Protein AF-0000000075077106 (afdb_homodimer)

Secondary structure (DSSP, 8-state):
-------HHHHHHHHHHHHTSEEEEE-TT-EEE-TTSB--EEEEEEE--EEEEEE-TTS-EEEEEEE-TT-EESHHHHHS--SB--SEEEESS-EEEEEEEHHHHHHHHTTTTGGGHHHHHHHHHHHHHHHHHHHHHHHHHHHHS-HHHHHHHHHHHHTTSTT-EEETTEEEEE--HHHHHHHHTS-HHHHHHHHHHHHHTTSEEEETTEEEEET--/-------HHHHHHHHHHHHTSEEEEE-TT-EEE-TTSB--EEEEEEE--EEEEEE-TTS-EEEEEEE-TT-EESHHHHHS--SB--SEEEESS-EEEEEEEHHHHHHHHTTTTGGGHHHHHHHHHHHHHHHHHHHHHHHHHHHHS-HHHHHHHHHHHHTTSTT-EEETTEEEEE--HHHHHHHHTS-HHHHHHHHHHHHHTTSEEEETTEEEEET--

InterPro domains:
  IPR000595 Cyclic nucleotide-binding domain [PF00027] (24-111)
  IPR000595 Cyclic nucleotide-binding domain [PS50042] (24-109)
  IPR000595 Cyclic nucleotide-binding domain [SM00100] (2-124)
  IPR000595 Cyclic nucleotide-binding domain [cd00038] (11-109)
  IPR012318 Crp-type HTH domain [PF13545] (149-212)
  IPR012318 Crp-type HTH domain [PR00034] (173-189)
  IPR012318 Crp-type HTH domain [PR00034] (189-204)
  IPR012318 Crp-type HTH domain [PS51063] (145-217)
  IPR012318 Crp-type HTH domain [SM00419] (167-215)
  IPR014710 RmlC-like jelly roll fold [G3DSA:2.60.120.10] (13-145)
  IPR018335 Transcription regulator HTH, Crp-type, conserved site [PS00042] (175-198)
  IPR018488 Cyclic nucleotide-binding, conserved site [PS00888] (32-48)
  IPR018490 Cyclic nucleotide-binding domain superfamily [SSF51206] (12-144)
  IPR036388 Winged helix-like DNA-binding domain superfamily [G3DSA:1.10.10.10] (146-214)
  IPR036390 Winged helix DNA-binding domain superfamily [SSF46785] (146-214)
  IPR050397 Global Transcriptional Regulators in Environmental Response [PTHR24567] (20-208)

Structure (mmCIF, N/CA/C/O backbone):
data_AF-0000000075077106-model_v1
#
loop_
_entity.id
_entity.type
_entity.pdbx_description
1 polymer 'cAMP-activated global transcriptional regulator CRP'
#
loop_
_atom_site.group_PDB
_atom_site.id
_atom_site.type_symbol
_atom_site.label_atom_id
_atom_site.label_alt_id
_atom_site.label_comp_id
_atom_site.label_asym_id
_atom_site.label_entity_id
_atom_site.label_seq_id
_atom_site.pdbx_PDB_ins_code
_atom_site.Cartn_x
_atom_site.Cartn_y
_atom_site.Cartn_z
_atom_site.occupancy
_atom_site.B_iso_or_equiv
_atom_site.auth_seq_id
_atom_site.auth_comp_id
_atom_site.auth_asym_id
_atom_site.auth_atom_id
_atom_site.pdbx_PDB_model_num
ATOM 1 N N . MET A 1 1 ? -14.227 -7.223 17.953 1 26.44 1 MET A N 1
ATOM 2 C CA . MET A 1 1 ? -13.922 -6.785 16.594 1 26.44 1 MET A CA 1
ATOM 3 C C . MET A 1 1 ? -13.852 -5.262 16.516 1 26.44 1 MET A C 1
ATOM 5 O O . MET A 1 1 ? -14.867 -4.578 16.625 1 26.44 1 MET A O 1
ATOM 9 N N . THR A 1 2 ? -12.992 -4.586 17.062 1 34.69 2 THR A N 1
ATOM 10 C CA . THR A 1 2 ? -13.242 -3.248 17.594 1 34.69 2 THR A CA 1
ATOM 11 C C . THR A 1 2 ? -13.641 -2.295 16.469 1 34.69 2 THR A C 1
ATOM 13 O O . THR A 1 2 ? -13 -2.27 15.414 1 34.69 2 THR A O 1
ATOM 16 N N . PRO A 1 3 ? -14.875 -1.979 16.281 1 43.19 3 PRO A N 1
ATOM 17 C CA . PRO A 1 3 ? -15.289 -0.884 15.406 1 43.19 3 PRO A CA 1
ATOM 18 C C . PRO A 1 3 ? -14.141 0.049 15.031 1 43.19 3 PRO A C 1
ATOM 20 O O . PRO A 1 3 ? -13.203 0.218 15.812 1 43.19 3 PRO A O 1
ATOM 23 N N . SER A 1 4 ? -13.633 -0.05 13.766 1 51.97 4 SER A N 1
ATOM 24 C CA . SER A 1 4 ? -12.617 0.932 13.391 1 51.97 4 SER A CA 1
ATOM 25 C C . SER A 1 4 ? -12.781 2.229 14.172 1 51.97 4 SER A C 1
ATOM 27 O O . SER A 1 4 ? -13.695 3.014 13.898 1 51.97 4 SER A O 1
ATOM 29 N N . LYS A 1 5 ? -12.547 2.031 15.43 1 61.16 5 LYS A N 1
ATOM 30 C CA . LYS A 1 5 ? -12.766 3.182 16.297 1 61.16 5 LYS A CA 1
ATOM 31 C C . LYS A 1 5 ? -11.93 4.375 15.852 1 61.16 5 LYS A C 1
ATOM 33 O O . LYS A 1 5 ? -10.727 4.246 15.625 1 61.16 5 LYS A O 1
ATOM 38 N N . LEU A 1 6 ? -12.758 5.262 15.367 1 72.25 6 LEU A N 1
ATOM 39 C CA . LEU A 1 6 ? -12.125 6.551 15.086 1 72.25 6 LEU A CA 1
ATOM 40 C C . LEU A 1 6 ? -11.281 7.012 16.266 1 72.25 6 LEU A C 1
ATOM 42 O O . LEU A 1 6 ? -11.75 7.012 17.406 1 72.25 6 LEU A O 1
ATOM 46 N N . ASN A 1 7 ? -10.016 7.098 15.938 1 75.44 7 ASN A N 1
ATOM 47 C CA . ASN A 1 7 ? -9.188 7.766 16.938 1 75.44 7 ASN A CA 1
ATOM 48 C C . ASN A 1 7 ? -9.852 9.039 17.453 1 75.44 7 ASN A C 1
ATOM 50 O O . ASN A 1 7 ? -10.203 9.922 16.672 1 75.44 7 ASN A O 1
ATOM 54 N N . PRO A 1 8 ? -10.203 9.086 18.734 1 78.56 8 PRO A N 1
ATOM 55 C CA . PRO A 1 8 ? -10.891 10.258 19.297 1 78.56 8 PRO A CA 1
ATOM 56 C C . PRO A 1 8 ? -10.211 11.57 18.922 1 78.56 8 PRO A C 1
ATOM 58 O O . PRO A 1 8 ? -10.883 12.602 18.797 1 78.56 8 PRO A O 1
ATOM 61 N N . ALA A 1 9 ? -8.93 11.469 18.703 1 76.94 9 ALA A N 1
ATOM 62 C CA . ALA A 1 9 ? -8.188 12.68 18.359 1 76.94 9 ALA A CA 1
ATOM 63 C C . ALA A 1 9 ? -8.602 13.227 17 1 76.94 9 ALA A C 1
ATOM 65 O O . ALA A 1 9 ? -8.383 14.406 16.703 1 76.94 9 ALA A O 1
ATOM 66 N N . TYR A 1 10 ? -9.281 12.383 16.297 1 89.56 10 TYR A N 1
ATOM 67 C CA . TYR A 1 10 ? -9.625 12.766 14.93 1 89.56 10 TYR A CA 1
ATOM 68 C C . TYR A 1 10 ? -11.023 13.375 14.875 1 89.56 10 TYR A C 1
ATOM 70 O O . TYR A 1 10 ? -11.383 14.031 13.891 1 89.56 10 TYR A O 1
ATOM 78 N N . ARG A 1 11 ? -11.781 13.141 15.953 1 89.44 11 ARG A N 1
ATOM 79 C CA . ARG A 1 11 ? -13.188 13.539 15.953 1 89.44 11 ARG A CA 1
ATOM 80 C C . ARG A 1 11 ? -13.328 15.047 15.789 1 89.44 11 ARG A C 1
ATOM 82 O O . ARG A 1 11 ? -14.195 15.508 15.039 1 89.44 11 ARG A O 1
ATOM 89 N N . ASP A 1 12 ? -12.461 15.797 16.438 1 91.69 12 ASP A N 1
ATOM 90 C CA . ASP A 1 12 ? -12.531 17.25 16.406 1 91.69 12 ASP A CA 1
ATOM 91 C C . ASP A 1 12 ? -12.234 17.781 15 1 91.69 12 ASP A C 1
ATOM 93 O O . ASP A 1 12 ? -12.758 18.828 14.609 1 91.69 12 ASP A O 1
ATOM 97 N N . ALA A 1 13 ? -11.414 17.078 14.305 1 94.44 13 ALA A N 1
ATOM 98 C CA . ALA A 1 13 ? -11.023 17.516 12.969 1 94.44 13 ALA A CA 1
ATOM 99 C C . ALA A 1 13 ? -12.078 17.141 11.938 1 94.44 13 ALA A C 1
ATOM 101 O O . ALA A 1 13 ? -12.219 17.812 10.906 1 94.44 13 ALA A O 1
ATOM 102 N N . LEU A 1 14 ? -12.852 16.109 12.242 1 95.5 14 LEU A N 1
ATOM 103 C CA . LEU A 1 14 ? -13.805 15.562 11.273 1 95.5 14 LEU A CA 1
ATOM 104 C C . LEU A 1 14 ? -15 16.5 11.109 1 95.5 14 LEU A C 1
ATOM 106 O O . LEU A 1 14 ? -15.523 16.656 10.008 1 95.5 14 LEU A O 1
ATOM 110 N N . GLU A 1 15 ? -15.398 17.109 12.172 1 94 15 GLU A N 1
ATOM 111 C CA . GLU A 1 15 ? -16.594 17.938 12.125 1 94 15 GLU A CA 1
ATOM 112 C C . GLU A 1 15 ? -16.438 19.094 11.148 1 94 15 GLU A C 1
ATOM 114 O O . GLU A 1 15 ? -17.219 19.234 10.219 1 94 15 GLU A O 1
ATOM 119 N N . PRO A 1 16 ? -15.414 19.938 11.375 1 95.44 16 PRO A N 1
ATOM 120 C CA . PRO A 1 16 ? -15.242 21.016 10.398 1 95.44 16 PRO A CA 1
ATOM 121 C C . PRO A 1 16 ? -14.977 20.5 8.984 1 95.44 16 PRO A C 1
ATOM 12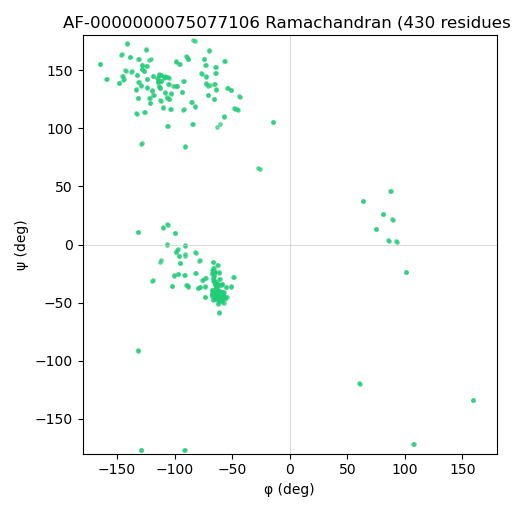3 O O . PRO A 1 16 ? -15.375 21.141 8.008 1 95.44 16 PRO A O 1
ATOM 126 N N . PHE A 1 17 ? -14.297 19.438 8.797 1 97.62 17 PHE A N 1
ATOM 127 C CA . PHE A 1 17 ? -14.062 18.812 7.492 1 97.62 17 PHE A CA 1
ATOM 128 C C . PHE A 1 17 ? -15.383 18.469 6.812 1 97.62 17 PHE A C 1
ATOM 130 O O . PHE A 1 17 ? -15.602 18.812 5.648 1 97.62 17 PHE A O 1
ATOM 137 N N . LEU A 1 18 ? -16.266 17.781 7.582 1 97.62 18 LEU A N 1
ATOM 138 C CA . LEU A 1 18 ? -17.531 17.328 7.039 1 97.62 18 LEU A CA 1
ATOM 139 C C . LEU A 1 18 ? -18.422 18.516 6.676 1 97.62 18 LEU A C 1
ATOM 141 O O . LEU A 1 18 ? -19.234 18.422 5.754 1 97.62 18 LEU A O 1
ATOM 145 N N . HIS A 1 19 ? -18.25 19.625 7.332 1 96.88 19 HIS A N 1
ATOM 146 C CA . HIS A 1 19 ? -19.016 20.828 7.047 1 96.88 19 HIS A CA 1
ATOM 147 C C . HIS A 1 19 ? -18.703 21.359 5.656 1 96.88 19 HIS A C 1
ATOM 149 O O . HIS A 1 19 ? -19.531 22.047 5.047 1 96.88 19 HIS A O 1
ATOM 155 N N . LEU A 1 20 ? -17.562 21.047 5.125 1 97.81 20 LEU A N 1
ATOM 156 C CA . LEU A 1 20 ? -17.141 21.547 3.814 1 97.81 20 LEU A CA 1
ATOM 157 C C . LEU A 1 20 ? -17.562 20.578 2.713 1 97.81 20 LEU A C 1
ATOM 159 O O . LEU A 1 20 ? -17.438 20.891 1.525 1 97.81 20 LEU A O 1
ATOM 163 N N . CYS A 1 21 ? -18.047 19.438 3.088 1 98.25 21 CYS A N 1
ATOM 164 C CA . CYS A 1 21 ? -18.344 18.375 2.129 1 98.25 21 CYS A CA 1
ATOM 165 C C . CYS A 1 21 ? -19.812 18.391 1.731 1 98.25 21 CYS A C 1
ATOM 167 O O . CYS A 1 21 ? -20.656 18.906 2.469 1 98.25 21 CYS A O 1
ATOM 169 N N . HIS A 1 22 ? -20.062 17.844 0.555 1 98.19 22 HIS A N 1
ATOM 170 C CA . HIS A 1 22 ? -21.422 17.531 0.125 1 98.19 22 HIS A CA 1
ATOM 171 C C . HIS A 1 22 ? -21.75 16.062 0.355 1 98.19 22 HIS A C 1
ATOM 173 O O . HIS A 1 22 ? -20.938 15.188 0.037 1 98.19 22 HIS A O 1
ATOM 179 N N . THR A 1 23 ? -22.953 15.812 0.875 1 98.31 23 THR A N 1
ATOM 180 C CA . THR A 1 23 ? -23.297 14.438 1.222 1 98.31 23 THR A CA 1
ATOM 181 C C . THR A 1 23 ? -24.266 13.844 0.194 1 98.31 23 THR A C 1
ATOM 183 O O . THR A 1 23 ? -25.188 14.523 -0.247 1 98.31 23 THR A O 1
ATOM 186 N N . LYS A 1 24 ? -24.047 12.602 -0.174 1 98.31 24 LYS A N 1
ATOM 187 C CA . LYS A 1 24 ? -24.906 11.859 -1.093 1 98.31 24 LYS A CA 1
ATOM 188 C C . LYS A 1 24 ? -25.141 10.438 -0.601 1 98.31 24 LYS A C 1
ATOM 190 O O . LYS A 1 24 ? -24.25 9.836 0.014 1 98.31 24 LYS A O 1
ATOM 195 N N . SER A 1 25 ? -26.25 9.922 -0.904 1 98.62 25 SER A N 1
ATOM 196 C CA . SER A 1 25 ? -26.594 8.539 -0.559 1 98.62 25 SER A CA 1
ATOM 197 C C . SER A 1 25 ? -26.594 7.648 -1.796 1 98.62 25 SER A C 1
ATOM 199 O O . SER A 1 25 ? -26.984 8.086 -2.883 1 98.62 25 SER A O 1
ATOM 201 N N . TYR A 1 26 ? -26.172 6.434 -1.607 1 98.38 26 TYR A N 1
ATOM 202 C CA . TYR A 1 26 ? -26.141 5.426 -2.66 1 98.38 26 TYR A CA 1
ATOM 203 C C . TYR A 1 26 ? -26.766 4.117 -2.191 1 98.38 26 TYR A C 1
ATOM 205 O O . TYR A 1 26 ? -26.562 3.701 -1.048 1 98.38 26 TYR A O 1
ATOM 213 N N . PRO A 1 27 ? -27.531 3.447 -3.045 1 98.38 27 PRO A N 1
ATOM 214 C CA . PRO A 1 27 ? -28 2.107 -2.688 1 98.38 27 PRO A CA 1
ATOM 215 C C . PRO A 1 27 ? -26.875 1.072 -2.672 1 98.38 27 PRO A C 1
ATOM 217 O O . PRO A 1 27 ? -25.766 1.359 -3.111 1 98.38 27 PRO A O 1
ATOM 220 N N . ALA A 1 28 ? -27.172 -0.088 -2.111 1 97.25 28 ALA A N 1
ATOM 221 C CA . ALA A 1 28 ? -26.234 -1.213 -2.172 1 97.25 28 ALA A CA 1
ATOM 222 C C . ALA A 1 28 ? -26.031 -1.682 -3.609 1 97.25 28 ALA A C 1
ATOM 224 O O . ALA A 1 28 ? -26.891 -1.468 -4.465 1 97.25 28 ALA A O 1
ATOM 225 N N . LYS A 1 29 ? -24.859 -2.246 -3.834 1 96.38 29 LYS A N 1
ATOM 226 C CA . LYS A 1 29 ? -24.516 -2.879 -5.105 1 96.38 29 LYS A CA 1
ATOM 227 C C . LYS A 1 29 ? -24.516 -1.862 -6.242 1 96.38 29 LYS A C 1
ATOM 229 O O . LYS A 1 29 ? -25 -2.15 -7.34 1 96.38 29 LYS A O 1
ATOM 234 N N . THR A 1 30 ? -24.062 -0.706 -5.922 1 97.88 30 THR A N 1
ATOM 235 C CA . THR A 1 30 ? -23.922 0.362 -6.91 1 97.88 30 THR A CA 1
ATOM 236 C C . THR A 1 30 ? -22.469 0.704 -7.152 1 97.88 30 THR A C 1
ATOM 238 O O . THR A 1 30 ? -21.672 0.782 -6.211 1 97.88 30 THR A O 1
ATOM 241 N N . THR A 1 31 ? -22.109 0.871 -8.453 1 98 31 THR A N 1
ATOM 242 C CA . THR A 1 31 ? -20.766 1.341 -8.789 1 98 31 THR A CA 1
ATOM 243 C C . THR A 1 31 ? -20.688 2.859 -8.68 1 98 31 THR A C 1
ATOM 245 O O . THR A 1 31 ? -21.375 3.58 -9.398 1 98 31 THR A O 1
ATOM 248 N N . ILE A 1 32 ? -19.859 3.34 -7.828 1 97.31 32 ILE A N 1
ATOM 249 C CA . ILE A 1 32 ? -19.797 4.781 -7.613 1 97.31 32 ILE A CA 1
ATOM 250 C C . ILE A 1 32 ? -18.609 5.367 -8.383 1 97.31 32 ILE A C 1
ATOM 252 O O . ILE A 1 32 ? -18.594 6.559 -8.695 1 97.31 32 ILE A O 1
ATOM 256 N N . ILE A 1 33 ? -17.578 4.59 -8.625 1 97.69 33 ILE A N 1
ATOM 257 C CA . ILE A 1 33 ? -16.391 4.969 -9.391 1 97.69 33 ILE A CA 1
ATOM 258 C C . ILE A 1 33 ? -16.047 3.861 -10.391 1 97.69 33 ILE A C 1
ATOM 260 O O . ILE A 1 33 ? -16.078 2.678 -10.047 1 97.69 33 ILE A O 1
ATOM 264 N N . ARG A 1 34 ? -15.797 4.254 -11.602 1 96.94 34 ARG A N 1
ATOM 265 C CA . ARG A 1 34 ? -15.359 3.33 -12.641 1 96.94 34 ARG A CA 1
ATOM 266 C C . ARG A 1 34 ? -13.977 3.709 -13.164 1 96.94 34 ARG A C 1
ATOM 268 O O . ARG A 1 34 ? -13.625 4.891 -13.203 1 96.94 34 ARG A O 1
ATOM 275 N N . PRO A 1 35 ? -13.211 2.645 -13.5 1 95.38 35 PRO A N 1
ATOM 276 C CA . PRO A 1 35 ? -11.961 2.992 -14.18 1 95.38 35 PRO A CA 1
ATOM 277 C C . PRO A 1 35 ? -12.172 3.934 -15.367 1 95.38 35 PRO A C 1
ATOM 279 O O . PRO A 1 35 ? -13.117 3.75 -16.141 1 95.38 35 PRO A O 1
ATOM 282 N N . GLY A 1 36 ? -11.305 5.023 -15.414 1 94.88 36 GLY A N 1
ATOM 283 C CA . GLY A 1 36 ? -11.438 5.988 -16.484 1 94.88 36 GLY A CA 1
ATOM 284 C C . GLY A 1 36 ? -12.164 7.254 -16.078 1 94.88 36 GLY A C 1
ATOM 285 O O . GLY A 1 36 ? -12.055 8.289 -16.734 1 94.88 36 GLY A O 1
ATOM 286 N N . ASP A 1 37 ? -12.969 7.148 -15.039 1 95.56 37 ASP A N 1
ATOM 287 C CA . ASP A 1 37 ? -13.609 8.352 -14.516 1 95.56 37 ASP A CA 1
ATOM 288 C C . ASP A 1 37 ? -12.578 9.406 -14.133 1 95.56 37 ASP A C 1
ATOM 290 O O . ASP A 1 37 ? -11.414 9.086 -13.891 1 95.56 37 ASP A O 1
ATOM 294 N N . THR A 1 38 ? -13 10.672 -14.078 1 94.19 38 THR A N 1
ATOM 295 C CA . THR A 1 38 ? -12.141 11.742 -13.57 1 94.19 38 THR A CA 1
ATOM 296 C C . THR A 1 38 ? -11.852 11.547 -12.086 1 94.19 38 THR A C 1
ATOM 298 O O . THR A 1 38 ? -12.766 11.281 -11.297 1 94.19 38 THR A O 1
ATOM 301 N N . GLY A 1 39 ? -10.648 11.516 -11.758 1 93.31 39 GLY A N 1
ATOM 302 C CA . GLY A 1 39 ? -10.242 11.43 -10.359 1 93.31 39 GLY A CA 1
ATOM 303 C C . GLY A 1 39 ? -10.047 12.789 -9.711 1 93.31 39 GLY A C 1
ATOM 304 O O . GLY A 1 39 ? -8.914 13.234 -9.531 1 93.31 39 GLY A O 1
ATOM 305 N N . ASP A 1 40 ? -11.188 13.438 -9.18 1 94.75 40 ASP A N 1
ATOM 306 C CA . ASP A 1 40 ? -11.031 14.812 -8.719 1 94.75 40 ASP A CA 1
ATOM 307 C C . ASP A 1 40 ? -11.641 15.008 -7.336 1 94.75 40 ASP A C 1
ATOM 309 O O . ASP A 1 40 ? -11.773 16.141 -6.863 1 94.75 40 ASP A O 1
ATOM 313 N N . ARG A 1 41 ? -11.992 13.836 -6.727 1 96.19 41 ARG A N 1
ATOM 314 C CA . ARG A 1 41 ? -12.68 14.047 -5.457 1 96.19 41 ARG A CA 1
ATOM 315 C C . ARG A 1 41 ? -12.273 12.992 -4.434 1 96.19 41 ARG A C 1
ATOM 317 O O . ARG A 1 41 ? -11.914 11.867 -4.797 1 96.19 41 ARG A O 1
ATOM 324 N N . LEU A 1 42 ? -12.312 13.391 -3.217 1 98.06 42 LEU A N 1
ATOM 325 C CA . LEU A 1 42 ? -12.195 12.539 -2.041 1 98.06 42 LEU A CA 1
ATOM 326 C C . LEU A 1 42 ? -13.562 12.266 -1.43 1 98.06 42 LEU A C 1
ATOM 328 O O . LEU A 1 42 ? -14.398 13.164 -1.337 1 98.06 42 LEU A O 1
ATOM 332 N N . TYR A 1 43 ? -13.805 11 -1.043 1 98.62 43 TYR A N 1
ATOM 333 C CA . TYR A 1 43 ? -15.023 10.641 -0.326 1 98.62 43 TYR A CA 1
ATOM 334 C C . TYR A 1 43 ? -14.703 10.188 1.093 1 98.62 43 TYR A C 1
ATOM 336 O O . TYR A 1 43 ? -13.656 9.594 1.34 1 98.62 43 TYR A O 1
ATOM 344 N N . PHE A 1 44 ? -15.586 10.469 1.993 1 98.62 44 PHE A N 1
ATOM 345 C CA . PHE A 1 44 ? -15.586 9.953 3.357 1 98.62 44 PHE A CA 1
ATOM 346 C C . PHE A 1 44 ? -16.844 9.133 3.627 1 98.62 44 PHE A C 1
ATOM 348 O O . PHE A 1 44 ? -17.953 9.594 3.379 1 98.62 44 PHE A O 1
ATOM 355 N N . ILE A 1 45 ? -16.641 7.914 4.133 1 98.5 45 ILE A N 1
ATOM 356 C CA . ILE A 1 45 ? -17.781 7.031 4.375 1 98.5 45 ILE A CA 1
ATOM 357 C C . ILE A 1 45 ? -18.391 7.348 5.734 1 98.5 45 ILE A C 1
ATOM 359 O O . ILE A 1 45 ? -17.859 6.969 6.777 1 98.5 45 ILE A O 1
ATOM 363 N N . ILE A 1 46 ? -19.484 8.023 5.668 1 97.75 46 ILE A N 1
ATOM 364 C CA . ILE A 1 46 ? -20.234 8.312 6.887 1 97.75 46 ILE A CA 1
ATOM 365 C C . ILE A 1 46 ? -20.938 7.043 7.375 1 97.75 46 ILE A C 1
ATOM 367 O O . ILE A 1 46 ? -20.922 6.746 8.57 1 97.75 46 ILE A O 1
ATOM 371 N N . GLU A 1 47 ? -21.547 6.371 6.434 1 97.62 47 GLU A N 1
ATOM 372 C CA . GLU A 1 47 ? -22.219 5.102 6.676 1 97.62 47 GLU A CA 1
ATOM 373 C C . GLU A 1 47 ? -22.062 4.156 5.488 1 97.62 47 GLU A C 1
ATOM 375 O O . GLU A 1 47 ? -22.125 4.586 4.336 1 97.62 47 GLU A O 1
ATOM 380 N N . GLY A 1 48 ? -21.906 2.883 5.898 1 96.88 48 GLY A N 1
ATOM 381 C CA . GLY A 1 48 ? -21.891 1.861 4.859 1 96.88 48 GLY A CA 1
ATOM 382 C C . GLY A 1 48 ? -20.5 1.291 4.609 1 96.88 48 GLY A C 1
ATOM 383 O O . GLY A 1 48 ? -19.594 1.481 5.418 1 96.88 48 GLY A O 1
ATOM 384 N N . SER A 1 49 ? -20.391 0.445 3.502 1 96.69 49 SER A N 1
ATOM 385 C CA . SER A 1 49 ? -19.172 -0.248 3.125 1 96.69 49 SER A CA 1
ATOM 386 C C . SER A 1 49 ? -19.047 -0.361 1.61 1 96.69 49 SER A C 1
ATOM 388 O O . SER A 1 49 ? -20.047 -0.45 0.901 1 96.69 49 SER A O 1
ATOM 390 N N . VAL A 1 50 ? -17.828 -0.274 1.172 1 97.81 50 VAL A N 1
ATOM 391 C CA . VAL A 1 50 ? -17.578 -0.383 -0.263 1 97.81 50 VAL A CA 1
ATOM 392 C C . VAL A 1 50 ? -16.453 -1.376 -0.522 1 97.81 50 VAL A C 1
ATOM 394 O O . VAL A 1 50 ? -15.688 -1.704 0.385 1 97.81 50 VAL A O 1
ATOM 397 N N . SER A 1 51 ? -16.359 -1.909 -1.696 1 96.88 51 SER A N 1
ATOM 398 C CA . SER A 1 51 ? -15.242 -2.707 -2.174 1 96.88 51 SER A CA 1
ATOM 399 C C . SER A 1 51 ? -14.469 -1.979 -3.271 1 96.88 51 SER A C 1
ATOM 401 O O . SER A 1 51 ? -15.062 -1.271 -4.086 1 96.88 51 SER A O 1
ATOM 403 N N . ILE A 1 52 ? -13.211 -2.092 -3.242 1 97.88 52 ILE A N 1
ATOM 404 C CA . ILE A 1 52 ? -12.32 -1.593 -4.285 1 97.88 52 ILE A CA 1
ATOM 405 C C . ILE A 1 52 ? -11.812 -2.758 -5.137 1 97.88 52 ILE A C 1
ATOM 407 O O . ILE A 1 52 ? -11.242 -3.717 -4.609 1 97.88 52 ILE A O 1
ATOM 411 N N . GLY A 1 53 ? -11.992 -2.699 -6.441 1 97.25 53 GLY A N 1
ATOM 412 C CA . GLY A 1 53 ? -11.609 -3.82 -7.281 1 97.25 53 GLY A CA 1
ATOM 413 C C . GLY A 1 53 ? -10.945 -3.395 -8.578 1 97.25 53 GLY A C 1
ATOM 414 O O . GLY A 1 53 ? -11.016 -2.225 -8.961 1 97.25 53 GLY A O 1
ATOM 415 N N . VAL A 1 54 ? -10.281 -4.309 -9.156 1 96.56 54 VAL A N 1
ATOM 416 C CA . VAL A 1 54 ? -9.688 -4.16 -10.484 1 96.56 54 VAL A CA 1
ATOM 417 C C . VAL A 1 54 ? -10.109 -5.332 -11.375 1 96.56 54 VAL A C 1
ATOM 419 O O . VAL A 1 54 ? -10.477 -6.395 -10.875 1 96.56 54 VAL A O 1
ATOM 422 N N . GLU A 1 55 ? -10.102 -5.062 -12.625 1 93.25 55 GLU A N 1
ATOM 423 C CA . GLU A 1 55 ? -10.43 -6.066 -13.633 1 93.25 55 GLU A CA 1
ATOM 424 C C . GLU A 1 55 ? -9.367 -6.133 -14.719 1 93.25 55 GLU A C 1
ATOM 426 O O . GLU A 1 55 ? -8.867 -5.102 -15.172 1 93.25 55 GLU A O 1
ATOM 431 N N . ASP A 1 56 ? -9.039 -7.348 -15.07 1 89.38 56 ASP A N 1
ATOM 432 C CA . ASP A 1 56 ? -8.07 -7.449 -16.156 1 89.38 56 ASP A CA 1
ATOM 433 C C . ASP A 1 56 ? -8.766 -7.531 -17.516 1 89.38 56 ASP A C 1
ATOM 435 O O . ASP A 1 56 ? -9.992 -7.391 -17.594 1 89.38 56 ASP A O 1
ATOM 439 N N . GLU A 1 57 ? -8.023 -7.695 -18.562 1 87.25 57 GLU A N 1
ATOM 440 C CA . GLU A 1 57 ? -8.539 -7.672 -19.938 1 87.25 57 GLU A CA 1
ATOM 441 C C . GLU A 1 57 ? -9.445 -8.867 -20.203 1 87.25 57 GLU A C 1
ATOM 443 O O . GLU A 1 57 ? -10.336 -8.797 -21.062 1 87.25 57 GLU A O 1
ATOM 448 N N . ASP A 1 58 ? -9.289 -9.945 -19.5 1 87.94 58 ASP A N 1
ATOM 449 C CA . ASP A 1 58 ? -10.078 -11.156 -19.688 1 87.94 58 ASP A CA 1
ATOM 450 C C . ASP A 1 58 ? -11.32 -11.156 -18.812 1 87.94 58 ASP A C 1
ATOM 452 O O . ASP A 1 58 ? -12.047 -12.148 -18.75 1 87.94 58 ASP A O 1
ATOM 456 N N . GLY A 1 59 ? -11.484 -10.102 -18.016 1 87.38 59 GLY A N 1
ATOM 457 C CA . GLY A 1 59 ? -12.672 -9.977 -17.188 1 87.38 59 GLY A CA 1
ATOM 458 C C . GLY A 1 59 ? -12.5 -10.547 -15.797 1 87.38 59 GLY A C 1
ATOM 459 O O . GLY A 1 59 ? -13.453 -10.617 -15.023 1 87.38 59 GLY A O 1
ATOM 460 N N . ARG A 1 60 ? -11.312 -11.008 -15.539 1 89.31 60 ARG A N 1
ATOM 461 C CA . ARG A 1 60 ? -11.047 -11.477 -14.188 1 89.31 60 ARG A CA 1
ATOM 462 C C . ARG A 1 60 ? -10.984 -10.305 -13.211 1 89.31 60 ARG A C 1
ATOM 464 O O . ARG A 1 60 ? -10.375 -9.273 -13.5 1 89.31 60 ARG A O 1
ATOM 471 N N . GLU A 1 61 ? -11.625 -10.508 -12.047 1 93.94 61 GLU A N 1
ATOM 472 C CA . GLU A 1 61 ? -11.703 -9.43 -11.062 1 93.94 61 GLU A CA 1
ATOM 473 C C . GLU A 1 61 ? -10.883 -9.758 -9.812 1 93.94 61 GLU A C 1
ATOM 475 O O . GLU A 1 61 ? -10.781 -10.922 -9.43 1 93.94 61 GLU A O 1
ATOM 480 N N . LEU A 1 62 ? -10.328 -8.773 -9.242 1 96.56 62 LEU A N 1
ATOM 481 C CA . LEU A 1 62 ? -9.586 -8.852 -7.992 1 96.56 62 LEU A CA 1
ATOM 482 C C . LEU A 1 62 ? -10.031 -7.758 -7.023 1 96.56 62 LEU A C 1
ATOM 484 O O . LEU A 1 62 ? -10.117 -6.59 -7.402 1 96.56 62 LEU A O 1
ATOM 488 N N . ILE A 1 63 ? -10.406 -8.109 -5.855 1 96.5 63 ILE A N 1
ATOM 489 C CA . ILE A 1 63 ? -10.75 -7.137 -4.824 1 96.5 63 ILE A CA 1
ATOM 490 C C . ILE A 1 63 ? -9.492 -6.699 -4.082 1 96.5 63 ILE A C 1
ATOM 492 O O . ILE A 1 63 ? -8.789 -7.531 -3.494 1 96.5 63 ILE A O 1
ATOM 496 N N . LEU A 1 64 ? -9.242 -5.469 -4.086 1 96.06 64 LEU A N 1
ATOM 497 C CA . LEU A 1 64 ? -8.031 -4.922 -3.477 1 96.06 64 LEU A CA 1
ATOM 498 C C . LEU A 1 64 ? -8.266 -4.582 -2.008 1 96.06 64 LEU A C 1
ATOM 500 O O . LEU A 1 64 ? -7.359 -4.711 -1.185 1 96.06 64 LEU A O 1
ATOM 504 N N . ALA A 1 65 ? -9.508 -4.121 -1.697 1 95.38 65 ALA A N 1
ATOM 505 C CA . ALA A 1 65 ? -9.781 -3.697 -0.326 1 95.38 65 ALA A CA 1
ATOM 506 C C . ALA A 1 65 ? -11.281 -3.566 -0.076 1 95.38 65 ALA A C 1
ATOM 508 O O . ALA A 1 65 ? -12.055 -3.391 -1.016 1 95.38 65 ALA A O 1
ATOM 509 N N . TYR A 1 66 ? -11.609 -3.693 1.185 1 94.56 66 TYR A N 1
ATOM 510 C CA . TYR A 1 66 ? -12.891 -3.238 1.712 1 94.56 66 TYR A CA 1
ATOM 511 C C . TYR A 1 66 ? -12.711 -1.998 2.58 1 94.56 66 TYR A C 1
ATOM 513 O O . TYR A 1 66 ? -11.797 -1.936 3.406 1 94.56 66 TYR A O 1
ATOM 521 N N . LEU A 1 67 ? -13.492 -1.043 2.318 1 96.88 67 LEU A N 1
ATOM 522 C CA . LEU A 1 67 ? -13.5 0.168 3.131 1 96.88 67 LEU A CA 1
ATOM 523 C C . LEU A 1 67 ? -14.828 0.328 3.855 1 96.88 67 LEU A C 1
ATOM 525 O O . LEU A 1 67 ? -15.891 0.026 3.295 1 96.88 67 LEU A O 1
ATOM 529 N N . ASN A 1 68 ? -14.719 0.825 5.055 1 96.06 68 ASN A N 1
ATOM 530 C CA . ASN A 1 68 ? -15.883 0.86 5.938 1 96.06 68 ASN A CA 1
ATOM 531 C C . ASN A 1 68 ? -16.094 2.248 6.535 1 96.06 68 ASN A C 1
ATOM 533 O O . ASN A 1 68 ? -15.43 3.207 6.133 1 96.06 68 ASN A O 1
ATOM 537 N N . LYS A 1 69 ? -17.125 2.34 7.43 1 96.31 69 LYS A N 1
ATOM 538 C CA . LYS A 1 69 ? -17.422 3.584 8.141 1 96.31 69 LYS A CA 1
ATOM 539 C C . LYS A 1 69 ? -16.141 4.246 8.648 1 96.31 69 LYS A C 1
ATOM 541 O O . LYS A 1 69 ? -15.297 3.582 9.242 1 96.31 69 LYS A O 1
ATOM 546 N N . HIS A 1 70 ? -15.938 5.559 8.305 1 95.88 70 HIS A N 1
ATOM 547 C CA . HIS A 1 70 ? -14.867 6.441 8.758 1 95.88 70 HIS A CA 1
ATOM 548 C C . HIS A 1 70 ? -13.625 6.289 7.883 1 95.88 70 HIS A C 1
ATOM 550 O O . HIS A 1 70 ? -12.594 6.91 8.148 1 95.88 70 HIS A O 1
ATOM 556 N N . ASP A 1 71 ? -13.742 5.418 6.805 1 97 71 ASP A N 1
ATOM 557 C CA . ASP A 1 71 ? -12.648 5.344 5.84 1 97 71 ASP A CA 1
ATOM 558 C C . ASP A 1 71 ? -12.844 6.359 4.719 1 97 71 ASP A C 1
ATOM 560 O O . ASP A 1 71 ? -13.945 6.863 4.508 1 97 71 ASP A O 1
ATOM 564 N N . PHE A 1 72 ? -11.781 6.621 4.055 1 98.44 72 PHE A N 1
ATOM 565 C CA . PHE A 1 72 ? -11.781 7.508 2.9 1 98.44 72 PHE A CA 1
ATOM 566 C C . PHE A 1 72 ? -11.68 6.711 1.605 1 98.44 72 PHE A C 1
ATOM 568 O O . PHE A 1 72 ? -11 5.684 1.555 1 98.44 72 PHE A O 1
ATOM 575 N N . ILE A 1 73 ? -12.367 7.168 0.563 1 98.25 73 ILE A N 1
ATOM 576 C CA . ILE A 1 73 ? -12.195 6.711 -0.812 1 98.25 73 ILE A CA 1
ATOM 577 C C . ILE A 1 73 ? -11.469 7.781 -1.622 1 98.25 73 ILE A C 1
ATOM 579 O O . ILE A 1 73 ? -11.898 8.938 -1.665 1 98.25 73 ILE A O 1
ATOM 583 N N . GLY A 1 74 ? -10.398 7.422 -2.254 1 97.31 74 GLY A N 1
ATOM 584 C CA . GLY A 1 74 ? -9.641 8.375 -3.051 1 97.31 74 GLY A CA 1
ATOM 585 C C . GLY A 1 74 ? -8.57 9.086 -2.256 1 97.31 74 GLY A C 1
ATOM 586 O O . GLY A 1 74 ? -8.172 10.203 -2.605 1 97.31 74 GLY A O 1
ATOM 587 N N . GLU A 1 75 ? -8.148 8.547 -1.176 1 97.38 75 GLU A N 1
ATOM 588 C CA . GLU A 1 75 ? -7.148 9.172 -0.312 1 97.38 75 GLU A CA 1
ATOM 589 C C . GLU A 1 75 ? -5.805 9.297 -1.021 1 97.38 75 GLU A C 1
ATOM 591 O O . GLU A 1 75 ? -5.035 10.227 -0.752 1 97.38 75 GLU A O 1
ATOM 596 N N . ILE A 1 76 ? -5.492 8.344 -1.942 1 97.25 76 ILE A N 1
ATOM 597 C CA . ILE A 1 76 ? -4.258 8.391 -2.717 1 97.25 76 ILE A CA 1
ATOM 598 C C . ILE A 1 76 ? -4.191 9.695 -3.502 1 97.25 76 ILE A C 1
ATOM 600 O O . ILE A 1 76 ? -3.143 10.352 -3.551 1 97.25 76 ILE A O 1
ATOM 604 N N . GLY A 1 77 ? -5.273 10.141 -4.078 1 96.69 77 GLY A N 1
ATOM 605 C CA . GLY A 1 77 ? -5.332 11.32 -4.918 1 96.69 77 GLY A CA 1
ATOM 606 C C . GLY A 1 77 ? -5.07 12.609 -4.156 1 96.69 77 GLY A C 1
ATOM 607 O O . GLY A 1 77 ? -4.77 13.641 -4.754 1 96.69 77 GLY A O 1
ATOM 608 N N . VAL A 1 78 ? -5.27 12.617 -2.857 1 96.88 78 VAL A N 1
ATOM 609 C CA . VAL A 1 78 ? -4.977 13.781 -2.037 1 96.88 78 VAL A CA 1
ATOM 610 C C . VAL A 1 78 ? -3.48 14.086 -2.076 1 96.88 78 VAL A C 1
ATOM 612 O O . VAL A 1 78 ? -3.074 15.25 -2.064 1 96.88 78 VAL A O 1
ATOM 615 N N . PHE A 1 79 ? -2.701 13 -2.156 1 95.38 79 PHE A N 1
ATOM 616 C CA . PHE A 1 79 ? -1.252 13.141 -2.076 1 95.38 79 PHE A CA 1
ATOM 617 C C . PHE A 1 79 ? -0.62 13.039 -3.459 1 95.38 79 PHE A C 1
ATOM 619 O O . PHE A 1 79 ? 0.445 13.609 -3.705 1 95.38 79 PHE A O 1
ATOM 626 N N . LYS A 1 80 ? -1.179 12.203 -4.27 1 92.5 80 LYS A N 1
ATOM 627 C CA . LYS A 1 80 ? -0.707 11.945 -5.629 1 92.5 80 LYS A CA 1
ATOM 628 C C . LYS A 1 80 ? -1.845 12.062 -6.637 1 92.5 80 LYS A C 1
ATOM 630 O O . LYS A 1 80 ? -2.396 11.055 -7.078 1 92.5 80 LYS A O 1
ATOM 635 N N . PRO A 1 81 ? -2.029 13.219 -7.051 1 86.94 81 PRO A N 1
ATOM 636 C CA . PRO A 1 81 ? -3.146 13.422 -7.977 1 86.94 81 PRO A CA 1
ATOM 637 C C . PRO A 1 81 ? -2.961 12.664 -9.297 1 86.94 81 PRO A C 1
ATOM 639 O O . PRO A 1 81 ? -1.84 12.562 -9.797 1 86.94 81 PRO A O 1
ATOM 642 N N . THR A 1 82 ? -4.012 12.047 -9.617 1 83.56 82 THR A N 1
ATOM 643 C CA . THR A 1 82 ? -4.09 11.398 -10.922 1 83.56 82 THR A CA 1
ATOM 644 C C . THR A 1 82 ? -5.305 11.906 -11.703 1 83.56 82 THR A C 1
ATOM 646 O O . THR A 1 82 ? -6.309 12.297 -11.109 1 83.56 82 THR A O 1
ATOM 649 N N . ASP A 1 83 ? -5.18 11.828 -12.961 1 86.5 83 ASP A N 1
ATOM 650 C CA . ASP A 1 83 ? -6.238 12.398 -13.797 1 86.5 83 ASP A CA 1
ATOM 651 C C . ASP A 1 83 ? -7.449 11.469 -13.852 1 86.5 83 ASP A C 1
ATOM 653 O O . ASP A 1 83 ? -8.594 11.93 -13.906 1 86.5 83 ASP A O 1
ATOM 657 N N . THR A 1 84 ? -7.121 10.172 -13.859 1 93.62 84 THR A N 1
ATOM 658 C CA . THR A 1 84 ? -8.227 9.227 -14.008 1 93.62 84 THR A CA 1
ATOM 659 C C . THR A 1 84 ? -8.188 8.164 -12.914 1 93.62 84 THR A C 1
ATOM 661 O O . THR A 1 84 ? -7.117 7.848 -12.391 1 93.62 84 THR A O 1
ATOM 664 N N . ARG A 1 85 ? -9.398 7.695 -12.609 1 94.5 85 ARG A N 1
ATOM 665 C CA . ARG A 1 85 ? -9.516 6.59 -11.664 1 94.5 85 ARG A CA 1
ATOM 666 C C . ARG A 1 85 ? -9.055 5.277 -12.289 1 94.5 85 ARG A C 1
ATOM 668 O O . ARG A 1 85 ? -9.281 5.039 -13.477 1 94.5 85 ARG A O 1
ATOM 675 N N . GLU A 1 86 ? -8.43 4.422 -11.531 1 92.56 86 GLU A N 1
ATOM 676 C CA . GLU A 1 86 ? -7.898 3.172 -12.07 1 92.56 86 GLU A CA 1
ATOM 677 C C . GLU A 1 86 ? -8.664 1.968 -11.539 1 92.56 86 GLU A C 1
ATOM 679 O O . GLU A 1 86 ? -8.539 0.86 -12.062 1 92.56 86 GLU A O 1
ATOM 684 N N . VAL A 1 87 ? -9.453 2.221 -10.5 1 96.12 87 VAL A N 1
ATOM 685 C CA . VAL A 1 87 ? -10.117 1.109 -9.828 1 96.12 87 VAL A CA 1
ATOM 686 C C . VAL A 1 87 ? -11.633 1.324 -9.859 1 96.12 87 VAL A C 1
ATOM 688 O O . VAL A 1 87 ? -12.102 2.436 -10.109 1 96.12 87 VAL A O 1
ATOM 691 N N . SER A 1 88 ? -12.367 0.245 -9.688 1 97.62 88 SER A N 1
ATOM 692 C CA . SER A 1 88 ? -13.805 0.325 -9.453 1 97.62 88 SER A CA 1
ATOM 693 C C . SER A 1 88 ? -14.125 0.368 -7.965 1 97.62 88 SER A C 1
ATOM 695 O O . SER A 1 88 ? -13.484 -0.315 -7.168 1 97.62 88 SER A O 1
ATOM 697 N N . VAL A 1 89 ? -15.062 1.147 -7.605 1 98.44 89 VAL A N 1
ATOM 698 C CA . VAL A 1 89 ? -15.578 1.204 -6.238 1 98.44 89 VAL A CA 1
ATOM 699 C C . VAL A 1 89 ? -17.078 0.893 -6.234 1 98.44 89 VAL A C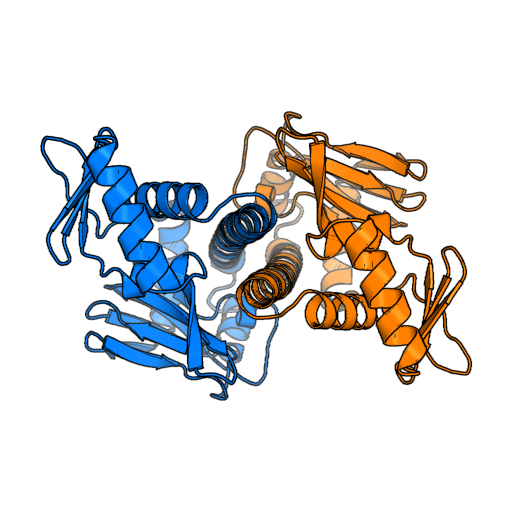 1
ATOM 701 O O . VAL A 1 89 ? -17.859 1.591 -6.875 1 98.44 89 VAL A O 1
ATOM 704 N N . ASN A 1 90 ? -17.438 -0.117 -5.508 1 98.12 90 ASN A N 1
ATOM 705 C CA . ASN A 1 90 ? -18.812 -0.575 -5.457 1 98.12 90 ASN A CA 1
ATOM 706 C C . ASN A 1 90 ? -19.344 -0.593 -4.027 1 98.12 90 ASN A C 1
ATOM 708 O O . ASN A 1 90 ? -18.672 -1.066 -3.113 1 98.12 90 ASN A O 1
ATOM 712 N N . THR A 1 91 ? -20.578 -0.079 -3.848 1 98.44 91 THR A N 1
ATOM 713 C CA . THR A 1 91 ? -21.203 -0.154 -2.533 1 98.44 91 THR A CA 1
ATOM 714 C C . THR A 1 91 ? -21.609 -1.589 -2.209 1 98.44 91 THR A C 1
ATOM 716 O O . THR A 1 91 ? -22.203 -2.277 -3.045 1 98.44 91 THR A O 1
ATOM 719 N N . ARG A 1 92 ? -21.203 -2.049 -1.062 1 95.19 92 ARG A N 1
ATOM 720 C CA . ARG A 1 92 ? -21.609 -3.367 -0.588 1 95.19 92 ARG A CA 1
ATOM 721 C C . ARG A 1 92 ? -22.922 -3.293 0.182 1 95.19 92 ARG A C 1
ATOM 723 O O . ARG A 1 92 ? -23.703 -4.25 0.189 1 95.19 92 ARG A O 1
ATOM 730 N N . THR A 1 93 ? -23.125 -2.236 0.925 1 96.12 93 THR A N 1
ATOM 731 C CA . THR A 1 93 ? -24.328 -1.863 1.65 1 96.12 93 THR A CA 1
ATOM 732 C C . THR A 1 93 ? -24.797 -0.466 1.249 1 96.12 93 THR A C 1
ATOM 734 O O . THR A 1 93 ? -24.094 0.245 0.53 1 96.12 93 THR A O 1
ATOM 737 N N . PRO A 1 94 ? -26.047 -0.086 1.65 1 98.31 94 PRO A N 1
ATOM 738 C CA . PRO A 1 94 ? -26.359 1.332 1.463 1 98.31 94 PRO A CA 1
ATOM 739 C C . PRO A 1 94 ? -25.328 2.256 2.107 1 98.31 94 PRO A C 1
ATOM 741 O O . PRO A 1 94 ? -24.859 1.982 3.213 1 98.31 94 PRO A O 1
ATOM 744 N N . CYS A 1 95 ? -24.953 3.277 1.326 1 98.62 95 CYS A N 1
ATOM 745 C CA . CYS A 1 95 ? -23.875 4.133 1.797 1 98.62 95 CYS A CA 1
ATOM 746 C C . CYS A 1 95 ? -24.312 5.59 1.848 1 98.62 95 CYS A C 1
ATOM 748 O O . CYS A 1 95 ? -25.141 6.023 1.044 1 98.62 95 CYS A O 1
ATOM 750 N N . LYS A 1 96 ? -23.875 6.273 2.814 1 98.81 96 LYS A N 1
ATOM 751 C CA . LYS A 1 96 ? -23.828 7.73 2.871 1 98.81 96 LYS A CA 1
ATOM 752 C C . LYS A 1 96 ? -22.406 8.25 2.791 1 98.81 96 LYS A C 1
ATOM 754 O O . LYS A 1 96 ? -21.578 7.957 3.662 1 98.81 96 LYS A O 1
ATOM 759 N N . LEU A 1 97 ? -22.125 9.016 1.741 1 98.75 97 LEU A N 1
ATOM 760 C CA . LEU A 1 97 ? -20.766 9.477 1.486 1 98.75 97 LEU A CA 1
ATOM 761 C C . LEU A 1 97 ? -20.703 11 1.498 1 98.75 97 LEU A C 1
ATOM 763 O O . LEU A 1 97 ? -21.562 11.664 0.931 1 98.75 97 LEU A O 1
ATOM 767 N N . ALA A 1 98 ? -19.75 11.539 2.191 1 98.81 98 ALA A N 1
ATOM 768 C CA . ALA A 1 98 ? -19.391 12.953 2.094 1 98.81 98 ALA A CA 1
ATOM 769 C C . ALA A 1 98 ? -18.266 13.172 1.084 1 98.81 98 ALA A C 1
ATOM 771 O O . ALA A 1 98 ? -17.266 12.453 1.093 1 98.81 98 ALA A O 1
ATOM 772 N N . GLU A 1 99 ? -18.422 14.102 0.198 1 98.44 99 GLU A N 1
ATOM 773 C CA . GLU A 1 99 ? -17.422 14.273 -0.854 1 98.44 99 GLU A CA 1
ATOM 774 C C . GLU A 1 99 ? -16.906 15.711 -0.91 1 98.44 99 GLU A C 1
ATOM 776 O O . GLU A 1 99 ? -17.656 16.641 -0.613 1 98.44 99 GLU A O 1
ATOM 781 N N . ILE A 1 100 ? -15.695 15.906 -1.299 1 98.38 100 ILE A N 1
ATOM 782 C CA . ILE A 1 100 ? -15.055 17.203 -1.492 1 98.38 100 ILE A CA 1
ATOM 783 C C . ILE A 1 100 ? -14.023 17.109 -2.617 1 98.38 100 ILE A C 1
ATOM 785 O O . ILE A 1 100 ? -13.328 16.109 -2.742 1 98.38 100 ILE A O 1
ATOM 789 N N . GLY A 1 101 ? -13.938 18.109 -3.473 1 97.75 101 GLY A N 1
ATOM 790 C CA . GLY A 1 101 ? -12.906 18.141 -4.496 1 97.75 101 GLY A CA 1
ATOM 791 C C . GLY A 1 101 ? -11.5 18.25 -3.922 1 97.75 101 GLY A C 1
ATOM 792 O O . GLY A 1 101 ? -11.297 18.906 -2.898 1 97.75 101 GLY A O 1
ATOM 793 N N . TYR A 1 102 ? -10.523 17.625 -4.637 1 97.12 102 TYR A N 1
ATOM 794 C CA . TYR A 1 102 ? -9.141 17.672 -4.152 1 97.12 102 TYR A CA 1
ATOM 795 C C . TYR A 1 102 ? -8.656 19.109 -4.039 1 97.12 102 TYR A C 1
ATOM 797 O O . TYR A 1 102 ? -8.008 19.484 -3.051 1 97.12 102 TYR A O 1
ATOM 805 N N . GLU A 1 103 ? -8.914 19.938 -5.031 1 95.88 103 GLU A N 1
ATOM 806 C CA . GLU A 1 103 ? -8.461 21.328 -5.031 1 95.88 103 GLU A CA 1
ATOM 807 C C . GLU A 1 103 ? -9.078 22.109 -3.885 1 95.88 103 GLU A C 1
ATOM 809 O O . GLU A 1 103 ? -8.398 22.891 -3.217 1 95.88 103 GLU A O 1
ATOM 814 N N . ARG A 1 104 ? -10.336 21.922 -3.719 1 97.38 104 ARG A N 1
ATOM 815 C CA . ARG A 1 104 ? -11.023 22.578 -2.613 1 97.38 104 ARG A CA 1
ATOM 816 C C . ARG A 1 104 ? -10.438 22.156 -1.271 1 97.38 104 ARG A C 1
ATOM 818 O O . ARG A 1 104 ? -10.266 22.969 -0.372 1 97.38 104 ARG A O 1
ATOM 825 N N . LEU A 1 105 ? -10.203 20.859 -1.067 1 97.5 105 LEU A N 1
ATOM 826 C CA . LEU A 1 105 ? -9.602 20.344 0.157 1 97.5 105 LEU A CA 1
ATOM 827 C C . LEU A 1 105 ? -8.227 20.969 0.387 1 97.5 105 LEU A C 1
ATOM 829 O O . LEU A 1 105 ? -7.914 21.391 1.5 1 97.5 105 LEU A O 1
ATOM 833 N N . LYS A 1 106 ? -7.457 20.984 -0.677 1 95.31 106 LYS A N 1
ATOM 834 C CA . LYS A 1 106 ? -6.121 21.562 -0.583 1 95.31 106 LYS A CA 1
ATOM 835 C C . LYS A 1 106 ? -6.176 23.016 -0.089 1 95.31 106 LYS A C 1
ATOM 837 O O . LYS A 1 106 ? -5.402 23.406 0.784 1 95.31 106 LYS A O 1
ATOM 842 N N . GLN A 1 107 ? -7.066 23.766 -0.625 1 96.56 107 GLN A N 1
ATOM 843 C CA . GLN A 1 107 ? -7.25 25.156 -0.207 1 96.56 107 GLN A CA 1
ATOM 844 C C . GLN A 1 107 ? -7.723 25.234 1.243 1 96.56 107 GLN A C 1
ATOM 846 O O . GLN A 1 107 ? -7.223 26.047 2.018 1 96.56 107 GLN A O 1
ATOM 851 N N . ALA A 1 108 ? -8.648 24.406 1.561 1 97.44 108 ALA A N 1
ATOM 852 C CA . ALA A 1 108 ? -9.234 24.422 2.9 1 97.44 108 ALA A CA 1
ATOM 853 C C . ALA A 1 108 ? -8.188 24.078 3.957 1 97.44 108 ALA A C 1
ATOM 855 O O . ALA A 1 108 ? -8.219 24.609 5.066 1 97.44 108 ALA A O 1
ATOM 856 N N . LEU A 1 109 ? -7.262 23.156 3.652 1 95.31 109 LEU A N 1
ATOM 857 C CA . LEU A 1 109 ? -6.234 22.719 4.59 1 95.31 109 LEU A CA 1
ATOM 858 C C . LEU A 1 109 ? -5.266 23.859 4.902 1 95.31 109 LEU A C 1
ATOM 860 O O . LEU A 1 109 ? -4.574 23.828 5.922 1 95.31 109 LEU A O 1
ATOM 864 N N . LYS A 1 110 ? -5.238 24.828 4.039 1 93.62 110 LYS A N 1
ATOM 865 C CA . LYS A 1 110 ? -4.348 25.969 4.234 1 93.62 110 LYS A CA 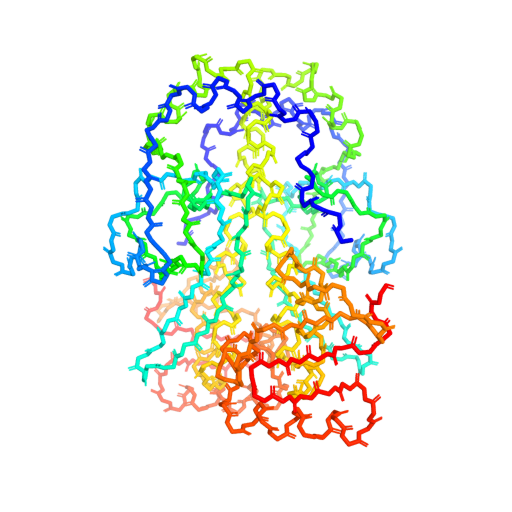1
ATOM 866 C C . LYS A 1 110 ? -5.098 27.156 4.836 1 93.62 110 LYS A C 1
ATOM 868 O O . LYS A 1 110 ? -4.5 28.188 5.133 1 93.62 110 LYS A O 1
ATOM 873 N N . LYS A 1 111 ? -6.383 27.078 4.984 1 95 111 LYS A N 1
ATOM 874 C CA . LYS A 1 111 ? -7.211 28.188 5.465 1 95 111 LYS A CA 1
ATOM 875 C C . LYS A 1 111 ? -8.156 27.719 6.57 1 95 111 LYS A C 1
ATOM 877 O O . LYS A 1 111 ? -7.746 27.562 7.723 1 95 111 LYS A O 1
ATOM 882 N N . GLU A 1 112 ? -9.391 27.281 6.137 1 94.69 112 GLU A N 1
ATOM 883 C CA . GLU A 1 112 ? -10.469 27 7.078 1 94.69 112 GLU A CA 1
ATOM 884 C C . GLU A 1 112 ? -10.133 25.797 7.957 1 94.69 112 GLU A C 1
ATOM 886 O O . GLU A 1 112 ? -10.594 25.703 9.094 1 94.69 112 GLU A O 1
ATOM 891 N N . LEU A 1 113 ? -9.344 24.922 7.414 1 94.62 113 LEU A N 1
ATOM 892 C CA . LEU A 1 113 ? -9.047 23.688 8.141 1 94.62 113 LEU A CA 1
ATOM 893 C C . LEU A 1 113 ? -7.598 23.672 8.617 1 94.62 113 LEU A C 1
ATOM 895 O O . LEU A 1 113 ? -7.074 22.625 9.008 1 94.62 113 LEU A O 1
ATOM 899 N N . LEU A 1 114 ? -6.961 24.812 8.578 1 93.12 114 LEU A N 1
ATOM 900 C CA . LEU A 1 114 ? -5.535 24.906 8.867 1 93.12 114 LEU A CA 1
ATOM 901 C C . LEU A 1 114 ? -5.215 24.297 10.227 1 93.12 114 LEU A C 1
ATOM 903 O O . LEU A 1 114 ? -4.27 23.516 10.359 1 93.12 114 LEU A O 1
ATOM 907 N N . GLU A 1 115 ? -6.016 24.625 11.219 1 91.12 115 GLU A N 1
ATOM 908 C CA . GLU A 1 115 ? -5.773 24.172 12.586 1 91.12 115 GLU A CA 1
ATOM 909 C C . GLU A 1 115 ? -5.922 22.656 12.703 1 91.12 115 GLU A C 1
ATOM 911 O O . GLU A 1 115 ? -5.336 22.031 13.594 1 91.12 115 GLU A O 1
ATOM 916 N N . TYR A 1 116 ? -6.664 22.047 11.805 1 94.06 116 TYR A N 1
ATOM 917 C CA . TYR A 1 116 ? -6.973 20.625 11.852 1 94.06 116 TYR A CA 1
ATOM 918 C C . TYR A 1 116 ? -6.195 19.859 10.797 1 94.06 116 TYR A C 1
ATOM 920 O O . TYR A 1 116 ? -6.332 18.641 10.68 1 94.06 116 TYR A O 1
ATOM 928 N N . ALA A 1 117 ? -5.391 20.578 10.023 1 94.94 117 ALA A N 1
ATOM 929 C CA . ALA A 1 117 ? -4.73 19.984 8.867 1 94.94 117 ALA A CA 1
ATOM 930 C C . ALA A 1 117 ? -3.855 18.797 9.281 1 94.94 117 ALA A C 1
ATOM 932 O O . ALA A 1 117 ? -3.904 17.734 8.656 1 94.94 117 ALA A O 1
ATOM 933 N N . PRO A 1 118 ? -3.043 18.891 10.375 1 94.31 118 PRO A N 1
ATOM 934 C CA . PRO A 1 118 ? -2.234 17.734 10.766 1 94.31 118 PRO A CA 1
ATOM 935 C C . PRO A 1 118 ? -3.082 16.516 11.094 1 94.31 118 PRO A C 1
ATOM 937 O O . PRO A 1 118 ? -2.721 15.391 10.719 1 94.31 118 PRO A O 1
ATOM 940 N N . GLU A 1 119 ? -4.168 16.703 11.75 1 94.81 119 GLU A N 1
ATOM 941 C CA . GLU A 1 119 ? -5.035 15.594 12.133 1 94.81 119 GLU A CA 1
ATOM 942 C C . GLU A 1 119 ? -5.68 14.961 10.898 1 94.81 119 GLU A C 1
ATOM 944 O O . GLU A 1 119 ? -5.754 13.734 10.797 1 94.81 119 GLU A O 1
ATOM 949 N N . ILE A 1 120 ? -6.141 15.75 9.977 1 96.69 120 ILE A N 1
ATOM 950 C CA . ILE A 1 120 ? -6.785 15.25 8.766 1 96.69 120 ILE A CA 1
ATOM 951 C C . ILE A 1 120 ? -5.777 14.469 7.93 1 96.69 120 ILE A C 1
ATOM 953 O O . ILE A 1 120 ? -6.055 13.352 7.492 1 96.69 120 ILE A O 1
ATOM 957 N N . LEU A 1 121 ? -4.617 15.055 7.766 1 96.94 121 LEU A N 1
ATOM 958 C CA . LEU A 1 121 ? -3.566 14.398 7 1 96.94 121 LEU A CA 1
ATOM 959 C C . LEU A 1 121 ? -3.117 13.117 7.691 1 96.94 121 LEU A C 1
ATOM 961 O O . LEU A 1 121 ? -2.777 12.133 7.027 1 96.94 121 LEU A O 1
ATOM 965 N N . SER A 1 122 ? -3.143 13.148 8.992 1 96.31 122 SER A N 1
ATOM 966 C CA . SER A 1 122 ? -2.775 11.953 9.75 1 96.31 122 SER A CA 1
ATOM 967 C C . SER A 1 122 ? -3.805 10.844 9.562 1 96.31 122 SER A C 1
ATOM 969 O O . SER A 1 122 ? -3.445 9.672 9.461 1 96.31 122 SER A O 1
ATOM 971 N N . MET A 1 123 ? -5.039 11.133 9.516 1 96.75 123 MET A N 1
ATOM 972 C CA . MET A 1 123 ? -6.082 10.148 9.258 1 96.75 123 MET A CA 1
ATOM 973 C C . MET A 1 123 ? -5.895 9.508 7.883 1 96.75 123 MET A C 1
ATOM 975 O O . MET A 1 123 ? -5.988 8.289 7.742 1 96.75 123 MET A O 1
ATOM 979 N N . LEU A 1 124 ? -5.637 10.336 6.93 1 97.75 124 LEU A N 1
ATOM 980 C CA . LEU A 1 124 ? -5.398 9.859 5.574 1 97.75 124 LEU A CA 1
ATOM 981 C C . LEU A 1 124 ? -4.152 8.984 5.52 1 97.75 124 LEU A C 1
ATOM 983 O O . LEU A 1 124 ? -4.168 7.906 4.926 1 97.75 124 LEU A O 1
ATOM 987 N N . GLY A 1 125 ? -3.104 9.461 6.145 1 97.5 125 GLY A N 1
ATOM 988 C CA . GLY A 1 125 ? -1.865 8.695 6.203 1 97.5 125 GLY A CA 1
ATOM 989 C C . GLY A 1 125 ? -2.023 7.359 6.898 1 97.5 125 GLY A C 1
ATOM 990 O O . GLY A 1 125 ? -1.459 6.355 6.461 1 97.5 125 GLY A O 1
ATOM 991 N N . GLU A 1 126 ? -2.766 7.359 7.961 1 97 126 GLU A N 1
ATOM 992 C CA . GLU A 1 126 ? -3.004 6.129 8.703 1 97 126 GLU A CA 1
ATOM 993 C C . GLU A 1 126 ? -3.729 5.098 7.844 1 97 126 GLU A C 1
ATOM 995 O O . GLU A 1 126 ? -3.391 3.91 7.871 1 97 126 GLU A O 1
ATOM 1000 N N . GLN A 1 127 ? -4.707 5.52 7.156 1 97.06 127 GLN A N 1
ATOM 1001 C CA . GLN A 1 127 ? -5.414 4.605 6.266 1 97.06 127 GLN A CA 1
ATOM 1002 C C . GLN A 1 127 ? -4.492 4.074 5.172 1 97.06 127 GLN A C 1
ATOM 1004 O O . GLN A 1 127 ? -4.508 2.883 4.863 1 97.06 127 GLN A O 1
ATOM 1009 N N . LEU A 1 128 ? -3.707 4.988 4.57 1 97.94 128 LEU A N 1
ATOM 1010 C CA . LEU A 1 128 ? -2.76 4.562 3.545 1 97.94 128 LEU A CA 1
ATOM 1011 C C . LEU A 1 128 ? -1.789 3.525 4.102 1 97.94 128 LEU A C 1
ATOM 1013 O O . LEU A 1 128 ? -1.501 2.523 3.443 1 97.94 128 LEU A O 1
ATOM 1017 N N . ALA A 1 129 ? -1.287 3.781 5.281 1 97.62 129 ALA A N 1
ATOM 1018 C CA . ALA A 1 129 ? -0.366 2.857 5.938 1 97.62 129 ALA A CA 1
ATOM 1019 C C . ALA A 1 129 ? -1.017 1.492 6.145 1 97.62 129 ALA A C 1
ATOM 1021 O O . ALA A 1 129 ? -0.414 0.458 5.844 1 97.62 129 ALA A O 1
ATOM 1022 N N . SER A 1 130 ? -2.205 1.489 6.645 1 96 130 SER A N 1
ATOM 1023 C CA . SER A 1 130 ? -2.934 0.246 6.879 1 96 130 SER A CA 1
ATOM 1024 C C . SER A 1 130 ? -3.143 -0.528 5.582 1 96 130 SER A C 1
ATOM 1026 O O . SER A 1 130 ? -2.904 -1.736 5.527 1 96 130 SER A O 1
ATOM 1028 N N . ARG A 1 131 ? -3.561 0.168 4.578 1 97 131 ARG A N 1
ATOM 1029 C CA . ARG A 1 131 ? -3.807 -0.479 3.293 1 97 131 ARG A CA 1
ATOM 1030 C C . ARG A 1 131 ? -2.51 -1.012 2.691 1 97 131 ARG A C 1
ATOM 1032 O O . ARG A 1 131 ? -2.498 -2.082 2.08 1 97 131 ARG A O 1
ATOM 1039 N N . LEU A 1 132 ? -1.463 -0.259 2.807 1 97.06 132 LEU A N 1
ATOM 1040 C CA . LEU A 1 132 ? -0.178 -0.729 2.301 1 97.06 132 LEU A CA 1
ATOM 1041 C C . LEU A 1 132 ? 0.253 -2.006 3.014 1 97.06 132 LEU A C 1
ATOM 1043 O O . LEU A 1 132 ? 0.741 -2.943 2.379 1 97.06 132 LEU A O 1
ATOM 1047 N N . LEU A 1 133 ? 0.089 -2.061 4.336 1 95.5 133 LEU A N 1
ATOM 1048 C CA . LEU A 1 133 ? 0.448 -3.246 5.105 1 95.5 133 LEU A CA 1
ATOM 1049 C C . LEU A 1 133 ? -0.364 -4.457 4.648 1 95.5 133 LEU A C 1
ATOM 1051 O O . LEU A 1 133 ? 0.191 -5.535 4.438 1 95.5 133 LEU A O 1
ATOM 1055 N N . ILE A 1 134 ? -1.608 -4.277 4.477 1 94.12 134 ILE A N 1
ATOM 1056 C CA . ILE A 1 134 ? -2.502 -5.363 4.086 1 94.12 134 ILE A CA 1
ATOM 1057 C C . ILE A 1 134 ? -2.16 -5.828 2.672 1 94.12 134 ILE A C 1
ATOM 1059 O O . ILE A 1 134 ? -2.051 -7.031 2.418 1 94.12 134 ILE A O 1
ATOM 1063 N N . THR A 1 135 ? -2.014 -4.863 1.771 1 95.5 135 THR A N 1
ATOM 1064 C CA . THR A 1 135 ? -1.713 -5.203 0.384 1 95.5 135 THR A CA 1
ATOM 1065 C C . THR A 1 135 ? -0.354 -5.887 0.278 1 95.5 135 THR A C 1
ATOM 1067 O O . THR A 1 135 ? -0.178 -6.809 -0.521 1 95.5 135 THR A O 1
ATOM 1070 N N . SER A 1 136 ? 0.64 -5.406 1.047 1 95.94 136 SER A N 1
ATOM 1071 C CA . SER A 1 136 ? 1.952 -6.047 1.071 1 95.94 136 SER A CA 1
ATOM 1072 C C . SER A 1 136 ? 1.853 -7.5 1.524 1 95.94 136 SER A C 1
ATOM 1074 O O . SER A 1 136 ? 2.514 -8.375 0.965 1 95.94 136 SER A O 1
ATOM 1076 N N . ARG A 1 137 ? 1.082 -7.746 2.52 1 93.94 137 ARG A N 1
ATOM 1077 C CA . ARG A 1 137 ? 0.875 -9.109 2.99 1 93.94 137 ARG A CA 1
ATOM 1078 C C . ARG A 1 137 ? 0.226 -9.969 1.91 1 93.94 137 ARG A C 1
ATOM 1080 O O . ARG A 1 137 ? 0.625 -11.117 1.699 1 93.94 137 ARG A O 1
ATOM 1087 N N . LYS A 1 138 ? -0.787 -9.438 1.262 1 93.94 138 LYS A N 1
ATOM 1088 C CA . LYS A 1 138 ? -1.448 -10.18 0.191 1 93.94 138 LYS A CA 1
ATOM 1089 C C . LYS A 1 138 ? -0.468 -10.516 -0.928 1 93.94 138 LYS A C 1
ATOM 1091 O O . LYS A 1 138 ? -0.494 -11.625 -1.469 1 93.94 138 LYS A O 1
ATOM 1096 N N . PHE A 1 139 ? 0.35 -9.578 -1.271 1 94.06 139 PHE A N 1
ATOM 1097 C CA . PHE A 1 139 ? 1.39 -9.773 -2.275 1 94.06 139 PHE A CA 1
ATOM 1098 C C . PHE A 1 139 ? 2.332 -10.898 -1.868 1 94.06 139 PHE A C 1
ATOM 1100 O O . PHE A 1 139 ? 2.602 -11.805 -2.658 1 94.06 139 PHE A O 1
ATOM 1107 N N . ARG A 1 140 ? 2.746 -10.828 -0.69 1 93.62 140 ARG A N 1
ATOM 1108 C CA . ARG A 1 140 ? 3.621 -11.867 -0.148 1 93.62 140 ARG A CA 1
ATOM 1109 C C . ARG A 1 140 ? 2.936 -13.227 -0.165 1 93.62 140 ARG A C 1
ATOM 1111 O O . ARG A 1 140 ? 3.537 -14.227 -0.562 1 93.62 140 ARG A O 1
ATOM 1118 N N . ASP A 1 141 ? 1.725 -13.266 0.277 1 93.5 141 ASP A N 1
ATOM 1119 C CA . ASP A 1 141 ? 0.977 -14.516 0.338 1 93.5 141 ASP A CA 1
ATOM 1120 C C . ASP A 1 141 ? 0.851 -15.148 -1.046 1 93.5 141 ASP A C 1
ATOM 1122 O O . ASP A 1 141 ? 1.004 -16.359 -1.195 1 93.5 141 ASP A O 1
ATOM 1126 N N . LEU A 1 142 ? 0.558 -14.312 -1.992 1 92.75 142 LEU A N 1
ATOM 1127 C CA . LEU A 1 142 ? 0.424 -14.828 -3.35 1 92.75 142 LEU A CA 1
ATOM 1128 C C . LEU A 1 142 ? 1.746 -15.398 -3.848 1 92.75 142 LEU A C 1
ATOM 1130 O O . LEU A 1 142 ? 1.763 -16.391 -4.578 1 92.75 142 LEU A O 1
ATOM 1134 N N . ALA A 1 143 ? 2.775 -14.797 -3.428 1 91.12 143 ALA A N 1
ATOM 1135 C CA . ALA A 1 143 ? 4.098 -15.219 -3.879 1 91.12 143 ALA A CA 1
ATOM 1136 C C . ALA A 1 143 ? 4.531 -16.5 -3.18 1 91.12 143 ALA A C 1
ATOM 1138 O O . ALA A 1 143 ? 5.215 -17.344 -3.775 1 91.12 143 ALA A O 1
ATOM 1139 N N . PHE A 1 144 ? 4.07 -16.703 -1.934 1 90.31 144 PHE A N 1
ATOM 1140 C CA . PHE A 1 144 ? 4.727 -17.719 -1.128 1 90.31 144 PHE A CA 1
ATOM 1141 C C . PHE A 1 144 ? 3.738 -18.812 -0.737 1 90.31 144 PHE A C 1
ATOM 1143 O O . PHE A 1 144 ? 4.133 -19.953 -0.49 1 90.31 144 PHE A O 1
ATOM 1150 N N . MET A 1 145 ? 2.551 -18.516 -0.58 1 89.94 145 MET A N 1
ATOM 1151 C CA . MET A 1 145 ? 1.587 -19.469 -0.032 1 89.94 145 MET A CA 1
ATOM 1152 C C . MET A 1 145 ? 0.79 -20.125 -1.146 1 89.94 145 MET A C 1
ATOM 1154 O O . MET A 1 145 ? 0.658 -19.578 -2.24 1 89.94 145 MET A O 1
ATOM 1158 N N . ASP A 1 146 ? 0.291 -21.281 -0.741 1 92.12 146 ASP A N 1
ATOM 1159 C CA . ASP A 1 146 ? -0.671 -21.906 -1.648 1 92.12 146 ASP A CA 1
ATOM 1160 C C . ASP A 1 146 ? -2.068 -21.312 -1.45 1 92.12 146 ASP A C 1
ATOM 1162 O O . ASP A 1 146 ? -2.273 -20.469 -0.583 1 92.12 146 ASP A O 1
ATOM 1166 N N . VAL A 1 147 ? -2.953 -21.734 -2.27 1 94 147 VAL A N 1
ATOM 1167 C CA . VAL A 1 147 ? -4.297 -21.172 -2.297 1 94 147 VAL A CA 1
ATOM 1168 C C . VAL A 1 147 ? -5.008 -21.469 -0.979 1 94 147 VAL A C 1
ATOM 1170 O O . VAL A 1 147 ? -5.77 -20.625 -0.479 1 94 147 VAL A O 1
ATOM 1173 N N . GLU A 1 148 ? -4.746 -22.594 -0.401 1 95.31 148 GLU A N 1
ATOM 1174 C CA . GLU A 1 148 ? -5.367 -22.938 0.871 1 95.31 148 GLU A CA 1
ATOM 1175 C C . GLU A 1 148 ? -4.973 -21.969 1.97 1 95.31 148 GLU A C 1
ATOM 1177 O O . GLU A 1 148 ? -5.832 -21.469 2.707 1 95.31 148 GLU A O 1
ATOM 1182 N N . GLY A 1 149 ? -3.703 -21.75 2.098 1 94.94 149 GLY A N 1
ATOM 1183 C CA . GLY A 1 149 ? -3.225 -20.781 3.074 1 94.94 149 GLY A CA 1
ATOM 1184 C C . GLY A 1 149 ? -3.797 -19.391 2.867 1 94.94 149 GLY A C 1
ATOM 1185 O O . GLY A 1 149 ? -4.152 -18.703 3.83 1 94.94 149 GLY A O 1
ATOM 1186 N N . ARG A 1 150 ? -3.848 -18.984 1.657 1 95.69 150 ARG A N 1
ATOM 1187 C CA . ARG A 1 150 ? -4.355 -17.656 1.338 1 95.69 150 ARG A CA 1
ATOM 1188 C C . ARG A 1 150 ? -5.836 -17.531 1.693 1 95.69 150 ARG A C 1
ATOM 1190 O O . ARG A 1 150 ? -6.262 -16.516 2.248 1 95.69 150 ARG A O 1
ATOM 1197 N N . ILE A 1 151 ? -6.605 -18.531 1.404 1 96.69 151 ILE A N 1
ATOM 1198 C CA . ILE A 1 151 ? -8.031 -18.516 1.715 1 96.69 151 ILE A CA 1
ATOM 1199 C C . ILE A 1 151 ? -8.234 -18.547 3.229 1 96.69 151 ILE A C 1
ATOM 1201 O O . ILE A 1 151 ? -9.055 -17.797 3.764 1 96.69 151 ILE A O 1
ATOM 1205 N N . ALA A 1 152 ? -7.477 -19.375 3.891 1 95.81 152 ALA A N 1
ATOM 1206 C CA . ALA A 1 152 ? -7.562 -19.438 5.348 1 95.81 152 ALA A CA 1
ATOM 1207 C C . ALA A 1 152 ? -7.297 -18.062 5.965 1 95.81 152 ALA A C 1
ATOM 1209 O O . ALA A 1 152 ? -8.039 -17.625 6.844 1 95.81 152 ALA A O 1
ATOM 1210 N N . ARG A 1 153 ? -6.266 -17.438 5.48 1 94.56 153 ARG A N 1
ATOM 1211 C CA . ARG A 1 153 ? -5.918 -16.125 6 1 94.56 153 ARG A CA 1
ATOM 1212 C C . ARG A 1 153 ? -7.016 -15.109 5.691 1 94.56 153 ARG A C 1
ATOM 1214 O O . ARG A 1 153 ? -7.355 -14.281 6.535 1 94.56 153 ARG A O 1
ATOM 1221 N N . THR A 1 154 ? -7.52 -15.148 4.484 1 95.06 154 THR A N 1
ATOM 1222 C CA . THR A 1 154 ? -8.602 -14.258 4.078 1 95.06 154 THR A CA 1
ATOM 1223 C C . THR A 1 154 ? -9.812 -14.43 4.988 1 95.06 154 THR A C 1
ATOM 1225 O O . THR A 1 154 ? -10.414 -13.438 5.414 1 95.06 154 THR A O 1
ATOM 1228 N N . LEU A 1 155 ? -10.148 -15.664 5.316 1 95.56 155 LEU A N 1
ATOM 1229 C CA . LEU A 1 155 ? -11.281 -15.93 6.191 1 95.56 155 LEU A CA 1
ATOM 1230 C C . LEU A 1 155 ? -11.055 -15.352 7.582 1 95.56 155 LEU A C 1
ATOM 1232 O O . LEU A 1 155 ? -11.969 -14.781 8.18 1 95.56 155 LEU A O 1
ATOM 1236 N N . LEU A 1 156 ? -9.867 -15.445 8.055 1 94.19 156 LEU A N 1
ATOM 1237 C CA . LEU A 1 156 ? -9.523 -14.883 9.359 1 94.19 156 LEU A CA 1
ATOM 1238 C C . LEU A 1 156 ? -9.633 -13.359 9.336 1 94.19 156 LEU A C 1
ATOM 1240 O O . LEU A 1 156 ? -10.125 -12.758 10.289 1 94.19 156 LEU A O 1
ATOM 1244 N N . ASP A 1 157 ? -9.133 -12.781 8.227 1 92 157 ASP A N 1
ATOM 1245 C CA . ASP A 1 157 ? -9.234 -11.336 8.078 1 92 157 ASP A CA 1
ATOM 1246 C C . ASP A 1 157 ? -10.695 -10.883 8.055 1 92 157 ASP A C 1
ATOM 1248 O O . ASP A 1 157 ? -11.062 -9.906 8.711 1 92 157 ASP A O 1
ATOM 1252 N N . LEU A 1 158 ? -11.484 -11.578 7.297 1 92.44 158 LEU A N 1
ATOM 1253 C CA . LEU A 1 158 ? -12.891 -11.242 7.152 1 92.44 158 LEU A CA 1
ATOM 1254 C C . LEU A 1 158 ? -13.625 -11.383 8.484 1 92.44 158 LEU A C 1
ATOM 1256 O O . LEU A 1 158 ? -14.562 -10.633 8.766 1 92.44 158 LEU A O 1
ATOM 1260 N N . ALA A 1 159 ? -13.203 -12.312 9.266 1 93.62 159 ALA A N 1
ATOM 1261 C CA . ALA A 1 159 ? -13.812 -12.555 10.57 1 93.62 159 ALA A CA 1
ATOM 1262 C C . ALA A 1 159 ? -13.656 -11.352 11.484 1 93.62 159 ALA A C 1
ATOM 1264 O O . ALA A 1 159 ? -14.367 -11.219 12.484 1 93.62 159 ALA A O 1
ATOM 1265 N N . LYS A 1 160 ? -12.719 -10.453 11.148 1 88.81 160 LYS A N 1
ATOM 1266 C CA . LYS A 1 160 ? -12.453 -9.281 11.969 1 88.81 160 LYS A CA 1
ATOM 1267 C C . LYS A 1 160 ? -13.203 -8.062 11.438 1 88.81 160 LYS A C 1
ATOM 1269 O O . LYS A 1 160 ? -13.234 -7.016 12.094 1 88.81 160 LYS A O 1
ATOM 1274 N N . GLU A 1 161 ? -13.773 -8.188 10.273 1 87.25 161 GLU A N 1
ATOM 1275 C CA . GLU A 1 161 ? -14.508 -7.082 9.656 1 87.25 161 GLU A CA 1
ATOM 1276 C C . GLU A 1 161 ? -15.844 -6.855 10.359 1 87.25 161 GLU A C 1
ATOM 1278 O O . GLU A 1 161 ? -16.422 -7.785 10.914 1 87.25 161 GLU A O 1
ATOM 1283 N N . PRO A 1 162 ? -16.328 -5.613 10.266 1 84.81 162 PRO A N 1
ATOM 1284 C CA . PRO A 1 162 ? -17.578 -5.273 10.961 1 84.81 162 PRO A CA 1
ATOM 1285 C C . PRO A 1 162 ? -18.766 -6.094 10.469 1 84.81 162 PRO A C 1
ATOM 1287 O O . PRO A 1 162 ? -19.75 -6.277 11.203 1 84.81 162 PRO A O 1
ATOM 1290 N N . ASP A 1 163 ? -18.766 -6.594 9.32 1 85.88 163 ASP A N 1
ATOM 1291 C CA . ASP A 1 163 ? -19.891 -7.34 8.742 1 85.88 163 ASP A CA 1
ATOM 1292 C C . ASP A 1 163 ? -19.938 -8.758 9.297 1 85.88 163 ASP A C 1
ATOM 1294 O O . ASP A 1 163 ? -20.953 -9.453 9.141 1 85.88 163 ASP A O 1
ATOM 1298 N N . ALA A 1 164 ? -18.859 -9.164 9.945 1 91.25 164 ALA A N 1
ATOM 1299 C CA . ALA A 1 164 ? -18.859 -10.492 10.547 1 91.25 164 ALA A CA 1
ATOM 1300 C C . ALA A 1 164 ? -19.75 -10.539 11.781 1 91.25 164 ALA A C 1
ATOM 1302 O O . ALA A 1 164 ? -19.766 -9.602 12.578 1 91.25 164 ALA A O 1
ATOM 1303 N N . VAL A 1 165 ? -20.531 -11.648 11.922 1 92.81 165 VAL A N 1
ATOM 1304 C CA . VAL A 1 165 ? -21.484 -11.797 13.016 1 92.81 165 VAL A CA 1
ATOM 1305 C C . VAL A 1 165 ? -20.984 -12.852 14.008 1 92.81 165 VAL A C 1
ATOM 1307 O O . VAL A 1 165 ? -20.438 -13.875 13.602 1 92.81 165 VAL A O 1
ATOM 1310 N N . THR A 1 166 ? -21.25 -12.562 15.25 1 93.62 166 THR A N 1
ATOM 1311 C CA . THR A 1 166 ? -20.859 -13.516 16.281 1 93.62 166 THR A CA 1
ATOM 1312 C C . THR A 1 166 ? -21.641 -14.82 16.125 1 93.62 166 THR A C 1
ATOM 1314 O O . THR A 1 166 ? -22.844 -14.797 15.867 1 93.62 166 THR A O 1
ATOM 1317 N N . HIS A 1 167 ? -20.984 -15.898 16.281 1 93.5 167 HIS A N 1
ATOM 1318 C CA . HIS A 1 167 ? -21.516 -17.266 16.234 1 93.5 167 HIS A CA 1
ATOM 1319 C C . HIS A 1 167 ? -21.016 -18.078 17.422 1 93.5 167 HIS A C 1
ATOM 1321 O O . HIS A 1 167 ? -19.906 -17.859 17.922 1 93.5 167 HIS A O 1
ATOM 1327 N N . PRO A 1 168 ? -21.781 -19 17.984 1 93.31 168 PRO A N 1
ATOM 1328 C CA . PRO A 1 168 ? -21.375 -19.797 19.141 1 93.31 168 PRO A CA 1
ATOM 1329 C C . PRO A 1 168 ? -20 -20.453 18.938 1 93.31 168 PRO A C 1
ATOM 1331 O O . PRO A 1 168 ? -19.219 -20.578 19.891 1 93.31 168 PRO A O 1
ATOM 1334 N N . ASP A 1 169 ? -19.781 -20.844 17.719 1 93.81 169 ASP A N 1
ATOM 1335 C CA . ASP A 1 169 ? -18.547 -21.578 17.453 1 93.81 169 ASP A CA 1
ATOM 1336 C C . ASP A 1 169 ? -17.453 -20.656 16.906 1 93.81 169 ASP A C 1
ATOM 1338 O O . ASP A 1 169 ? -16.359 -21.109 16.594 1 93.81 169 ASP A O 1
ATOM 1342 N N . GLY A 1 170 ? -17.766 -19.359 16.672 1 95.62 170 GLY A N 1
ATOM 1343 C CA . GLY A 1 170 ? -16.797 -18.422 16.125 1 95.62 170 GLY A CA 1
ATOM 1344 C C . GLY A 1 170 ? -17.453 -17.203 15.484 1 95.62 170 GLY A C 1
ATOM 1345 O O . GLY A 1 170 ? -18.297 -16.547 16.109 1 95.62 170 GLY A O 1
ATOM 1346 N N . MET A 1 171 ? -16.938 -16.891 14.266 1 96 171 MET A N 1
ATOM 1347 C CA . MET A 1 171 ? -17.516 -15.789 13.516 1 96 171 MET A CA 1
ATOM 1348 C C . MET A 1 171 ? -18.188 -16.281 12.234 1 96 171 MET A C 1
ATOM 1350 O O . MET A 1 171 ? -17.672 -17.188 11.57 1 96 171 MET A O 1
ATOM 1354 N N . GLN A 1 172 ? -19.312 -15.68 11.953 1 96.69 172 GLN A N 1
ATOM 1355 C CA . GLN A 1 172 ? -20.078 -16.016 10.75 1 96.69 172 GLN A CA 1
ATOM 1356 C C . GLN A 1 172 ? -19.891 -14.969 9.664 1 96.69 172 GLN A C 1
ATOM 1358 O O . GLN A 1 172 ? -20.047 -13.766 9.922 1 96.69 172 GLN A O 1
ATOM 1363 N N . LEU A 1 173 ? -19.562 -15.453 8.484 1 95.81 173 LEU A N 1
ATOM 1364 C CA . LEU A 1 173 ? -19.344 -14.602 7.324 1 95.81 173 LEU A CA 1
ATOM 1365 C C . LEU A 1 173 ? -20.406 -14.852 6.258 1 95.81 173 LEU A C 1
ATOM 1367 O O . LEU A 1 173 ? -20.844 -15.984 6.074 1 95.81 173 LEU A O 1
ATOM 1371 N N . ARG A 1 174 ? -20.844 -13.82 5.656 1 93.94 174 ARG A N 1
ATOM 1372 C CA . ARG A 1 174 ? -21.688 -13.93 4.469 1 93.94 174 ARG A CA 1
ATOM 1373 C C . ARG A 1 174 ? -20.906 -13.555 3.209 1 93.94 174 ARG A C 1
ATOM 1375 O O . ARG A 1 174 ? -20.688 -12.375 2.932 1 93.94 174 ARG A O 1
ATOM 1382 N N . ILE A 1 175 ? -20.5 -14.609 2.471 1 94.38 175 ILE A N 1
ATOM 1383 C CA . ILE A 1 175 ? -19.625 -14.367 1.329 1 94.38 175 ILE A CA 1
ATOM 1384 C C . ILE A 1 175 ? -19.703 -15.547 0.359 1 94.38 175 ILE A C 1
ATOM 1386 O O . ILE A 1 175 ? -19.797 -16.703 0.781 1 94.38 175 ILE A O 1
ATOM 1390 N N . THR A 1 176 ? -19.672 -15.281 -0.912 1 94.44 176 THR A N 1
ATOM 1391 C CA . THR A 1 176 ? -19.75 -16.312 -1.931 1 94.44 176 THR A CA 1
ATOM 1392 C C . THR A 1 176 ? -18.344 -16.844 -2.264 1 94.44 176 THR A C 1
ATOM 1394 O O . THR A 1 176 ? -17.344 -16.172 -1.999 1 94.44 176 THR A O 1
ATOM 1397 N N . ARG A 1 177 ? -18.266 -18.031 -2.836 1 94.88 177 ARG A N 1
ATOM 1398 C CA . ARG A 1 177 ? -17.016 -18.594 -3.328 1 94.88 177 ARG A CA 1
ATOM 1399 C C . ARG A 1 177 ? -16.391 -17.688 -4.379 1 94.88 177 ARG A C 1
ATOM 1401 O O . ARG A 1 177 ? -15.164 -17.562 -4.449 1 94.88 177 ARG A O 1
ATOM 1408 N N . GLN A 1 178 ? -17.266 -17.047 -5.137 1 94.44 178 GLN A N 1
ATOM 1409 C CA . GLN A 1 178 ? -16.797 -16.125 -6.16 1 94.44 178 GLN A CA 1
ATOM 1410 C C . GLN A 1 178 ? -16.078 -14.93 -5.535 1 94.44 178 GLN A C 1
ATOM 1412 O O . GLN A 1 178 ? -15.008 -14.523 -6 1 94.44 178 GLN A O 1
ATOM 1417 N N . GLU A 1 179 ? -16.656 -14.406 -4.543 1 94.62 179 GLU A N 1
ATOM 1418 C CA . GLU A 1 179 ? -16.062 -1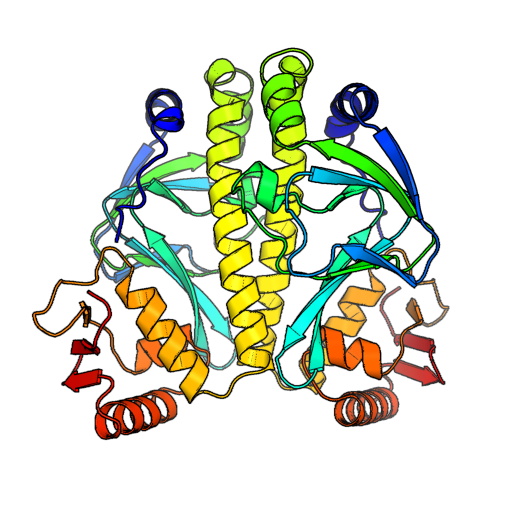3.258 -3.859 1 94.62 179 GLU A CA 1
ATOM 1419 C C . GLU A 1 179 ? -14.758 -13.633 -3.174 1 94.62 179 GLU A C 1
ATOM 1421 O O . GLU A 1 179 ? -13.789 -12.867 -3.209 1 94.62 179 GLU A O 1
ATOM 1426 N N . ILE A 1 180 ? -14.742 -14.789 -2.594 1 95.81 180 ILE A N 1
ATOM 1427 C CA . ILE A 1 180 ? -13.508 -15.266 -1.977 1 95.81 180 ILE A CA 1
ATOM 1428 C C . ILE A 1 180 ? -12.406 -15.367 -3.031 1 95.81 180 ILE A C 1
ATOM 1430 O O . ILE A 1 180 ? -11.281 -14.93 -2.803 1 95.81 180 ILE A O 1
ATOM 1434 N N . GLY A 1 181 ? -12.781 -15.969 -4.184 1 95.44 181 GLY A N 1
ATOM 1435 C CA . GLY A 1 181 ? -11.828 -16.062 -5.277 1 95.44 181 GLY A CA 1
ATOM 1436 C C . GLY A 1 181 ? -11.266 -14.711 -5.691 1 95.44 181 GLY A C 1
ATOM 1437 O O . GLY A 1 181 ? -10.07 -14.586 -5.957 1 95.44 181 GLY A O 1
ATOM 1438 N N . ARG A 1 182 ? -12.102 -13.633 -5.664 1 94.81 182 ARG A N 1
ATOM 1439 C CA . ARG A 1 182 ? -11.719 -12.289 -6.074 1 94.81 182 ARG A CA 1
ATOM 1440 C C . ARG A 1 182 ? -10.805 -11.641 -5.043 1 94.81 182 ARG A C 1
ATOM 1442 O O . ARG A 1 182 ? -9.961 -10.812 -5.387 1 94.81 182 ARG A O 1
ATOM 1449 N N . ILE A 1 183 ? -10.938 -12.023 -3.793 1 95.31 183 ILE A N 1
ATOM 1450 C CA . ILE A 1 183 ? -10.109 -11.453 -2.732 1 95.31 183 ILE A CA 1
ATOM 1451 C C . ILE A 1 183 ? -8.734 -12.117 -2.74 1 95.31 183 ILE A C 1
ATOM 1453 O O . ILE A 1 183 ? -7.711 -11.438 -2.598 1 95.31 183 ILE A O 1
ATOM 1457 N N . VAL A 1 184 ? -8.711 -13.383 -3.008 1 93.88 184 VAL A N 1
ATOM 1458 C CA . VAL A 1 184 ? -7.508 -14.188 -2.859 1 93.88 184 VAL A CA 1
ATOM 1459 C C . VAL A 1 184 ? -6.734 -14.211 -4.176 1 93.88 184 VAL A C 1
ATOM 1461 O O . VAL A 1 184 ? -5.52 -14.422 -4.184 1 93.88 184 VAL A O 1
ATOM 1464 N N . GLY A 1 185 ? -7.359 -14.047 -5.277 1 91.81 185 GLY A N 1
ATOM 1465 C CA . GLY A 1 185 ? -6.738 -14.148 -6.586 1 91.81 185 GLY A CA 1
ATOM 1466 C C . GLY A 1 185 ? -6.742 -15.562 -7.137 1 91.81 185 GLY A C 1
ATOM 1467 O O . GLY A 1 185 ? -5.707 -16.062 -7.574 1 91.81 185 GLY A O 1
ATOM 1468 N N . CYS A 1 186 ? -7.855 -16.281 -7.066 1 92.12 186 CYS A N 1
ATOM 1469 C CA . CYS A 1 186 ? -8.016 -17.609 -7.645 1 92.12 186 CYS A CA 1
ATOM 1470 C C . CYS A 1 186 ? -9.406 -17.766 -8.25 1 92.12 186 CYS A C 1
ATOM 1472 O O . CYS A 1 186 ? -10.234 -16.859 -8.172 1 92.12 186 CYS A O 1
ATOM 1474 N N . SER A 1 187 ? -9.57 -18.875 -8.898 1 92.31 187 SER A N 1
ATOM 1475 C CA . SER A 1 187 ? -10.859 -19.125 -9.523 1 92.31 187 SER A CA 1
ATOM 1476 C C . SER A 1 187 ? -11.914 -19.5 -8.484 1 92.31 187 SER A C 1
ATOM 1478 O O . SER A 1 187 ? -11.586 -19.938 -7.383 1 92.31 187 SER A O 1
ATOM 1480 N N . ARG A 1 188 ? -13.148 -19.344 -8.875 1 93.88 188 ARG A N 1
ATOM 1481 C CA . ARG A 1 188 ? -14.266 -19.766 -8.039 1 93.88 188 ARG A CA 1
ATOM 1482 C C . ARG A 1 188 ? -14.188 -21.25 -7.727 1 93.88 188 ARG A C 1
ATOM 1484 O O . ARG A 1 188 ? -14.445 -21.672 -6.594 1 93.88 188 ARG A O 1
ATOM 1491 N N . GLU A 1 189 ? -13.859 -22.031 -8.711 1 95.69 189 GLU A N 1
ATOM 1492 C CA . GLU A 1 189 ? -13.75 -23.484 -8.57 1 95.69 189 GLU A CA 1
ATOM 1493 C C . GLU A 1 189 ? -12.695 -23.859 -7.531 1 95.69 189 GLU A C 1
ATOM 1495 O O . GLU A 1 189 ? -12.938 -24.719 -6.68 1 95.69 189 GLU A O 1
ATOM 1500 N N . MET A 1 190 ? -11.625 -23.203 -7.602 1 95.31 190 MET A N 1
ATOM 1501 C CA . MET A 1 190 ? -10.547 -23.453 -6.648 1 95.31 190 MET A CA 1
ATOM 1502 C C . MET A 1 190 ? -10.961 -23.031 -5.238 1 95.31 190 MET A C 1
ATOM 1504 O O . MET A 1 190 ? -10.711 -23.766 -4.277 1 95.31 190 MET A O 1
ATOM 1508 N N . ALA A 1 191 ? -11.594 -21.922 -5.094 1 96 191 ALA A N 1
ATOM 1509 C CA . ALA A 1 191 ? -12.102 -21.469 -3.801 1 96 191 ALA A CA 1
ATOM 1510 C C . ALA A 1 191 ? -13.047 -22.5 -3.191 1 96 191 ALA A C 1
ATOM 1512 O O . ALA A 1 191 ? -12.953 -22.812 -2.004 1 96 191 ALA A O 1
ATOM 1513 N N . GLY A 1 192 ? -13.945 -23.016 -3.998 1 96.12 192 GLY A N 1
ATOM 1514 C CA . GLY A 1 192 ? -14.875 -24.031 -3.535 1 96.12 192 GLY A CA 1
ATOM 1515 C C . GLY A 1 192 ? -14.188 -25.281 -3.033 1 96.12 192 GLY A C 1
ATOM 1516 O O . GLY A 1 192 ? -14.562 -25.828 -1.989 1 96.12 192 GLY A O 1
ATOM 1517 N N . ARG A 1 193 ? -13.242 -25.688 -3.775 1 96.94 193 ARG A N 1
ATOM 1518 C CA . ARG A 1 193 ? -12.492 -26.875 -3.398 1 96.94 193 ARG A CA 1
ATOM 1519 C C . ARG A 1 193 ? -11.789 -26.688 -2.062 1 96.94 193 ARG A C 1
ATOM 1521 O O . ARG A 1 193 ? -11.844 -27.547 -1.189 1 96.94 193 ARG A O 1
ATOM 1528 N N . VAL A 1 194 ? -11.133 -25.625 -1.93 1 97.12 194 VAL A N 1
ATOM 1529 C CA . VAL A 1 194 ? -10.359 -25.344 -0.721 1 97.12 194 VAL A CA 1
ATOM 1530 C C . VAL A 1 194 ? -11.305 -25.188 0.47 1 97.12 194 VAL A C 1
ATOM 1532 O O . VAL A 1 194 ? -11.008 -25.656 1.57 1 97.12 194 VAL A O 1
ATOM 1535 N N . LEU A 1 195 ? -12.438 -24.547 0.273 1 96.88 195 LEU A N 1
ATOM 1536 C CA . LEU A 1 195 ? -13.422 -24.406 1.344 1 96.88 195 LEU A CA 1
ATOM 1537 C C . LEU A 1 195 ? -13.914 -25.781 1.804 1 96.88 195 LEU A C 1
ATOM 1539 O O . LEU A 1 195 ? -14.102 -26.016 3.002 1 96.88 195 LEU A O 1
ATOM 1543 N N . LYS A 1 196 ? -14.133 -26.641 0.833 1 96.94 196 LYS A N 1
ATOM 1544 C CA . LYS A 1 196 ? -14.531 -28.016 1.171 1 96.94 196 LYS A CA 1
ATOM 1545 C C . LYS A 1 196 ? -13.445 -28.719 1.98 1 96.94 196 LYS A C 1
ATOM 1547 O O . LYS A 1 196 ? -13.742 -29.406 2.953 1 96.94 196 LYS A O 1
ATOM 1552 N N . GLU A 1 197 ? -12.242 -28.516 1.562 1 97.12 197 GLU A N 1
ATOM 1553 C CA . GLU A 1 197 ? -11.117 -29.109 2.275 1 97.12 197 GLU A CA 1
ATOM 1554 C C . GLU A 1 197 ? -11.031 -28.578 3.705 1 97.12 197 GLU A C 1
ATOM 1556 O O . GLU A 1 197 ? -10.805 -29.359 4.645 1 97.12 197 GLU A O 1
ATOM 1561 N N . LEU A 1 198 ? -11.18 -27.297 3.879 1 96.81 198 LEU A N 1
ATOM 1562 C CA . LEU A 1 198 ? -11.133 -26.672 5.203 1 96.81 198 LEU A CA 1
ATOM 1563 C C . LEU A 1 198 ? -12.289 -27.172 6.07 1 96.81 198 LEU A C 1
ATOM 1565 O O . LEU A 1 198 ? -12.125 -27.359 7.277 1 96.81 198 LEU A O 1
ATOM 1569 N N . GLU A 1 199 ? -13.406 -27.359 5.477 1 96.94 199 GLU A N 1
ATOM 1570 C CA . GLU A 1 199 ? -14.555 -27.906 6.184 1 96.94 199 GLU A CA 1
ATOM 1571 C C . GLU A 1 199 ? -14.297 -29.344 6.629 1 96.94 199 GLU A C 1
ATOM 1573 O O . GLU A 1 199 ? -14.602 -29.703 7.766 1 96.94 199 GLU A O 1
ATOM 1578 N N . ASP A 1 200 ? -13.742 -30.109 5.738 1 96.88 200 ASP A N 1
ATOM 1579 C CA . ASP A 1 200 ? -13.422 -31.484 6.043 1 96.88 200 ASP A CA 1
ATOM 1580 C C . ASP A 1 200 ? -12.422 -31.578 7.191 1 96.88 200 ASP A C 1
ATOM 1582 O O . ASP A 1 200 ? -12.445 -32.531 7.969 1 96.88 200 ASP A O 1
ATOM 1586 N N . LYS A 1 201 ? -11.578 -30.578 7.324 1 96.19 201 LYS A N 1
ATOM 1587 C CA . LYS A 1 201 ? -10.578 -30.531 8.391 1 96.19 201 LYS A CA 1
ATOM 1588 C C . LYS A 1 201 ? -11.188 -30.016 9.688 1 96.19 201 LYS A C 1
ATOM 1590 O O . LYS A 1 201 ? -10.5 -29.938 10.711 1 96.19 201 LYS A O 1
ATOM 1595 N N . GLY A 1 202 ? -12.406 -29.578 9.641 1 95 202 GLY A N 1
ATOM 1596 C CA . GLY A 1 202 ? -13.109 -29.125 10.828 1 95 202 GLY A CA 1
ATOM 1597 C C . GLY A 1 202 ? -12.75 -27.703 11.234 1 95 202 GLY A C 1
ATOM 1598 O O . GLY A 1 202 ? -12.836 -27.359 12.414 1 95 202 GLY A O 1
ATOM 1599 N N . LEU A 1 203 ? -12.328 -26.922 10.258 1 95.94 203 LEU A N 1
ATOM 1600 C CA . LEU A 1 203 ? -11.875 -25.578 10.578 1 95.94 203 LEU A CA 1
ATOM 1601 C C . LEU A 1 203 ? -12.992 -24.562 10.336 1 95.94 203 LEU A C 1
ATOM 1603 O O . LEU A 1 203 ? -13 -23.484 10.938 1 95.94 203 LEU A O 1
ATOM 1607 N N . ILE A 1 204 ? -13.898 -24.938 9.43 1 97.44 204 ILE A N 1
ATOM 1608 C CA . ILE A 1 204 ? -15.008 -24.047 9.102 1 97.44 204 ILE A CA 1
ATOM 1609 C C . ILE A 1 204 ? -16.25 -24.859 8.789 1 97.44 204 ILE A C 1
ATOM 1611 O O . ILE A 1 204 ? -16.188 -26.094 8.656 1 97.44 204 ILE A O 1
ATOM 1615 N N . THR A 1 205 ? -17.422 -24.281 8.781 1 96.25 205 THR A N 1
ATOM 1616 C CA . THR A 1 205 ? -18.594 -24.781 8.062 1 96.25 205 THR A CA 1
ATOM 1617 C C . THR A 1 205 ? -18.969 -23.844 6.926 1 96.25 205 THR A C 1
ATOM 1619 O O . THR A 1 205 ? -18.906 -22.609 7.082 1 96.25 205 THR A O 1
ATOM 1622 N N . ALA A 1 206 ? -19.219 -24.359 5.848 1 94.31 206 ALA A N 1
ATOM 1623 C CA . ALA A 1 206 ? -19.609 -23.578 4.684 1 94.31 206 ALA A CA 1
ATOM 1624 C C . ALA A 1 206 ? -20.922 -24.078 4.098 1 94.31 206 ALA A C 1
ATOM 1626 O O . ALA A 1 206 ? -21.016 -25.234 3.668 1 94.31 206 ALA A O 1
ATOM 1627 N N . HIS A 1 207 ? -21.969 -23.266 4.16 1 91.06 207 HIS A N 1
ATOM 1628 C CA . HIS A 1 207 ? -23.281 -23.562 3.578 1 91.06 207 HIS A CA 1
ATOM 1629 C C . HIS A 1 207 ? -23.812 -22.375 2.793 1 91.06 207 HIS A C 1
ATOM 1631 O O . HIS A 1 207 ? -24.141 -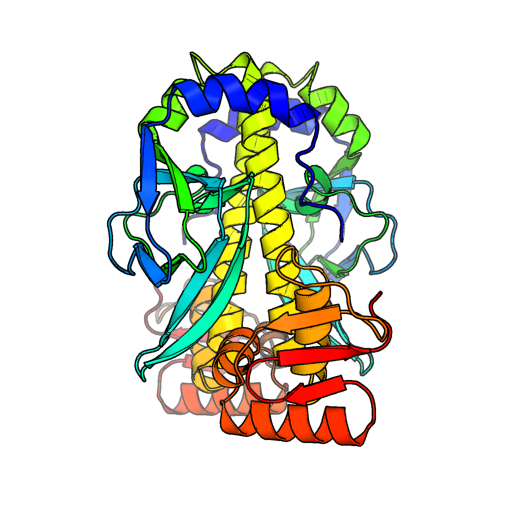21.344 3.375 1 91.06 207 HIS A O 1
ATOM 1637 N N . GLY A 1 208 ? -23.906 -22.562 1.493 1 89.31 208 GLY A N 1
ATOM 1638 C CA . GLY A 1 208 ? -24.328 -21.453 0.666 1 89.31 208 GLY A CA 1
ATOM 1639 C C . GLY A 1 208 ? -23.406 -20.25 0.751 1 89.31 208 GLY A C 1
ATOM 1640 O O . GLY A 1 208 ? -22.203 -20.375 0.467 1 89.31 208 GLY A O 1
ATOM 1641 N N . LYS A 1 209 ? -24.016 -19.109 1.217 1 92.44 209 LYS A N 1
ATOM 1642 C CA . LYS A 1 209 ? -23.219 -17.891 1.303 1 92.44 209 LYS A CA 1
ATOM 1643 C C . LYS A 1 209 ? -22.734 -17.641 2.73 1 92.44 209 LYS A C 1
ATOM 1645 O O . LYS A 1 209 ? -22.219 -16.578 3.043 1 92.44 209 LYS A O 1
ATOM 1650 N N . THR A 1 210 ? -22.938 -18.672 3.564 1 95.38 210 THR A N 1
ATOM 1651 C CA . THR A 1 210 ? -22.594 -18.5 4.973 1 95.38 210 THR A CA 1
ATOM 1652 C C . THR A 1 210 ? -21.406 -19.391 5.34 1 95.38 210 THR A C 1
ATOM 1654 O O . THR A 1 210 ? -21.406 -20.594 5.086 1 95.38 210 THR A O 1
ATOM 1657 N N . ILE A 1 211 ? -20.406 -18.797 5.844 1 96.94 211 ILE A N 1
ATOM 1658 C CA . ILE A 1 211 ? -19.219 -19.5 6.324 1 96.94 211 ILE A CA 1
ATOM 1659 C C . ILE A 1 211 ? -19 -19.172 7.801 1 96.94 211 ILE A C 1
ATOM 1661 O O . ILE A 1 211 ? -19 -18.016 8.203 1 96.94 211 ILE A O 1
ATOM 1665 N N . VAL A 1 212 ? -18.891 -20.172 8.617 1 97.38 212 VAL A N 1
ATOM 1666 C CA . VAL A 1 212 ? -18.547 -19.984 10.023 1 97.38 212 VAL A CA 1
ATOM 1667 C C . VAL A 1 212 ? -17.078 -20.375 10.25 1 97.38 212 VAL A C 1
ATOM 1669 O O . VAL A 1 212 ? -16.688 -21.5 9.977 1 97.38 212 VAL A O 1
ATOM 1672 N N . VAL A 1 213 ? -16.281 -19.484 10.625 1 97.19 213 VAL A N 1
ATOM 1673 C CA . VAL A 1 213 ? -14.875 -19.703 10.93 1 97.19 213 VAL A CA 1
ATOM 1674 C C . VAL A 1 213 ? -14.711 -20 12.422 1 97.19 213 VAL A C 1
ATOM 1676 O O . VAL A 1 213 ? -14.898 -19.125 13.266 1 97.19 213 VAL A O 1
ATOM 1679 N N . PHE A 1 214 ? -14.25 -21.203 12.719 1 95.25 214 PHE A N 1
ATOM 1680 C CA . PHE A 1 214 ? -14.234 -21.672 14.102 1 95.25 214 PHE A CA 1
ATOM 1681 C C . PHE A 1 214 ? -13.078 -21.031 14.875 1 95.25 214 PHE A C 1
ATOM 1683 O O . PHE A 1 214 ? -12.031 -20.734 14.297 1 95.25 214 PHE A O 1
ATOM 1690 N N . GLY A 1 215 ? -13.266 -20.797 16.172 1 91.81 215 GLY A N 1
ATOM 1691 C CA . GLY A 1 215 ? -12.211 -20.359 17.078 1 91.81 215 GLY A CA 1
ATOM 1692 C C . GLY A 1 215 ? -11.836 -18.891 16.906 1 91.81 215 GLY A C 1
ATOM 1693 O O . GLY A 1 215 ? -10.719 -18.484 17.219 1 91.81 215 GLY A O 1
ATOM 1694 N N . THR A 1 216 ? -12.609 -18.109 16.203 1 86.81 216 THR A N 1
ATOM 1695 C CA . THR A 1 216 ? -12.266 -16.703 15.93 1 86.81 216 THR A CA 1
ATOM 1696 C C . THR A 1 216 ? -13.125 -15.766 16.766 1 86.81 216 THR A C 1
ATOM 1698 O O . THR A 1 216 ? -13.148 -14.562 16.516 1 86.81 216 THR A O 1
ATOM 1701 N N . ARG A 1 217 ? -13.773 -16.281 17.828 1 79.75 217 ARG A N 1
ATOM 1702 C CA . ARG A 1 217 ? -14.555 -15.43 18.719 1 79.75 217 ARG A CA 1
ATOM 1703 C C . ARG A 1 217 ? -13.641 -14.617 19.625 1 79.75 217 ARG A C 1
ATOM 1705 O O . ARG A 1 217 ? -12.617 -15.125 20.109 1 79.75 217 ARG A O 1
ATOM 1712 N N . MET B 1 1 ? 14.297 10.016 -16.516 1 27.08 1 MET B N 1
ATOM 1713 C CA . MET B 1 1 ? 13.852 9.32 -15.32 1 27.08 1 MET B CA 1
ATOM 1714 C C . MET B 1 1 ? 13.789 10.266 -14.125 1 27.08 1 MET B C 1
ATOM 1716 O O . MET B 1 1 ? 14.82 10.766 -13.672 1 27.08 1 MET B O 1
ATOM 1720 N N . THR B 1 2 ? 12.938 11.117 -13.977 1 35.16 2 THR B N 1
ATOM 1721 C CA . THR B 1 2 ? 13.172 12.375 -13.281 1 35.16 2 THR B CA 1
ATOM 1722 C C . THR B 1 2 ? 13.578 12.125 -11.828 1 35.16 2 THR B C 1
ATOM 1724 O O . THR B 1 2 ? 12.992 11.273 -11.148 1 35.16 2 THR B O 1
ATOM 1727 N N . PRO B 1 3 ? 14.805 12.25 -11.477 1 43.25 3 PRO B N 1
ATOM 1728 C CA . PRO B 1 3 ? 15.211 12.289 -10.07 1 43.25 3 PRO B CA 1
ATOM 1729 C C . PRO B 1 3 ? 14.047 12.531 -9.125 1 43.25 3 PRO B C 1
ATOM 1731 O O . PRO B 1 3 ? 13.078 13.203 -9.492 1 43.25 3 PRO B O 1
ATOM 1734 N N . SER B 1 4 ? 13.594 11.469 -8.406 1 52 4 SER B N 1
ATOM 1735 C CA . SER B 1 4 ? 12.562 11.727 -7.406 1 52 4 SER B CA 1
ATOM 1736 C C . SER B 1 4 ? 12.625 13.164 -6.902 1 52 4 SER B C 1
ATOM 1738 O O . SER B 1 4 ? 13.508 13.516 -6.113 1 52 4 SER B O 1
ATOM 1740 N N . LYS B 1 5 ? 12.344 14 -7.871 1 61.03 5 LYS B N 1
ATOM 1741 C CA . LYS B 1 5 ? 12.461 15.414 -7.531 1 61.03 5 LYS B CA 1
ATOM 1742 C C . LYS B 1 5 ? 11.57 15.766 -6.348 1 61.03 5 LYS B C 1
ATOM 1744 O O . LYS B 1 5 ? 10.383 15.438 -6.332 1 61.03 5 LYS B O 1
ATOM 1749 N N . LEU B 1 6 ? 12.344 16.016 -5.332 1 72.31 6 LEU B N 1
ATOM 1750 C CA . LEU B 1 6 ? 11.648 16.578 -4.18 1 72.31 6 LEU B CA 1
ATOM 1751 C C . LEU B 1 6 ? 10.75 17.734 -4.594 1 72.31 6 LEU B C 1
ATOM 1753 O O . LEU B 1 6 ? 11.188 18.641 -5.305 1 72.31 6 LEU B O 1
ATOM 1757 N N . ASN B 1 7 ? 9.5 17.484 -4.355 1 75.56 7 ASN B N 1
ATOM 1758 C CA . ASN B 1 7 ? 8.609 18.625 -4.496 1 75.56 7 ASN B CA 1
ATOM 1759 C C . ASN B 1 7 ? 9.188 19.859 -3.809 1 75.56 7 ASN B C 1
ATOM 1761 O O . ASN B 1 7 ? 9.508 19.828 -2.619 1 75.56 7 ASN B O 1
ATOM 1765 N N . PRO B 1 8 ? 9.492 20.906 -4.559 1 78.62 8 PRO B N 1
ATOM 1766 C CA . PRO B 1 8 ? 10.102 22.109 -3.988 1 78.62 8 PRO B CA 1
ATOM 1767 C C . PRO B 1 8 ? 9.359 22.609 -2.748 1 78.62 8 PRO B C 1
ATOM 1769 O O . PRO B 1 8 ? 9.969 23.203 -1.857 1 78.62 8 PRO B O 1
ATOM 1772 N N . ALA B 1 9 ? 8.086 22.312 -2.717 1 77.06 9 ALA B N 1
ATOM 1773 C CA . ALA B 1 9 ? 7.285 22.766 -1.588 1 77.06 9 ALA B CA 1
ATOM 1774 C C . ALA B 1 9 ? 7.711 22.078 -0.293 1 77.06 9 ALA B C 1
ATOM 1776 O O . ALA B 1 9 ? 7.43 22.578 0.801 1 77.06 9 ALA B O 1
ATOM 1777 N N . TYR B 1 10 ? 8.453 21.047 -0.489 1 89.62 10 TYR B N 1
ATOM 1778 C CA . TYR B 1 10 ? 8.812 20.25 0.681 1 89.62 10 TYR B CA 1
ATOM 1779 C C . TYR B 1 10 ? 10.164 20.656 1.232 1 89.62 10 TYR B C 1
ATOM 1781 O O . TYR B 1 10 ? 10.508 20.328 2.371 1 89.62 10 TYR B O 1
ATOM 1789 N N . ARG B 1 11 ? 10.914 21.391 0.401 1 89.38 11 ARG B N 1
ATOM 1790 C CA . ARG B 1 11 ? 12.289 21.734 0.743 1 89.38 11 ARG B CA 1
ATOM 1791 C C . ARG B 1 11 ? 12.352 22.547 2.027 1 89.38 11 ARG B C 1
ATOM 1793 O O . ARG B 1 11 ? 13.203 22.312 2.885 1 89.38 11 ARG B O 1
ATOM 1800 N N . ASP B 1 12 ? 11.422 23.484 2.178 1 91.62 12 ASP B N 1
ATOM 1801 C CA . ASP B 1 12 ? 11.406 24.375 3.334 1 91.62 12 ASP B CA 1
ATOM 1802 C C . ASP B 1 12 ? 11.125 23.609 4.621 1 91.62 12 ASP B C 1
ATOM 1804 O O . ASP B 1 12 ? 11.586 23.984 5.695 1 91.62 12 ASP B O 1
ATOM 1808 N N . ALA B 1 13 ? 10.367 22.562 4.484 1 94.44 13 ALA B N 1
ATOM 1809 C CA . ALA B 1 13 ? 9.984 21.781 5.652 1 94.44 13 ALA B CA 1
ATOM 1810 C C . ALA B 1 13 ? 11.094 20.797 6.039 1 94.44 13 ALA B C 1
ATOM 1812 O O . ALA B 1 13 ? 11.219 20.422 7.207 1 94.44 13 ALA B O 1
ATOM 1813 N N . LEU B 1 14 ? 11.914 20.438 5.066 1 95.56 14 LEU B N 1
ATOM 1814 C CA . LEU B 1 14 ? 12.914 19.406 5.285 1 95.56 14 LEU B CA 1
ATOM 1815 C C . LEU B 1 14 ? 14.055 19.922 6.148 1 95.56 14 LEU B C 1
ATOM 1817 O O . LEU B 1 14 ? 14.602 19.188 6.977 1 95.56 14 LEU B O 1
ATOM 1821 N N . GLU B 1 15 ? 14.398 21.156 5.973 1 94.12 15 GLU B N 1
ATOM 1822 C CA . GLU B 1 15 ? 15.547 21.719 6.676 1 94.12 15 GLU B CA 1
ATOM 1823 C C . GLU B 1 15 ? 15.344 21.672 8.188 1 94.12 15 GLU B C 1
ATOM 1825 O O . GLU B 1 15 ? 16.141 21.062 8.914 1 94.12 15 GLU B O 1
ATOM 1830 N N . PRO B 1 16 ? 14.281 22.312 8.672 1 95.5 16 PRO B N 1
ATOM 1831 C CA . PRO B 1 16 ? 14.062 22.219 10.117 1 95.5 16 PRO B CA 1
ATOM 1832 C C . PRO B 1 16 ? 13.867 20.781 10.602 1 95.5 16 PRO B C 1
ATOM 1834 O O . PRO B 1 16 ? 14.25 20.453 11.719 1 95.5 16 PRO B O 1
ATOM 1837 N N . PHE B 1 17 ? 13.258 19.922 9.867 1 97.62 17 PHE B N 1
ATOM 1838 C CA . PHE B 1 17 ? 13.094 18.516 10.203 1 97.62 17 PHE B CA 1
ATOM 1839 C C . PHE B 1 17 ? 14.445 17.844 10.391 1 97.62 17 PHE B C 1
ATOM 1841 O O . PHE B 1 17 ? 14.672 17.172 11.398 1 97.62 17 PHE B O 1
ATOM 1848 N N . LEU B 1 18 ? 15.336 18.062 9.406 1 97.69 18 LEU B N 1
ATOM 1849 C CA . LEU B 1 18 ? 16.656 17.422 9.43 1 97.69 18 LEU B CA 1
ATOM 1850 C C . LEU B 1 18 ? 17.484 17.938 10.602 1 97.69 18 LEU B C 1
ATOM 1852 O O . LEU B 1 18 ? 18.312 17.203 11.133 1 97.69 18 LEU B O 1
ATOM 1856 N N . HIS B 1 19 ? 17.219 19.125 11.047 1 96.94 19 HIS B N 1
ATOM 1857 C CA . HIS B 1 19 ? 17.922 19.703 12.18 1 96.94 19 HIS B CA 1
ATOM 1858 C C . HIS B 1 19 ? 17.625 18.953 13.469 1 96.94 19 HIS B C 1
ATOM 1860 O O . HIS B 1 19 ? 18.422 18.953 14.406 1 96.94 19 HIS B O 1
ATOM 1866 N N . LEU B 1 20 ? 16.516 18.266 13.516 1 97.81 20 LEU B N 1
ATOM 1867 C CA . LEU B 1 20 ? 16.109 17.531 14.703 1 97.81 20 LEU B CA 1
ATOM 1868 C C . LEU B 1 20 ? 16.625 16.094 14.656 1 97.81 20 LEU B C 1
ATOM 1870 O O . LEU B 1 20 ? 16.5 15.352 15.641 1 97.81 20 LEU B O 1
ATOM 1874 N N . CYS B 1 21 ? 17.141 15.695 13.555 1 98.25 21 CYS B N 1
ATOM 1875 C CA . CYS B 1 21 ? 17.516 14.305 13.336 1 98.25 21 CYS B CA 1
ATOM 1876 C C . CYS B 1 21 ? 19 14.094 13.648 1 98.25 21 CYS B C 1
ATOM 1878 O O . CYS B 1 21 ? 19.781 15.039 13.609 1 98.25 21 CYS B O 1
ATOM 1880 N N . HIS B 1 22 ? 19.312 12.859 13.969 1 98.19 22 HIS B N 1
ATOM 1881 C CA . HIS B 1 22 ? 20.703 12.398 14.031 1 98.19 22 HIS B CA 1
ATOM 1882 C C . HIS B 1 22 ? 21.094 11.68 12.75 1 98.19 22 HIS B C 1
ATOM 1884 O O . HIS B 1 22 ? 20.344 10.844 12.242 1 98.19 22 HIS B O 1
ATOM 1890 N N . THR B 1 23 ? 22.297 11.992 12.273 1 98.31 23 THR B N 1
ATOM 1891 C CA . THR B 1 23 ? 22.719 11.43 11 1 98.31 23 THR B CA 1
ATOM 1892 C C . THR B 1 23 ? 23.75 10.32 11.211 1 98.31 23 THR B C 1
ATOM 1894 O O . THR B 1 23 ? 24.656 10.453 12.039 1 98.31 23 THR B O 1
ATOM 1897 N N . LYS B 1 24 ? 23.625 9.242 10.469 1 98.31 24 LYS B N 1
ATOM 1898 C CA . LYS B 1 24 ? 24.547 8.109 10.5 1 98.31 24 LYS B CA 1
ATOM 1899 C C . LYS B 1 24 ? 24.844 7.613 9.086 1 98.31 24 LYS B C 1
ATOM 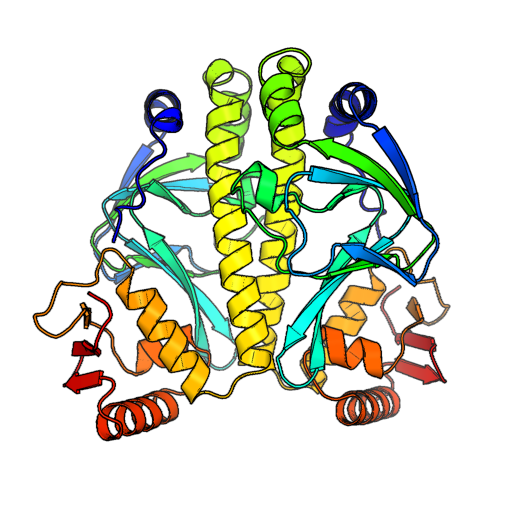1901 O O . LYS B 1 24 ? 23.984 7.656 8.211 1 98.31 24 LYS B O 1
ATOM 1906 N N . SER B 1 25 ? 26 7.117 8.914 1 98.62 25 SER B N 1
ATOM 1907 C CA . SER B 1 25 ? 26.406 6.543 7.637 1 98.62 25 SER B CA 1
ATOM 1908 C C . SER B 1 25 ? 26.5 5.023 7.723 1 98.62 25 SER B C 1
ATOM 1910 O O . SER B 1 25 ? 26.891 4.477 8.758 1 98.62 25 SER B O 1
ATOM 1912 N N . TYR B 1 26 ? 26.156 4.391 6.645 1 98.44 26 TYR B N 1
ATOM 1913 C CA . TYR B 1 26 ? 26.203 2.938 6.523 1 98.44 26 TYR B CA 1
ATOM 1914 C C . TYR B 1 26 ? 26.891 2.52 5.23 1 98.44 26 TYR B C 1
ATOM 1916 O O . TYR B 1 26 ? 26.672 3.131 4.184 1 98.44 26 TYR B O 1
ATOM 1924 N N . PRO B 1 27 ? 27.719 1.47 5.273 1 98.38 27 PRO B N 1
ATOM 1925 C CA . PRO B 1 27 ? 28.25 0.935 4.023 1 98.38 27 PRO B CA 1
ATOM 1926 C C . PRO B 1 27 ? 27.203 0.234 3.174 1 98.38 27 PRO B C 1
ATOM 1928 O O . PRO B 1 27 ? 26.078 0.009 3.641 1 98.38 27 PRO B O 1
ATOM 1931 N N . ALA B 1 28 ? 27.531 -0.034 1.934 1 97.25 28 ALA B N 1
ATOM 1932 C CA . ALA B 1 28 ? 26.672 -0.838 1.068 1 97.25 28 ALA B CA 1
ATOM 1933 C C . ALA B 1 28 ? 26.547 -2.264 1.599 1 97.25 28 ALA B C 1
ATOM 1935 O O . ALA B 1 28 ? 27.406 -2.742 2.332 1 97.25 28 ALA B O 1
ATOM 1936 N N . LYS B 1 29 ? 25.406 -2.857 1.258 1 96.38 29 LYS B N 1
ATOM 1937 C CA . LYS B 1 29 ? 25.141 -4.262 1.55 1 96.38 29 LYS B CA 1
ATOM 1938 C C . LYS B 1 29 ? 25.109 -4.516 3.055 1 96.38 29 LYS B C 1
ATOM 1940 O O . LYS B 1 29 ? 25.641 -5.52 3.531 1 96.38 29 LYS B O 1
ATOM 1945 N N . THR B 1 30 ? 24.578 -3.57 3.738 1 97.88 30 THR B N 1
ATOM 1946 C CA . THR B 1 30 ? 24.422 -3.678 5.184 1 97.88 30 THR B CA 1
ATOM 1947 C C . THR B 1 30 ? 22.938 -3.736 5.562 1 97.88 30 THR B C 1
ATOM 1949 O O . THR B 1 30 ? 22.125 -2.994 5.012 1 97.88 30 THR B O 1
ATOM 1952 N N . THR B 1 31 ? 22.609 -4.66 6.496 1 98 31 THR B N 1
ATOM 1953 C CA . THR B 1 31 ? 21.25 -4.707 7.039 1 98 31 THR B CA 1
ATOM 1954 C C . THR B 1 31 ? 21.078 -3.672 8.148 1 98 31 THR B C 1
ATOM 1956 O O . THR B 1 31 ? 21.75 -3.742 9.18 1 98 31 THR B O 1
ATOM 1959 N N . ILE B 1 32 ? 20.219 -2.76 7.965 1 97.31 32 ILE B N 1
ATOM 1960 C CA . ILE B 1 32 ? 20.078 -1.698 8.953 1 97.31 32 ILE B CA 1
ATOM 1961 C C . ILE B 1 32 ? 18.875 -1.991 9.852 1 97.31 32 ILE B C 1
ATOM 1963 O O . ILE B 1 32 ? 18.781 -1.483 10.969 1 97.31 32 ILE B O 1
ATOM 1967 N N . ILE B 1 33 ? 17.891 -2.729 9.375 1 97.69 33 ILE B N 1
ATOM 1968 C CA . ILE B 1 33 ? 16.703 -3.158 10.117 1 97.69 33 ILE B CA 1
ATOM 1969 C C . ILE B 1 33 ? 16.453 -4.645 9.867 1 97.69 33 ILE B C 1
ATOM 1971 O O . ILE B 1 33 ? 16.547 -5.117 8.734 1 97.69 33 ILE B O 1
ATOM 1975 N N . ARG B 1 34 ? 16.203 -5.355 10.922 1 96.88 34 ARG B N 1
ATOM 1976 C CA . ARG B 1 34 ? 15.852 -6.77 10.844 1 96.88 34 ARG B CA 1
ATOM 1977 C C . ARG B 1 34 ? 14.461 -7.012 11.422 1 96.88 34 ARG B C 1
ATOM 1979 O O . ARG B 1 34 ? 14.039 -6.324 12.352 1 96.88 34 ARG B O 1
ATOM 1986 N N . PRO B 1 35 ? 13.773 -7.988 10.789 1 95.44 35 PRO B N 1
ATOM 1987 C CA . PRO B 1 35 ? 12.523 -8.367 11.445 1 95.44 35 PRO B CA 1
ATOM 1988 C C . PRO B 1 35 ? 12.711 -8.688 12.93 1 95.44 35 PRO B C 1
ATOM 1990 O O . PRO B 1 35 ? 13.68 -9.352 13.305 1 95.44 35 PRO B O 1
ATOM 1993 N N . GLY B 1 36 ? 11.789 -8.086 13.781 1 94.94 36 GLY B N 1
ATOM 1994 C CA . GLY B 1 36 ? 11.898 -8.312 15.219 1 94.94 36 GLY B CA 1
ATOM 1995 C C . GLY B 1 36 ? 12.539 -7.152 15.961 1 94.94 36 GLY B C 1
ATOM 1996 O O . GLY B 1 36 ? 12.383 -7.027 17.172 1 94.94 36 GLY B O 1
ATOM 1997 N N . ASP B 1 37 ? 13.32 -6.367 15.258 1 95.69 37 ASP B N 1
ATOM 1998 C CA . ASP B 1 37 ? 13.883 -5.172 15.883 1 95.69 37 ASP B CA 1
ATOM 1999 C C . ASP B 1 37 ? 12.781 -4.27 16.438 1 95.69 37 ASP B C 1
ATOM 2001 O O . ASP B 1 37 ? 11.633 -4.344 15.992 1 95.69 37 ASP B O 1
ATOM 2005 N N . THR B 1 38 ? 13.109 -3.41 17.391 1 94.19 38 THR B N 1
ATOM 2006 C CA . THR B 1 38 ? 12.18 -2.4 17.875 1 94.19 38 THR B CA 1
ATOM 2007 C C . THR B 1 38 ? 11.859 -1.386 16.781 1 94.19 38 THR B C 1
ATOM 2009 O O . THR B 1 38 ? 12.766 -0.885 16.109 1 94.19 38 THR B O 1
ATOM 2012 N N . GLY B 1 39 ? 10.656 -1.22 16.516 1 93.25 39 GLY B N 1
ATOM 2013 C CA . GLY B 1 39 ? 10.211 -0.218 15.555 1 93.25 39 GLY B CA 1
ATOM 2014 C C . GLY B 1 39 ? 9.914 1.126 16.188 1 93.25 39 GLY B C 1
ATOM 2015 O O . GLY B 1 39 ? 8.75 1.479 16.391 1 93.25 39 GLY B O 1
ATOM 2016 N N . ASP B 1 40 ? 11 2.02 16.406 1 94.75 40 ASP B N 1
ATOM 2017 C CA . ASP B 1 40 ? 10.742 3.23 17.172 1 94.75 40 ASP B CA 1
ATOM 2018 C C . ASP B 1 40 ? 11.305 4.461 16.469 1 94.75 40 ASP B C 1
ATOM 2020 O O . ASP B 1 40 ? 11.359 5.547 17.062 1 94.75 40 ASP B O 1
ATOM 2024 N N . ARG B 1 41 ? 11.711 4.219 15.188 1 96.19 41 ARG B N 1
ATOM 2025 C CA . ARG B 1 41 ? 12.352 5.375 14.57 1 96.19 41 ARG B CA 1
ATOM 2026 C C . ARG B 1 41 ? 11.977 5.492 13.102 1 96.19 41 ARG B C 1
ATOM 2028 O O . ARG B 1 41 ? 11.695 4.484 12.445 1 96.19 41 ARG B O 1
ATOM 2035 N N . LEU B 1 42 ? 11.945 6.688 12.656 1 98.06 42 LEU B N 1
ATOM 2036 C CA . LEU B 1 42 ? 11.844 7.062 11.25 1 98.06 42 LEU B CA 1
ATOM 2037 C C . LEU B 1 42 ? 13.211 7.441 10.688 1 98.06 42 LEU B C 1
ATOM 2039 O O . LEU B 1 42 ? 13.992 8.125 11.359 1 98.06 42 LEU B O 1
ATOM 2043 N N . TYR B 1 43 ? 13.531 6.969 9.477 1 98.62 43 TYR B N 1
ATOM 2044 C CA . TYR B 1 43 ? 14.742 7.371 8.781 1 98.62 43 TYR B CA 1
ATOM 2045 C C . TYR B 1 43 ? 14.414 8.164 7.523 1 98.62 43 TYR B C 1
ATOM 2047 O O . TYR B 1 43 ? 13.398 7.922 6.875 1 98.62 43 TYR B O 1
ATOM 2055 N N . PHE B 1 44 ? 15.25 9.102 7.211 1 98.62 44 PHE B N 1
ATOM 2056 C CA . PHE B 1 44 ? 15.242 9.836 5.953 1 98.62 44 PHE B CA 1
ATOM 2057 C C . PHE B 1 44 ? 16.531 9.609 5.184 1 98.62 44 PHE B C 1
ATOM 2059 O O . PHE B 1 44 ? 17.625 9.773 5.734 1 98.62 44 PHE B O 1
ATOM 2066 N N . ILE B 1 45 ? 16.406 9.227 3.912 1 98.5 45 ILE B N 1
ATOM 2067 C CA . ILE B 1 45 ? 17.594 8.93 3.109 1 98.5 45 ILE B CA 1
ATOM 2068 C C . ILE B 1 45 ? 18.156 10.219 2.521 1 98.5 45 ILE B C 1
ATOM 2070 O O . ILE B 1 45 ? 17.609 10.758 1.555 1 98.5 45 ILE B O 1
ATOM 2074 N N . ILE B 1 46 ? 19.203 10.656 3.113 1 97.75 46 ILE B N 1
ATOM 2075 C CA . ILE B 1 46 ? 19.891 11.828 2.594 1 97.75 46 ILE B CA 1
ATOM 2076 C C . ILE B 1 46 ? 20.656 11.453 1.325 1 97.75 46 ILE B C 1
ATOM 2078 O O . ILE B 1 46 ? 20.641 12.195 0.342 1 97.75 46 ILE B O 1
ATOM 2082 N N . GLU B 1 47 ? 21.328 10.328 1.415 1 97.62 47 GLU B N 1
ATOM 2083 C CA . GLU B 1 47 ? 22.078 9.758 0.299 1 97.62 47 GLU B CA 1
ATOM 2084 C C . GLU B 1 47 ? 22.016 8.234 0.306 1 97.62 47 GLU B C 1
ATOM 2086 O O . GLU B 1 47 ? 22.062 7.609 1.367 1 97.62 47 GLU B O 1
ATOM 2091 N N . GLY B 1 48 ? 21.906 7.738 -0.941 1 96.88 48 GLY B N 1
ATOM 2092 C CA . GLY B 1 48 ? 21.984 6.293 -1.084 1 96.88 48 GLY B CA 1
ATOM 2093 C C . GLY B 1 48 ? 20.641 5.66 -1.408 1 96.88 48 GLY B C 1
ATOM 2094 O O . GLY B 1 48 ? 19.688 6.355 -1.781 1 96.88 48 GLY B O 1
ATOM 2095 N N . SER B 1 49 ? 20.609 4.266 -1.382 1 96.62 49 SER B N 1
ATOM 2096 C CA . SER B 1 49 ? 19.438 3.469 -1.718 1 96.62 49 SER B CA 1
ATOM 2097 C C . SER B 1 49 ? 19.359 2.215 -0.856 1 96.62 49 SER B C 1
ATOM 2099 O O . SER B 1 49 ? 20.375 1.667 -0.445 1 96.62 49 SER B O 1
ATOM 2101 N N . VAL B 1 50 ? 18.156 1.865 -0.558 1 97.81 50 VAL B N 1
ATOM 2102 C CA . VAL B 1 50 ? 17.953 0.668 0.253 1 97.81 50 VAL B CA 1
ATOM 2103 C C . VAL B 1 50 ? 16.891 -0.222 -0.391 1 97.81 50 VAL B C 1
ATOM 2105 O O . VAL B 1 50 ? 16.109 0.235 -1.235 1 97.81 50 VAL B O 1
ATOM 2108 N N . SER B 1 51 ? 16.859 -1.479 -0.068 1 96.81 51 SER B N 1
ATOM 2109 C CA . SER B 1 51 ? 15.805 -2.416 -0.421 1 96.81 51 SER B CA 1
ATOM 2110 C C . SER B 1 51 ? 15.023 -2.855 0.812 1 96.81 51 SER B C 1
ATOM 2112 O O . SER B 1 51 ? 15.594 -3.008 1.895 1 96.81 51 SER B O 1
ATOM 2114 N N . ILE B 1 52 ? 13.766 -2.975 0.662 1 97.88 52 ILE B N 1
ATOM 2115 C CA . ILE B 1 52 ? 12.875 -3.527 1.679 1 97.88 52 ILE B CA 1
ATOM 2116 C C . ILE B 1 52 ? 12.461 -4.945 1.289 1 97.88 52 ILE B C 1
ATOM 2118 O O . ILE B 1 52 ? 11.938 -5.168 0.197 1 97.88 52 ILE B O 1
ATOM 2122 N N . GLY B 1 53 ? 12.672 -5.906 2.164 1 97.19 53 GLY B N 1
ATOM 2123 C CA . GLY B 1 53 ? 12.383 -7.285 1.811 1 97.19 53 GLY B CA 1
ATOM 2124 C C . GLY B 1 53 ? 11.727 -8.062 2.938 1 97.19 53 GLY B C 1
ATOM 2125 O O . GLY B 1 53 ? 11.734 -7.625 4.09 1 97.19 53 GLY B O 1
ATOM 2126 N N . VAL B 1 54 ? 11.133 -9.133 2.568 1 96.56 54 VAL B N 1
ATOM 2127 C CA . VAL B 1 54 ? 10.57 -10.102 3.498 1 96.56 54 VAL B CA 1
ATOM 2128 C C . VAL B 1 54 ? 11.078 -11.5 3.158 1 96.56 54 VAL B C 1
ATOM 2130 O O . VAL B 1 54 ? 11.5 -11.758 2.027 1 96.56 54 VAL B O 1
ATOM 2133 N N . GLU B 1 55 ? 11.086 -12.297 4.16 1 93.19 55 GLU B N 1
ATOM 2134 C CA . GLU B 1 55 ? 11.508 -13.688 4.02 1 93.19 55 GLU B CA 1
ATOM 2135 C C . GLU B 1 55 ? 10.477 -14.641 4.617 1 93.19 55 GLU B C 1
ATOM 2137 O O . GLU B 1 55 ? 9.922 -14.375 5.684 1 93.19 55 GLU B O 1
ATOM 2142 N N . ASP B 1 56 ? 10.242 -15.695 3.9 1 89.25 56 ASP B N 1
ATOM 2143 C CA . ASP B 1 56 ? 9.305 -16.672 4.469 1 89.25 56 ASP B CA 1
ATOM 2144 C C . ASP B 1 56 ? 10.047 -17.734 5.277 1 89.25 56 ASP B C 1
ATOM 2146 O O . ASP B 1 56 ? 11.258 -17.641 5.473 1 89.25 56 ASP B O 1
ATOM 2150 N N . GLU B 1 57 ? 9.344 -18.703 5.793 1 87.19 57 GLU B N 1
ATOM 2151 C CA . GLU B 1 57 ? 9.891 -19.719 6.688 1 87.19 57 GLU B CA 1
ATOM 2152 C C . GLU B 1 57 ? 10.875 -20.625 5.957 1 87.19 57 GLU B C 1
ATOM 2154 O O . GLU B 1 57 ? 11.781 -21.188 6.574 1 87.19 57 GLU B O 1
ATOM 2159 N N . ASP B 1 58 ? 10.758 -20.75 4.672 1 87.94 58 ASP B N 1
ATOM 2160 C CA . ASP B 1 58 ? 11.625 -21.609 3.883 1 87.94 58 ASP B CA 1
ATOM 2161 C C . ASP B 1 58 ? 12.844 -20.844 3.367 1 87.94 58 ASP B C 1
ATOM 2163 O O . ASP B 1 58 ? 13.633 -21.375 2.582 1 87.94 58 ASP B O 1
ATOM 2167 N N . GLY B 1 59 ? 12.922 -19.562 3.686 1 87.31 59 GLY B N 1
ATOM 2168 C CA . GLY B 1 59 ? 14.078 -18.766 3.305 1 87.31 59 GLY B CA 1
ATOM 2169 C C . GLY B 1 59 ? 13.898 -18.047 1.982 1 87.31 59 GLY B C 1
ATOM 2170 O O . GLY B 1 59 ? 14.836 -17.438 1.476 1 87.31 59 GLY B O 1
ATOM 2171 N N . ARG B 1 60 ? 12.734 -18.219 1.411 1 88.94 60 ARG B N 1
ATOM 2172 C CA . ARG B 1 60 ? 12.461 -17.469 0.189 1 88.94 60 ARG B CA 1
ATOM 2173 C C . ARG B 1 60 ? 12.305 -15.984 0.483 1 88.94 60 ARG B C 1
ATOM 2175 O O . ARG B 1 60 ? 11.648 -15.602 1.455 1 88.94 60 ARG B O 1
ATOM 2182 N N . GLU B 1 61 ? 12.922 -15.172 -0.388 1 93.88 61 GLU B N 1
ATOM 2183 C CA . GLU B 1 61 ? 12.906 -13.727 -0.169 1 93.88 61 GLU B CA 1
ATOM 2184 C C . GLU B 1 61 ? 12.078 -13.016 -1.233 1 93.88 61 GLU B C 1
ATOM 2186 O O . GLU B 1 61 ? 12.039 -13.445 -2.387 1 93.88 61 GLU B O 1
ATOM 2191 N N . LEU B 1 62 ? 11.445 -11.984 -0.844 1 96.44 62 LEU B N 1
ATOM 2192 C CA . LEU B 1 62 ? 10.68 -11.102 -1.718 1 96.44 62 LEU B CA 1
ATOM 2193 C C . LEU B 1 62 ? 11.031 -9.641 -1.461 1 96.44 62 LEU B C 1
ATOM 2195 O O . LEU B 1 62 ? 11.062 -9.195 -0.311 1 96.44 62 LEU B O 1
ATOM 2199 N N . ILE B 1 63 ? 11.406 -8.93 -2.459 1 96.5 63 ILE B N 1
ATOM 2200 C CA . ILE B 1 63 ? 11.664 -7.5 -2.34 1 96.5 63 ILE B CA 1
ATOM 2201 C C . ILE B 1 63 ? 10.359 -6.727 -2.502 1 96.5 63 ILE B C 1
ATOM 2203 O O . ILE B 1 63 ? 9.695 -6.824 -3.539 1 96.5 63 ILE B O 1
ATOM 2207 N N . LEU B 1 64 ? 10.031 -5.969 -1.55 1 96 64 LEU B N 1
ATOM 2208 C CA . LEU B 1 64 ? 8.773 -5.223 -1.545 1 96 64 LEU B CA 1
ATOM 2209 C C . LEU B 1 64 ? 8.953 -3.855 -2.197 1 96 64 LEU B C 1
ATOM 2211 O O . LEU B 1 64 ? 8.039 -3.35 -2.848 1 96 64 LEU B O 1
ATOM 2215 N N . ALA B 1 65 ? 10.156 -3.256 -1.987 1 95.31 65 ALA B N 1
ATOM 2216 C CA . ALA B 1 65 ? 10.359 -1.909 -2.514 1 95.31 65 ALA B CA 1
ATOM 2217 C C . ALA B 1 65 ? 11.844 -1.546 -2.523 1 95.31 65 ALA B C 1
ATOM 2219 O O . ALA B 1 65 ? 12.633 -2.119 -1.773 1 95.31 65 ALA B O 1
ATOM 2220 N N . TYR B 1 66 ? 12.148 -0.63 -3.408 1 94.5 66 TYR B N 1
ATOM 2221 C CA . TYR B 1 66 ? 13.391 0.138 -3.348 1 94.5 66 TYR B CA 1
ATOM 2222 C C . TYR B 1 66 ? 13.117 1.58 -2.938 1 94.5 66 TYR B C 1
ATOM 2224 O O . TYR B 1 66 ? 12.18 2.207 -3.434 1 94.5 66 TYR B O 1
ATOM 2232 N N . LEU B 1 67 ? 13.836 2.021 -2.012 1 96.81 67 LEU B N 1
ATOM 2233 C CA . LEU B 1 67 ? 13.75 3.414 -1.582 1 96.81 67 LEU B CA 1
ATOM 2234 C C . LEU B 1 67 ? 15.047 4.152 -1.872 1 96.81 67 LEU B C 1
ATOM 2236 O O . LEU B 1 67 ? 16.141 3.59 -1.723 1 96.81 67 LEU B O 1
ATOM 2240 N N . ASN B 1 68 ? 14.891 5.387 -2.242 1 96 68 ASN B N 1
ATOM 2241 C CA . ASN B 1 68 ? 16.016 6.16 -2.736 1 96 68 ASN B CA 1
ATOM 2242 C C . ASN B 1 68 ? 16.125 7.508 -2.023 1 96 68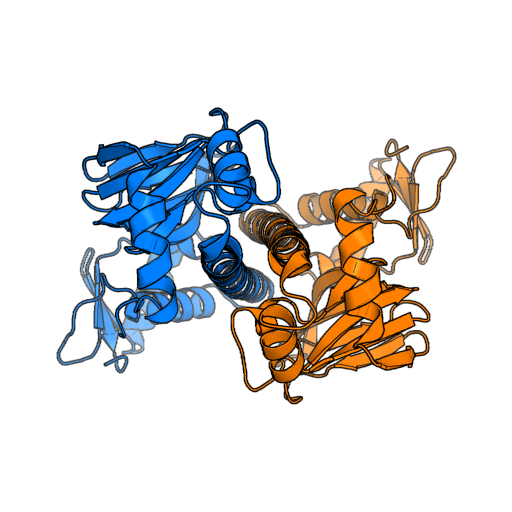 ASN B C 1
ATOM 2244 O O . ASN B 1 68 ? 15.422 7.762 -1.052 1 96 68 ASN B O 1
ATOM 2248 N N . LYS B 1 69 ? 17.125 8.32 -2.475 1 96.25 69 LYS B N 1
ATOM 2249 C CA . LYS B 1 69 ? 17.328 9.664 -1.942 1 96.25 69 LYS B CA 1
ATOM 2250 C C . LYS B 1 69 ? 16 10.398 -1.793 1 96.25 69 LYS B C 1
ATOM 2252 O O . LYS B 1 69 ? 15.18 10.398 -2.709 1 96.25 69 LYS B O 1
ATOM 2257 N N . HIS B 1 70 ? 15.727 10.953 -0.562 1 95.88 70 HIS B N 1
ATOM 2258 C CA . HIS B 1 70 ? 14.594 11.789 -0.194 1 95.88 70 HIS B CA 1
ATOM 2259 C C . HIS B 1 70 ? 13.383 10.938 0.195 1 95.88 70 HIS B C 1
ATOM 2261 O O . HIS B 1 70 ? 12.305 11.477 0.453 1 95.88 70 HIS B O 1
ATOM 2267 N N . ASP B 1 71 ? 13.594 9.57 0.209 1 97 71 ASP B N 1
ATOM 2268 C CA . ASP B 1 71 ? 12.531 8.711 0.727 1 97 71 ASP B CA 1
ATOM 2269 C C . ASP B 1 71 ? 12.688 8.484 2.229 1 97 71 ASP B C 1
ATOM 2271 O O . ASP B 1 71 ? 13.766 8.703 2.783 1 97 71 ASP B O 1
ATOM 2275 N N . PHE B 1 72 ? 11.633 8.062 2.805 1 98.44 72 PHE B N 1
ATOM 2276 C CA . PHE B 1 72 ? 11.617 7.723 4.223 1 98.44 72 PHE B CA 1
ATOM 2277 C C . PHE B 1 72 ? 11.594 6.211 4.414 1 98.44 72 PHE B C 1
ATOM 2279 O O . PHE B 1 72 ? 10.969 5.488 3.633 1 98.44 72 PHE B O 1
ATOM 2286 N N . ILE B 1 73 ? 12.281 5.723 5.449 1 98.25 73 ILE B N 1
ATOM 2287 C CA . ILE B 1 73 ? 12.164 4.359 5.953 1 98.25 73 ILE B CA 1
ATOM 2288 C C . ILE B 1 73 ? 11.391 4.359 7.273 1 98.25 73 ILE B C 1
ATOM 2290 O O . ILE B 1 73 ? 11.75 5.082 8.203 1 98.25 73 ILE B O 1
ATOM 2294 N N . GLY B 1 74 ? 10.383 3.58 7.352 1 97.31 74 GLY B N 1
ATOM 2295 C CA . GLY B 1 74 ? 9.586 3.51 8.57 1 97.31 74 GLY B CA 1
ATOM 2296 C C . GLY B 1 74 ? 8.453 4.512 8.594 1 97.31 74 GLY B C 1
ATOM 2297 O O . GLY B 1 74 ? 8 4.918 9.672 1 97.31 74 GLY B O 1
ATOM 2298 N N . GLU B 1 75 ? 8.031 4.977 7.492 1 97.38 75 GLU B N 1
ATOM 2299 C CA . GLU B 1 75 ? 6.977 5.984 7.41 1 97.38 75 GLU B CA 1
ATOM 2300 C C . GLU B 1 75 ? 5.645 5.43 7.914 1 97.38 75 GLU B C 1
ATOM 2302 O O . GLU B 1 75 ? 4.816 6.176 8.438 1 97.38 75 GLU B O 1
ATOM 2307 N N . ILE B 1 76 ? 5.406 4.102 7.734 1 97.31 76 ILE B N 1
ATOM 2308 C CA . ILE B 1 76 ? 4.191 3.457 8.227 1 97.31 76 ILE B CA 1
ATOM 2309 C C . ILE B 1 76 ? 4.07 3.662 9.734 1 97.31 76 ILE B C 1
ATOM 2311 O O . ILE B 1 76 ? 2.992 3.979 10.242 1 97.31 76 ILE B O 1
ATOM 2315 N N . GLY B 1 77 ? 5.148 3.559 10.469 1 96.69 77 GLY B N 1
ATOM 2316 C CA . GLY B 1 77 ? 5.16 3.65 11.922 1 96.69 77 GLY B CA 1
ATOM 2317 C C . GLY B 1 77 ? 4.805 5.031 12.438 1 96.69 77 GLY B C 1
ATOM 2318 O O . GLY B 1 77 ? 4.461 5.195 13.609 1 96.69 77 GLY B O 1
ATOM 2319 N N . VAL B 1 78 ? 4.957 6.055 11.633 1 96.88 78 VAL B N 1
ATOM 2320 C CA . VAL B 1 78 ? 4.578 7.41 12.016 1 96.88 78 VAL B CA 1
ATOM 2321 C C . VAL B 1 78 ? 3.068 7.48 12.234 1 96.88 78 VAL B C 1
ATOM 2323 O O . VAL B 1 78 ? 2.596 8.203 13.117 1 96.88 78 VAL B O 1
ATOM 2326 N N . PHE B 1 79 ? 2.354 6.688 11.422 1 95.38 79 PHE B N 1
ATOM 2327 C CA . PHE B 1 79 ? 0.896 6.758 11.445 1 95.38 79 PHE B CA 1
ATOM 2328 C C . PHE B 1 79 ? 0.309 5.582 12.219 1 95.38 79 PHE B C 1
ATOM 2330 O O . PHE B 1 79 ? -0.779 5.688 12.781 1 95.38 79 PHE B O 1
ATOM 2337 N N . LYS B 1 80 ? 0.937 4.465 12.086 1 92.44 80 LYS B N 1
ATOM 2338 C CA . LYS B 1 80 ? 0.517 3.221 12.727 1 92.44 80 LYS B CA 1
ATOM 2339 C C . LYS B 1 80 ? 1.674 2.574 13.484 1 92.44 80 LYS B C 1
ATOM 2341 O O . LYS B 1 80 ? 2.295 1.632 12.992 1 92.44 80 LYS B O 1
ATOM 2346 N N . PRO B 1 81 ? 1.795 2.979 14.641 1 86.88 81 PRO B N 1
ATOM 2347 C CA . PRO B 1 81 ? 2.926 2.449 15.406 1 86.88 81 PRO B CA 1
ATOM 2348 C C . PRO B 1 81 ? 2.826 0.943 15.641 1 86.88 81 PRO B C 1
ATOM 2350 O O . PRO B 1 81 ? 1.728 0.416 15.836 1 86.88 81 PRO B O 1
ATOM 2353 N N . THR B 1 82 ? 3.93 0.373 15.398 1 83.69 82 THR B N 1
ATOM 2354 C CA . THR B 1 82 ? 4.09 -1.041 15.719 1 83.69 82 THR B CA 1
ATOM 2355 C C . THR B 1 82 ? 5.293 -1.255 16.625 1 83.69 82 THR B C 1
ATOM 2357 O O . THR B 1 82 ? 6.258 -0.489 16.594 1 83.69 82 THR B O 1
ATOM 2360 N N . ASP B 1 83 ? 5.223 -2.277 17.359 1 86.56 83 ASP B N 1
ATOM 2361 C CA . ASP B 1 83 ? 6.27 -2.502 18.359 1 86.56 83 ASP B CA 1
ATOM 2362 C C . ASP B 1 83 ? 7.535 -3.051 17.703 1 86.56 83 ASP B C 1
ATOM 2364 O O . ASP B 1 83 ? 8.648 -2.73 18.125 1 86.56 83 ASP B O 1
ATOM 2368 N N . THR B 1 84 ? 7.273 -3.883 16.703 1 93.69 84 THR B N 1
ATOM 2369 C CA . THR B 1 84 ? 8.438 -4.523 16.094 1 93.69 84 THR B CA 1
ATOM 2370 C C . THR B 1 84 ? 8.43 -4.336 14.578 1 93.69 84 THR B C 1
ATOM 2372 O O . THR B 1 84 ? 7.363 -4.191 13.969 1 93.69 84 THR B O 1
ATOM 2375 N N . ARG B 1 85 ? 9.648 -4.328 14.055 1 94.44 85 ARG B N 1
ATOM 2376 C CA . ARG B 1 85 ? 9.805 -4.281 12.602 1 94.44 85 ARG B CA 1
ATOM 2377 C C . ARG B 1 85 ? 9.43 -5.617 11.969 1 94.44 85 ARG B C 1
ATOM 2379 O O . ARG B 1 85 ? 9.703 -6.68 12.539 1 94.44 85 ARG B O 1
ATOM 2386 N N . GLU B 1 86 ? 8.852 -5.602 10.805 1 92.69 86 GLU B N 1
ATOM 2387 C CA . GLU B 1 86 ? 8.398 -6.832 10.164 1 92.69 86 GLU B CA 1
ATOM 2388 C C . GLU B 1 86 ? 9.227 -7.133 8.914 1 92.69 86 GLU B C 1
ATOM 2390 O O . GLU B 1 86 ? 9.18 -8.242 8.383 1 92.69 86 GLU B O 1
ATOM 2395 N N . VAL B 1 87 ? 9.953 -6.117 8.469 1 96.12 87 VAL B N 1
ATOM 2396 C CA . VAL B 1 87 ? 10.672 -6.262 7.207 1 96.12 87 VAL B CA 1
ATOM 2397 C C . VAL B 1 87 ? 12.164 -6.066 7.434 1 96.12 87 VAL B C 1
ATOM 2399 O O . VAL B 1 87 ? 12.578 -5.531 8.469 1 96.12 87 VAL B O 1
ATOM 2402 N N . SER B 1 88 ? 12.961 -6.562 6.508 1 97.62 88 SER B N 1
ATOM 2403 C CA . SER B 1 88 ? 14.391 -6.258 6.469 1 97.62 88 SER B CA 1
ATOM 2404 C C . SER B 1 88 ? 14.664 -5.051 5.574 1 97.62 88 SER B C 1
ATOM 2406 O O . SER B 1 88 ? 14.047 -4.891 4.523 1 97.62 88 SER B O 1
ATOM 2408 N N . VAL B 1 89 ? 15.547 -4.227 5.98 1 98.44 89 VAL B N 1
ATOM 2409 C CA . VAL B 1 89 ? 16.016 -3.102 5.184 1 98.44 89 VAL B CA 1
ATOM 2410 C C . VAL B 1 89 ? 17.531 -3.207 4.984 1 98.44 89 VAL B C 1
ATOM 2412 O O . VAL B 1 89 ? 18.281 -3.229 5.953 1 98.44 89 VAL B O 1
ATOM 2415 N N . ASN B 1 90 ? 17.938 -3.254 3.754 1 98.12 90 ASN B N 1
ATOM 2416 C CA . ASN B 1 90 ? 19.344 -3.422 3.406 1 98.12 90 ASN B CA 1
ATOM 2417 C C . ASN B 1 90 ? 19.828 -2.291 2.508 1 98.12 90 ASN B C 1
ATOM 2419 O O . ASN B 1 90 ? 19.156 -1.916 1.547 1 98.12 90 ASN B O 1
ATOM 2423 N N . THR B 1 91 ? 21.016 -1.758 2.826 1 98.44 91 THR B N 1
ATOM 2424 C CA . THR B 1 91 ? 21.609 -0.745 1.963 1 98.44 91 THR B CA 1
ATOM 2425 C C . THR B 1 91 ? 22.094 -1.365 0.655 1 98.44 91 THR B C 1
ATOM 2427 O O . THR B 1 91 ? 22.75 -2.41 0.661 1 98.44 91 THR B O 1
ATOM 2430 N N . ARG B 1 92 ? 21.688 -0.794 -0.436 1 95.19 92 ARG B N 1
ATOM 2431 C CA . ARG B 1 92 ? 22.156 -1.229 -1.747 1 95.19 92 ARG B CA 1
ATOM 2432 C C . ARG B 1 92 ? 23.438 -0.506 -2.135 1 95.19 92 ARG B C 1
ATOM 2434 O O . ARG B 1 92 ? 24.266 -1.054 -2.867 1 95.19 92 ARG B O 1
ATOM 2441 N N . THR B 1 93 ? 23.562 0.74 -1.768 1 96.19 93 THR B N 1
ATOM 2442 C CA . THR B 1 93 ? 24.734 1.606 -1.898 1 96.19 93 THR B CA 1
ATOM 2443 C C . THR B 1 93 ? 25.125 2.199 -0.546 1 96.19 93 THR B C 1
ATOM 2445 O O . THR B 1 93 ? 24.391 2.047 0.436 1 96.19 93 THR B O 1
ATOM 2448 N N . PRO B 1 94 ? 26.328 2.818 -0.467 1 98.31 94 PRO B N 1
ATOM 2449 C CA . PRO B 1 94 ? 26.562 3.582 0.761 1 98.31 94 PRO B CA 1
ATOM 2450 C C . PRO B 1 94 ? 25.469 4.605 1.04 1 98.31 94 PRO B C 1
ATOM 2452 O O . PRO B 1 94 ? 24.984 5.266 0.117 1 98.31 94 PRO B O 1
ATOM 2455 N N . CYS B 1 95 ? 25.047 4.617 2.324 1 98.62 95 CYS B N 1
ATOM 2456 C CA . CYS B 1 95 ? 23.906 5.457 2.66 1 98.62 95 CYS B CA 1
ATOM 2457 C C . CYS B 1 95 ? 24.25 6.434 3.775 1 98.62 95 CYS B C 1
ATOM 2459 O O . CYS B 1 95 ? 25.078 6.129 4.641 1 98.62 95 CYS B O 1
ATOM 2461 N N . LYS B 1 96 ? 23.75 7.578 3.684 1 98.81 96 LYS B N 1
ATOM 2462 C CA . LYS B 1 96 ? 23.625 8.531 4.781 1 98.81 96 LYS B CA 1
ATOM 2463 C C . LYS B 1 96 ? 22.156 8.719 5.191 1 98.81 96 LYS B C 1
ATOM 2465 O O . LYS B 1 96 ? 21.344 9.164 4.391 1 98.81 96 LYS B O 1
ATOM 2470 N N . LEU B 1 97 ? 21.875 8.367 6.441 1 98.75 97 LEU B N 1
ATOM 2471 C CA . LEU B 1 97 ? 20.5 8.375 6.918 1 98.75 97 LEU B CA 1
ATOM 2472 C C . LEU B 1 97 ? 20.328 9.336 8.094 1 98.75 97 LEU B C 1
ATOM 2474 O O . LEU B 1 97 ? 21.172 9.367 8.992 1 98.75 97 LEU B O 1
ATOM 2478 N N . ALA B 1 98 ? 19.328 10.164 8.047 1 98.75 98 ALA B N 1
ATOM 2479 C CA . ALA B 1 98 ? 18.891 10.961 9.195 1 98.75 98 ALA B CA 1
ATOM 2480 C C . ALA B 1 98 ? 17.781 10.242 9.961 1 98.75 98 ALA B C 1
ATOM 2482 O O . ALA B 1 98 ? 16.828 9.75 9.367 1 98.75 98 ALA B O 1
ATOM 2483 N N . GLU B 1 99 ? 17.906 10.141 11.25 1 98.44 99 GLU B N 1
ATOM 2484 C CA . GLU B 1 99 ? 16.922 9.367 12.008 1 98.44 99 GLU B CA 1
ATOM 2485 C C . GLU B 1 99 ? 16.328 10.195 13.148 1 98.44 99 GLU B C 1
ATOM 2487 O O . GLU B 1 99 ? 17 11.062 13.711 1 98.44 99 GLU B O 1
ATOM 2492 N N . ILE B 1 100 ? 15.125 9.945 13.508 1 98.38 100 ILE B N 1
ATOM 2493 C CA . ILE B 1 100 ? 14.422 10.57 14.617 1 98.38 100 ILE B CA 1
ATOM 2494 C C . ILE B 1 100 ? 13.43 9.578 15.227 1 98.38 100 ILE B C 1
ATOM 2496 O O . ILE B 1 100 ? 12.789 8.812 14.5 1 98.38 100 ILE B O 1
ATOM 2500 N N . GLY B 1 101 ? 13.312 9.531 16.531 1 97.75 101 GLY B N 1
ATOM 2501 C CA . GLY B 1 101 ? 12.305 8.703 17.172 1 97.75 101 GLY B CA 1
ATOM 2502 C C . GLY B 1 101 ? 10.883 9.133 16.859 1 97.75 101 GLY B C 1
ATOM 2503 O O . GLY B 1 101 ? 10.609 10.328 16.719 1 97.75 101 GLY B O 1
ATOM 2504 N N . TYR B 1 102 ? 9.953 8.133 16.797 1 97.12 102 TYR B N 1
ATOM 2505 C CA . TYR B 1 102 ? 8.562 8.461 16.484 1 97.12 102 TYR B CA 1
ATOM 2506 C C . TYR B 1 102 ? 7.988 9.422 17.516 1 97.12 102 TYR B C 1
ATOM 2508 O O . TYR B 1 102 ? 7.293 10.375 17.172 1 97.12 102 TYR B O 1
ATOM 2516 N N . GLU B 1 103 ? 8.234 9.18 18.781 1 95.88 103 GLU B N 1
ATOM 2517 C CA . GLU B 1 103 ? 7.703 10.023 19.859 1 95.88 103 GLU B CA 1
ATOM 2518 C C . GLU B 1 103 ? 8.242 11.445 19.766 1 95.88 103 GLU B C 1
ATOM 2520 O O . GLU B 1 103 ? 7.496 12.414 19.938 1 95.88 103 GLU B O 1
ATOM 2525 N N . ARG B 1 104 ? 9.5 11.531 19.547 1 97.31 104 ARG B N 1
ATOM 2526 C CA . ARG B 1 104 ? 10.117 12.844 19.391 1 97.31 104 ARG B CA 1
ATOM 2527 C C . ARG B 1 104 ? 9.523 13.578 18.188 1 97.31 104 ARG B C 1
ATOM 2529 O O . ARG B 1 104 ? 9.266 14.781 18.266 1 97.31 104 ARG B O 1
ATOM 2536 N N . LEU B 1 105 ? 9.352 12.914 17.062 1 97.5 105 LEU B N 1
ATOM 2537 C CA . LEU B 1 105 ? 8.742 13.508 15.875 1 97.5 105 LEU B CA 1
ATOM 2538 C C . LEU B 1 105 ? 7.328 13.984 16.172 1 97.5 105 LEU B C 1
ATOM 2540 O O . LEU B 1 105 ? 6.957 15.102 15.789 1 97.5 105 LEU B O 1
ATOM 2544 N N . LYS B 1 106 ? 6.586 13.133 16.844 1 95.31 106 LYS B N 1
ATOM 2545 C CA . LYS B 1 106 ? 5.215 13.484 17.188 1 95.31 106 LYS B CA 1
ATOM 2546 C C . LYS B 1 106 ? 5.172 14.773 18 1 95.31 106 LYS B C 1
ATOM 2548 O O . LYS B 1 106 ? 4.348 15.656 17.734 1 95.31 106 LYS B O 1
ATOM 2553 N N . GLN B 1 107 ? 6.043 14.891 18.953 1 96.56 107 GLN B N 1
ATOM 2554 C CA . GLN B 1 107 ? 6.137 16.094 19.766 1 96.56 107 GLN B CA 1
ATOM 2555 C C . GLN B 1 107 ? 6.555 17.297 18.922 1 96.56 107 GLN B C 1
ATOM 2557 O O . GLN B 1 107 ? 5.988 18.391 19.062 1 96.56 107 GLN B O 1
ATOM 2562 N N . ALA B 1 108 ? 7.52 17.078 18.109 1 97.44 108 ALA B N 1
ATOM 2563 C CA . ALA B 1 108 ? 8.062 18.156 17.297 1 97.44 108 ALA B CA 1
ATOM 2564 C C . ALA B 1 108 ? 7.008 18.703 16.344 1 97.44 108 ALA B C 1
ATOM 2566 O O . ALA B 1 108 ? 6.969 19.906 16.062 1 97.44 108 ALA B O 1
ATOM 2567 N N . LEU B 1 109 ? 6.152 17.844 15.789 1 95.31 109 LEU B N 1
ATOM 2568 C CA . LEU B 1 109 ? 5.125 18.234 14.836 1 95.31 109 LEU B CA 1
ATOM 2569 C C . LEU B 1 109 ? 4.082 19.125 15.492 1 95.31 109 LEU B C 1
ATOM 2571 O O . LEU B 1 109 ? 3.361 19.859 14.812 1 95.31 109 LEU B O 1
ATOM 2575 N N . LYS B 1 110 ? 4.023 19.062 16.781 1 93.56 110 LYS B N 1
ATOM 2576 C CA . LYS B 1 110 ? 3.062 19.875 17.531 1 93.56 110 LYS B CA 1
ATOM 2577 C C . LYS B 1 110 ? 3.723 21.141 18.094 1 93.56 110 LYS B C 1
ATOM 2579 O O . LYS B 1 110 ? 3.053 21.984 18.703 1 93.56 110 LYS B O 1
ATOM 2584 N N . LYS B 1 111 ? 5 21.281 17.969 1 94.94 111 LYS B N 1
ATOM 2585 C CA . LYS B 1 111 ? 5.746 22.391 18.547 1 94.94 111 LYS B CA 1
ATOM 2586 C C . LYS B 1 111 ? 6.684 23.016 17.516 1 94.94 111 LYS B C 1
ATOM 2588 O O . LYS B 1 111 ? 6.25 23.781 16.656 1 94.94 111 LYS B O 1
ATOM 2593 N N . GLU B 1 112 ? 7.961 22.484 17.484 1 94.69 112 GLU B N 1
ATOM 2594 C CA . GLU B 1 112 ? 9.023 23.109 16.703 1 94.69 112 GLU B CA 1
ATOM 2595 C C . GLU B 1 112 ? 8.734 23.016 15.211 1 94.69 112 GLU B C 1
ATOM 2597 O O . GLU B 1 112 ? 9.164 23.875 14.438 1 94.69 112 GLU B O 1
ATOM 2602 N N . LEU B 1 113 ? 8.016 21.984 14.844 1 94.62 113 LEU B N 1
ATOM 2603 C CA . LEU B 1 113 ? 7.77 21.766 13.422 1 94.62 113 LEU B CA 1
ATOM 2604 C C . LEU B 1 113 ? 6.312 22.031 13.07 1 94.62 113 LEU B C 1
ATOM 2606 O O . LEU B 1 113 ? 5.844 21.656 12 1 94.62 113 LEU B O 1
ATOM 2610 N N . LEU B 1 114 ? 5.609 22.688 13.961 1 93.12 114 LEU B N 1
ATOM 2611 C CA . LEU B 1 114 ? 4.172 22.875 13.812 1 93.12 114 LEU B CA 1
ATOM 2612 C C . LEU B 1 114 ? 3.852 23.547 12.477 1 93.12 114 LEU B C 1
ATOM 2614 O O . LEU B 1 114 ? 2.949 23.094 11.766 1 93.12 114 LEU B O 1
ATOM 2618 N N . GLU B 1 115 ? 4.598 24.578 12.141 1 91.19 115 GLU B N 1
ATOM 2619 C CA . GLU B 1 115 ? 4.348 25.344 10.922 1 91.19 115 GLU B CA 1
ATOM 2620 C C . GLU B 1 115 ? 4.582 24.484 9.672 1 91.19 115 GLU B C 1
ATOM 2622 O O . GLU B 1 115 ? 4.012 24.766 8.617 1 91.19 115 GLU B O 1
ATOM 2627 N N . TYR B 1 116 ? 5.383 23.453 9.781 1 94.06 116 TYR B N 1
ATOM 2628 C CA . TYR B 1 116 ? 5.777 22.609 8.648 1 94.06 116 TYR B CA 1
ATOM 2629 C C . TYR B 1 116 ? 5.074 21.266 8.703 1 94.06 116 TYR B C 1
ATOM 2631 O O . TYR B 1 116 ? 5.289 20.422 7.832 1 94.06 116 TYR B O 1
ATOM 2639 N N . ALA B 1 117 ? 4.246 21.078 9.719 1 95 117 ALA B N 1
ATOM 2640 C CA . ALA B 1 117 ? 3.656 19.75 9.961 1 95 117 ALA B CA 1
ATOM 2641 C C . ALA B 1 117 ? 2.844 19.281 8.758 1 95 117 ALA B C 1
ATOM 2643 O O . ALA B 1 117 ? 2.975 18.141 8.328 1 95 117 ALA B O 1
ATOM 2644 N N . PRO B 1 118 ? 1.993 20.141 8.133 1 94.31 118 PRO B N 1
ATOM 2645 C CA . PRO B 1 118 ? 1.244 19.688 6.961 1 94.31 118 PRO B CA 1
ATOM 2646 C C . PRO B 1 118 ? 2.154 19.219 5.824 1 94.31 118 PRO B C 1
ATOM 2648 O O . PRO B 1 118 ? 1.869 18.203 5.172 1 94.31 118 PRO B O 1
ATOM 2651 N N . GLU B 1 119 ? 3.213 19.922 5.594 1 94.81 119 GLU B N 1
ATOM 2652 C CA . GLU B 1 119 ? 4.137 19.562 4.52 1 94.81 119 GLU B CA 1
ATOM 2653 C C . GLU B 1 119 ? 4.848 18.25 4.812 1 94.81 119 GLU B C 1
ATOM 2655 O O . GLU B 1 119 ? 4.992 17.406 3.928 1 94.81 119 GLU B O 1
ATOM 2660 N N . ILE B 1 120 ? 5.289 18.047 6.023 1 96.75 120 ILE B N 1
ATOM 2661 C CA . ILE B 1 120 ? 5.996 16.828 6.414 1 96.75 120 ILE B CA 1
ATOM 2662 C C . ILE B 1 120 ? 5.055 15.633 6.305 1 96.75 120 ILE B C 1
ATOM 2664 O O . ILE B 1 120 ? 5.41 14.609 5.715 1 96.75 120 ILE B O 1
ATOM 2668 N N . LEU B 1 121 ? 3.875 15.812 6.828 1 97 121 LEU B N 1
ATOM 2669 C CA . LEU B 1 121 ? 2.885 14.742 6.766 1 97 121 LEU B CA 1
ATOM 2670 C C . LEU B 1 121 ? 2.49 14.453 5.32 1 97 121 LEU B C 1
ATOM 2672 O O . LEU B 1 121 ? 2.23 13.297 4.961 1 97 121 LEU B O 1
ATOM 2676 N N . SER B 1 122 ? 2.473 15.477 4.523 1 96.38 122 SER B N 1
ATOM 2677 C CA . SER B 1 122 ? 2.156 15.297 3.111 1 96.38 122 SER B CA 1
ATOM 2678 C C . SER B 1 122 ? 3.254 14.516 2.395 1 96.38 122 SER B C 1
ATOM 2680 O O . SER B 1 122 ? 2.969 13.68 1.536 1 96.38 122 SER B O 1
ATOM 2682 N N . MET B 1 123 ? 4.465 14.742 2.693 1 96.75 123 MET B N 1
ATOM 2683 C CA . MET B 1 123 ? 5.57 13.984 2.115 1 96.75 123 MET B CA 1
ATOM 2684 C C . MET B 1 123 ? 5.465 12.508 2.477 1 96.75 123 MET B C 1
ATOM 2686 O O . MET B 1 123 ? 5.633 11.641 1.618 1 96.75 123 MET B O 1
ATOM 2690 N N . LEU B 1 124 ? 5.191 12.266 3.717 1 97.75 124 LEU B N 1
ATOM 2691 C CA . LEU B 1 124 ? 5.02 10.898 4.188 1 97.75 124 LEU B CA 1
ATOM 2692 C C . LEU B 1 124 ? 3.826 10.234 3.508 1 97.75 124 LEU B C 1
ATOM 2694 O O . LEU B 1 124 ? 3.924 9.094 3.045 1 97.75 124 LEU B O 1
ATOM 2698 N N . GLY B 1 125 ? 2.738 10.953 3.457 1 97.5 125 GLY B N 1
ATOM 2699 C CA . GLY B 1 125 ? 1.547 10.453 2.793 1 97.5 125 GLY B CA 1
ATOM 2700 C C . GLY B 1 125 ? 1.763 10.164 1.32 1 97.5 125 GLY B C 1
ATOM 2701 O O . GLY B 1 125 ? 1.272 9.156 0.801 1 97.5 125 GLY B O 1
ATOM 2702 N N . GLU B 1 126 ? 2.475 11.039 0.669 1 97.06 126 GLU B N 1
ATOM 2703 C CA . GLU B 1 126 ? 2.766 10.859 -0.75 1 97.06 126 GLU B CA 1
ATOM 2704 C C . GLU B 1 126 ? 3.57 9.586 -0.991 1 97.06 126 GLU B C 1
ATOM 2706 O O . GLU B 1 126 ? 3.301 8.844 -1.938 1 97.06 126 GLU B O 1
ATOM 2711 N N . GLN B 1 127 ? 4.543 9.367 -0.195 1 97.12 127 GLN B N 1
ATOM 2712 C CA . GLN B 1 127 ? 5.328 8.141 -0.328 1 97.12 127 GLN B CA 1
ATOM 2713 C C . GLN B 1 127 ? 4.469 6.906 -0.077 1 97.12 127 GLN B C 1
ATOM 2715 O O . GLN B 1 127 ? 4.562 5.918 -0.811 1 97.12 127 GLN B O 1
ATOM 2720 N N . LEU B 1 128 ? 3.652 6.961 0.985 1 97.94 128 LEU B N 1
ATOM 2721 C CA . LEU B 1 128 ? 2.762 5.844 1.271 1 97.94 128 LEU B CA 1
ATOM 2722 C C . LEU B 1 128 ? 1.838 5.566 0.089 1 97.94 128 LEU B C 1
ATOM 2724 O O . LEU B 1 128 ? 1.628 4.414 -0.285 1 97.94 128 LEU B O 1
ATOM 2728 N N . ALA B 1 129 ? 1.283 6.617 -0.467 1 97.62 129 ALA B N 1
ATOM 2729 C CA . ALA B 1 129 ? 0.401 6.488 -1.624 1 97.62 129 ALA B CA 1
ATOM 2730 C C . ALA B 1 129 ? 1.127 5.836 -2.797 1 97.62 129 ALA B C 1
ATOM 2732 O O . ALA B 1 129 ? 0.597 4.922 -3.432 1 97.62 129 ALA B O 1
ATOM 2733 N N . SER B 1 130 ? 2.307 6.297 -3.078 1 96 130 SER B N 1
ATOM 2734 C CA . SER B 1 130 ? 3.102 5.746 -4.172 1 96 130 SER B CA 1
ATOM 2735 C C . SER B 1 130 ? 3.393 4.266 -3.951 1 96 130 SER B C 1
ATOM 2737 O O . SER B 1 130 ? 3.227 3.451 -4.863 1 96 130 SER B O 1
ATOM 2739 N N . ARG B 1 131 ? 3.793 3.947 -2.768 1 97 131 ARG B N 1
ATOM 2740 C CA . ARG B 1 131 ? 4.113 2.559 -2.453 1 97 131 ARG B CA 1
ATOM 2741 C C . ARG B 1 131 ? 2.867 1.681 -2.529 1 97 131 ARG B C 1
ATOM 2743 O O . ARG B 1 131 ? 2.936 0.534 -2.977 1 97 131 ARG B O 1
ATOM 2750 N N . LEU B 1 132 ? 1.774 2.176 -2.051 1 97.12 132 LEU B N 1
ATOM 2751 C CA . LEU B 1 132 ? 0.534 1.411 -2.137 1 97.12 132 LEU B CA 1
ATOM 2752 C C . LEU B 1 132 ? 0.162 1.141 -3.59 1 97.12 132 LEU B C 1
ATOM 2754 O O . LEU B 1 132 ? -0.245 0.029 -3.936 1 97.12 132 LEU B O 1
ATOM 2758 N N . LEU B 1 133 ? 0.293 2.15 -4.457 1 95.5 133 LEU B N 1
ATOM 2759 C CA . LEU B 1 133 ? -0.017 1.985 -5.875 1 95.5 133 LEU B CA 1
ATOM 2760 C C . LEU B 1 133 ? 0.878 0.925 -6.504 1 95.5 133 LEU B C 1
ATOM 2762 O O . LEU B 1 133 ? 0.396 0.05 -7.23 1 95.5 133 LEU B O 1
ATOM 2766 N N . ILE B 1 134 ? 2.119 0.97 -6.223 1 94.12 134 ILE B N 1
ATOM 2767 C CA . ILE B 1 134 ? 3.086 0.039 -6.793 1 94.12 134 ILE B CA 1
ATOM 2768 C C . ILE B 1 134 ? 2.811 -1.372 -6.277 1 94.12 134 ILE B C 1
ATOM 2770 O O . ILE B 1 134 ? 2.779 -2.328 -7.059 1 94.12 134 ILE B O 1
ATOM 2774 N N . THR B 1 135 ? 2.621 -1.479 -4.977 1 95.5 135 THR B N 1
ATOM 2775 C CA . THR B 1 135 ? 2.379 -2.787 -4.375 1 95.5 135 THR B CA 1
ATOM 2776 C C . THR B 1 135 ? 1.063 -3.375 -4.879 1 95.5 135 THR B C 1
ATOM 2778 O O . THR B 1 135 ? 0.964 -4.582 -5.105 1 95.5 135 THR B O 1
ATOM 2781 N N . SER B 1 136 ? 0.032 -2.531 -5.023 1 95.94 136 SER B N 1
ATOM 2782 C CA . SER B 1 136 ? -1.24 -2.988 -5.57 1 95.94 136 SER B CA 1
ATOM 2783 C C . SER B 1 136 ? -1.066 -3.541 -6.984 1 95.94 136 SER B C 1
ATOM 2785 O O . SER B 1 136 ? -1.659 -4.562 -7.332 1 95.94 136 SER B O 1
ATOM 2787 N N . ARG B 1 137 ? -0.312 -2.873 -7.766 1 93.94 137 ARG B N 1
ATOM 2788 C CA . ARG B 1 137 ? -0.038 -3.352 -9.117 1 93.94 137 ARG B CA 1
ATOM 2789 C C . ARG B 1 137 ? 0.688 -4.691 -9.086 1 93.94 137 ARG B C 1
ATOM 2791 O O . ARG B 1 137 ? 0.362 -5.598 -9.859 1 93.94 137 ARG B O 1
ATOM 2798 N N . LYS B 1 138 ? 1.668 -4.816 -8.234 1 94 138 LYS B N 1
ATOM 2799 C CA . LYS B 1 138 ? 2.396 -6.074 -8.117 1 94 138 LYS B CA 1
ATOM 2800 C C . LYS B 1 138 ? 1.466 -7.215 -7.711 1 94 138 LYS B C 1
ATOM 2802 O O . LYS B 1 138 ? 1.573 -8.328 -8.227 1 94 138 LYS B O 1
ATOM 2807 N N . PHE B 1 139 ? 0.61 -6.918 -6.785 1 94.06 139 PHE B N 1
ATOM 2808 C CA . PHE B 1 139 ? -0.383 -7.887 -6.336 1 94.06 139 PHE B CA 1
ATOM 2809 C C . PHE B 1 139 ? -1.266 -8.336 -7.496 1 94.06 139 PHE B C 1
ATOM 2811 O O . PHE B 1 139 ? -1.455 -9.531 -7.711 1 94.06 139 PHE B O 1
ATOM 2818 N N . ARG B 1 140 ? -1.707 -7.387 -8.211 1 94 140 ARG B N 1
ATOM 2819 C CA . ARG B 1 140 ? -2.533 -7.66 -9.383 1 94 140 ARG B CA 1
ATOM 2820 C C . ARG B 1 140 ? -1.767 -8.484 -10.414 1 94 140 ARG B C 1
ATOM 2822 O O . ARG B 1 140 ? -2.301 -9.453 -10.969 1 94 140 ARG B O 1
ATOM 2829 N N . ASP B 1 141 ? -0.57 -8.109 -10.672 1 93.62 141 ASP B N 1
ATOM 2830 C CA . ASP B 1 141 ? 0.25 -8.797 -11.664 1 93.62 141 ASP B CA 1
ATOM 2831 C C . ASP B 1 141 ? 0.451 -10.266 -11.281 1 93.62 141 ASP B C 1
ATOM 2833 O O . ASP B 1 141 ? 0.377 -11.148 -12.141 1 93.62 141 ASP B O 1
ATOM 2837 N N . LEU B 1 142 ? 0.71 -10.477 -10.039 1 92.81 142 LEU B N 1
ATOM 2838 C CA . LEU B 1 142 ? 0.908 -11.852 -9.578 1 92.81 142 LEU B CA 1
ATOM 2839 C C . LEU B 1 142 ? -0.366 -12.672 -9.758 1 92.81 142 LEU B C 1
ATOM 2841 O O . LEU B 1 142 ? -0.305 -13.859 -10.078 1 92.81 142 LEU B O 1
ATOM 2845 N N . ALA B 1 143 ? -1.433 -12.023 -9.578 1 91.38 143 ALA B N 1
ATOM 2846 C CA . ALA B 1 143 ? -2.717 -12.711 -9.664 1 91.38 143 ALA B CA 1
ATOM 2847 C C . ALA B 1 143 ? -3.094 -12.992 -11.117 1 91.38 143 ALA B C 1
ATOM 2849 O O . ALA B 1 143 ? -3.711 -14.016 -11.422 1 91.38 143 ALA B O 1
ATOM 2850 N N . PHE B 1 144 ? -2.652 -12.109 -12.031 1 90.56 144 PHE B N 1
ATOM 2851 C CA . PHE B 1 144 ? -3.266 -12.156 -13.352 1 90.56 144 PHE B CA 1
ATOM 2852 C C . PHE B 1 144 ? -2.229 -12.484 -14.422 1 90.56 144 PHE B C 1
ATOM 2854 O O . PHE B 1 144 ? -2.566 -13.031 -15.477 1 90.56 144 PHE B O 1
ATOM 2861 N N . MET B 1 145 ? -1.059 -12.117 -14.242 1 90.12 145 MET B N 1
ATOM 2862 C CA . MET B 1 145 ? -0.057 -12.234 -15.297 1 90.12 145 MET B CA 1
ATOM 2863 C C . MET B 1 145 ? 0.8 -13.484 -15.102 1 90.12 145 MET B C 1
ATOM 2865 O O . MET B 1 145 ? 0.916 -13.984 -13.977 1 90.12 145 MET B O 1
ATOM 2869 N N . ASP B 1 146 ? 1.362 -13.852 -16.234 1 92.19 146 ASP B N 1
ATOM 2870 C CA . ASP B 1 146 ? 2.383 -14.891 -16.109 1 92.19 146 ASP B CA 1
ATOM 2871 C C . ASP B 1 146 ? 3.736 -14.289 -15.742 1 92.19 146 ASP B C 1
ATOM 2873 O O . ASP B 1 146 ? 3.867 -13.07 -15.617 1 92.19 146 ASP B O 1
ATOM 2877 N N . VAL B 1 147 ? 4.676 -15.133 -15.531 1 94 147 VAL B N 1
ATOM 2878 C CA . VAL B 1 147 ? 5.984 -14.719 -15.031 1 94 147 VAL B CA 1
ATOM 2879 C C . VAL B 1 147 ? 6.68 -13.836 -16.062 1 94 147 VAL B C 1
ATOM 2881 O O . VAL B 1 147 ? 7.371 -12.883 -15.703 1 94 147 VAL B O 1
ATOM 2884 N N . GLU B 1 148 ? 6.469 -14.109 -17.312 1 95.38 148 GLU B N 1
ATOM 2885 C CA . GLU B 1 148 ? 7.082 -13.305 -18.359 1 95.38 148 GLU B CA 1
ATOM 2886 C C . GLU B 1 148 ? 6.602 -11.859 -18.297 1 95.38 148 GLU B C 1
ATOM 2888 O O . GLU B 1 148 ? 7.406 -10.93 -18.359 1 95.38 148 GLU B O 1
ATOM 2893 N N . GLY B 1 149 ? 5.316 -11.711 -18.25 1 94.94 149 GLY B N 1
ATOM 2894 C CA . GLY B 1 149 ? 4.754 -10.367 -18.141 1 94.94 149 GLY B CA 1
ATOM 2895 C C . GLY B 1 149 ? 5.246 -9.625 -16.906 1 94.94 149 GLY B C 1
ATOM 2896 O O . GLY B 1 149 ? 5.539 -8.43 -16.984 1 94.94 149 GLY B O 1
ATOM 2897 N N . ARG B 1 150 ? 5.305 -10.305 -15.82 1 95.81 150 ARG B N 1
ATOM 2898 C CA . ARG B 1 150 ? 5.738 -9.688 -14.57 1 95.81 150 ARG B CA 1
ATOM 2899 C C . ARG B 1 150 ? 7.199 -9.25 -14.656 1 95.81 150 ARG B C 1
ATOM 2901 O O . ARG B 1 150 ? 7.551 -8.156 -14.203 1 95.81 150 ARG B O 1
ATOM 2908 N N . ILE B 1 151 ? 8.039 -10.055 -15.227 1 96.69 151 ILE B N 1
ATOM 2909 C CA . ILE B 1 151 ? 9.453 -9.719 -15.375 1 96.69 151 ILE B CA 1
ATOM 2910 C C . ILE B 1 151 ? 9.609 -8.547 -16.344 1 96.69 151 ILE B C 1
ATOM 2912 O O . ILE B 1 151 ? 10.375 -7.617 -16.078 1 96.69 151 ILE B O 1
ATOM 2916 N N . ALA B 1 152 ? 8.898 -8.602 -17.438 1 95.88 152 ALA B N 1
ATOM 2917 C CA . ALA B 1 152 ? 8.945 -7.5 -18.391 1 95.88 152 ALA B CA 1
ATOM 2918 C C . ALA B 1 152 ? 8.578 -6.176 -17.719 1 95.88 152 ALA B C 1
ATOM 2920 O O . ALA B 1 152 ? 9.273 -5.168 -17.906 1 95.88 152 ALA B O 1
ATOM 2921 N N . ARG B 1 153 ? 7.523 -6.219 -16.969 1 94.56 153 ARG B N 1
ATOM 2922 C CA . ARG B 1 153 ? 7.082 -5.012 -16.266 1 94.56 153 ARG B CA 1
ATOM 2923 C C . ARG B 1 153 ? 8.125 -4.547 -15.258 1 94.56 153 ARG B C 1
ATOM 2925 O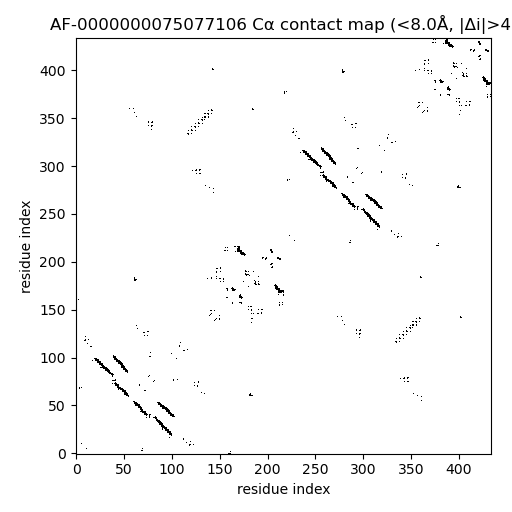 O . ARG B 1 153 ? 8.391 -3.352 -15.133 1 94.56 153 ARG B O 1
ATOM 2932 N N . THR B 1 154 ? 8.664 -5.484 -14.508 1 95.12 154 THR B N 1
ATOM 2933 C CA . THR B 1 154 ? 9.703 -5.176 -13.523 1 95.12 154 THR B CA 1
ATOM 2934 C C . THR B 1 154 ? 10.898 -4.508 -14.195 1 95.12 154 THR B C 1
ATOM 2936 O O . THR B 1 154 ? 11.43 -3.521 -13.68 1 95.12 154 THR B O 1
ATOM 2939 N N . LEU B 1 155 ? 11.297 -5.008 -15.352 1 95.62 155 LEU B N 1
ATOM 2940 C CA . LEU B 1 155 ? 12.422 -4.434 -16.078 1 95.62 155 LEU B CA 1
ATOM 2941 C C . LEU B 1 155 ? 12.117 -3.002 -16.5 1 95.62 155 LEU B C 1
ATOM 2943 O O . LEU B 1 155 ? 12.984 -2.125 -16.422 1 95.62 155 LEU B O 1
ATOM 2947 N N . LEU B 1 156 ? 10.922 -2.764 -16.922 1 94.12 156 LEU B N 1
ATOM 2948 C CA . LEU B 1 156 ? 10.516 -1.42 -17.312 1 94.12 156 LEU B CA 1
ATOM 2949 C C . LEU B 1 156 ? 10.531 -0.474 -16.109 1 94.12 156 LEU B C 1
ATOM 2951 O O . LEU B 1 156 ? 10.969 0.674 -16.234 1 94.12 156 LEU B O 1
ATOM 2955 N N . ASP B 1 157 ? 10.031 -0.997 -14.984 1 91.94 157 ASP B N 1
ATOM 2956 C CA . ASP B 1 157 ? 10.047 -0.196 -13.766 1 91.94 157 ASP B CA 1
ATOM 2957 C C . ASP B 1 157 ? 11.477 0.149 -13.352 1 91.94 157 ASP B C 1
ATOM 2959 O O . ASP B 1 157 ? 11.766 1.294 -13 1 91.94 157 ASP B O 1
ATOM 2963 N N . LEU B 1 158 ? 12.328 -0.84 -13.391 1 92.5 158 LEU B N 1
ATOM 2964 C CA . LEU B 1 158 ? 13.719 -0.659 -13 1 92.5 158 LEU B CA 1
ATOM 2965 C C . LEU B 1 158 ? 14.422 0.326 -13.922 1 92.5 158 LEU B C 1
ATOM 2967 O O . LEU B 1 158 ? 15.305 1.067 -13.492 1 92.5 158 LEU B O 1
ATOM 2971 N N . ALA B 1 159 ? 14.039 0.336 -15.156 1 93.62 159 ALA B N 1
ATOM 2972 C CA . ALA B 1 159 ? 14.633 1.229 -16.156 1 93.62 159 ALA B CA 1
ATOM 2973 C C . ALA B 1 159 ? 14.375 2.691 -15.797 1 93.62 159 ALA B C 1
ATOM 2975 O O . ALA B 1 159 ? 15.055 3.588 -16.297 1 93.62 159 ALA B O 1
ATOM 2976 N N . LYS B 1 160 ? 13.398 2.928 -14.914 1 88.75 160 LYS B N 1
ATOM 2977 C CA . LYS B 1 160 ? 13.039 4.289 -14.523 1 88.75 160 LYS B CA 1
ATOM 2978 C C . LYS B 1 160 ? 13.727 4.691 -13.219 1 88.75 160 LYS B C 1
ATOM 2980 O O . LYS B 1 160 ? 13.672 5.852 -12.82 1 88.75 160 LYS B O 1
ATOM 2985 N N . GLU B 1 161 ? 14.336 3.736 -12.57 1 87.38 161 GLU B N 1
ATOM 2986 C CA . GLU B 1 161 ? 15.008 4 -11.305 1 87.38 161 GLU B CA 1
ATOM 2987 C C . GLU B 1 161 ? 16.312 4.762 -11.516 1 87.38 161 GLU B C 1
ATOM 2989 O O . GLU B 1 161 ? 16.938 4.641 -12.57 1 87.38 161 GLU B O 1
ATOM 2994 N N . PRO B 1 162 ? 16.734 5.5 -10.484 1 84.81 162 PRO B N 1
ATOM 2995 C CA . PRO B 1 162 ? 17.938 6.32 -10.609 1 84.81 162 PRO B CA 1
ATOM 2996 C C . PRO B 1 162 ? 19.188 5.488 -10.898 1 84.81 162 PRO B C 1
ATOM 2998 O O . PRO B 1 162 ? 20.156 6 -11.469 1 84.81 162 PRO B O 1
ATOM 3001 N N . ASP B 1 163 ? 19.25 4.277 -10.578 1 86.06 163 ASP B N 1
ATOM 3002 C CA . ASP B 1 163 ? 20.422 3.428 -10.758 1 86.06 163 ASP B CA 1
ATOM 3003 C C . ASP B 1 163 ? 20.547 2.971 -12.203 1 86.06 163 ASP B C 1
ATOM 3005 O O . ASP B 1 163 ? 21.594 2.467 -12.609 1 86.06 163 ASP B O 1
ATOM 3009 N N . ALA B 1 164 ? 19.484 3.154 -12.961 1 91.19 164 ALA B N 1
ATOM 3010 C CA . ALA B 1 164 ? 19.547 2.785 -14.375 1 91.19 164 ALA B CA 1
ATOM 3011 C C . ALA B 1 164 ? 20.406 3.77 -15.156 1 91.19 164 ALA B C 1
ATOM 3013 O O . ALA B 1 164 ? 20.344 4.98 -14.93 1 91.19 164 ALA B O 1
ATOM 3014 N N . VAL B 1 165 ? 21.25 3.229 -16.094 1 92.88 165 VAL B N 1
ATOM 3015 C CA . VAL B 1 165 ? 22.172 4.043 -16.859 1 92.88 165 VAL B CA 1
ATOM 3016 C C . VAL B 1 165 ? 21.703 4.121 -18.312 1 92.88 165 VAL B C 1
ATOM 3018 O O . VAL B 1 165 ? 21.234 3.129 -18.875 1 92.88 165 VAL B O 1
ATOM 3021 N N . THR B 1 166 ? 21.938 5.285 -18.859 1 93.56 166 THR B N 1
ATOM 3022 C CA . THR B 1 166 ? 21.578 5.457 -20.266 1 93.56 166 THR B CA 1
ATOM 3023 C C . THR B 1 166 ? 22.438 4.57 -21.156 1 93.56 166 THR B C 1
ATOM 3025 O O . THR B 1 166 ? 23.641 4.453 -20.938 1 93.56 166 THR B O 1
ATOM 3028 N N . HIS B 1 167 ? 21.844 3.979 -22.109 1 93.56 167 HIS B N 1
ATOM 3029 C CA . HIS B 1 167 ? 22.453 3.121 -23.125 1 93.56 167 HIS B CA 1
ATOM 3030 C C . HIS B 1 167 ? 21.969 3.492 -24.531 1 93.56 167 HIS B C 1
ATOM 3032 O O . HIS B 1 167 ? 20.828 3.945 -24.688 1 93.56 167 HIS B O 1
ATOM 3038 N N . PRO B 1 168 ? 22.781 3.387 -25.578 1 93.31 168 PRO B N 1
ATOM 3039 C CA . PRO B 1 168 ? 22.391 3.758 -26.938 1 93.31 168 PRO B CA 1
ATOM 3040 C C . PRO B 1 168 ? 21.062 3.109 -27.359 1 93.31 168 PRO B C 1
ATOM 3042 O O . PRO B 1 168 ? 20.266 3.73 -28.062 1 93.31 168 PRO B O 1
ATOM 3045 N N . ASP B 1 169 ? 20.891 1.915 -26.891 1 93.81 169 ASP B N 1
ATOM 3046 C CA . ASP B 1 169 ? 19.719 1.168 -27.328 1 93.81 169 ASP B CA 1
ATOM 3047 C C . ASP B 1 169 ? 18.578 1.264 -26.312 1 93.81 169 ASP B C 1
ATOM 3049 O O . ASP B 1 169 ? 17.516 0.679 -26.5 1 93.81 169 ASP B O 1
ATOM 3053 N N . GLY B 1 170 ? 18.828 1.915 -25.156 1 95.56 170 GLY B N 1
ATOM 3054 C CA . GLY B 1 170 ? 17.828 2.029 -24.094 1 95.56 170 GLY B CA 1
ATOM 3055 C C . GLY B 1 170 ? 18.422 2.334 -22.734 1 95.56 170 GLY B C 1
ATOM 3056 O O . GLY B 1 170 ? 19.203 3.275 -22.594 1 95.56 170 GLY B O 1
ATOM 3057 N N . MET B 1 171 ? 17.906 1.553 -21.734 1 96 171 MET B N 1
ATOM 3058 C CA . MET B 1 171 ? 18.438 1.7 -20.375 1 96 171 MET B CA 1
ATOM 3059 C C . MET B 1 171 ? 19.172 0.436 -19.938 1 96 171 MET B C 1
ATOM 3061 O O . MET B 1 171 ? 18.719 -0.676 -20.219 1 96 171 MET B O 1
ATOM 3065 N N . GLN B 1 172 ? 20.281 0.664 -19.25 1 96.69 172 GLN B N 1
ATOM 3066 C CA . GLN B 1 172 ? 21.078 -0.438 -18.75 1 96.69 172 GLN B CA 1
ATOM 3067 C C . GLN B 1 172 ? 20.859 -0.631 -17.25 1 96.69 172 GLN B C 1
ATOM 3069 O O . GLN B 1 172 ? 20.938 0.327 -16.469 1 96.69 172 GLN B O 1
ATOM 3074 N N . LEU B 1 173 ? 20.594 -1.88 -16.891 1 95.81 173 LEU B N 1
ATOM 3075 C CA . LEU B 1 173 ? 20.344 -2.26 -15.508 1 95.81 173 LEU B CA 1
ATOM 3076 C C . LEU B 1 173 ? 21.453 -3.184 -15 1 95.81 173 LEU B C 1
ATOM 3078 O O . LEU B 1 173 ? 21.969 -4.012 -15.75 1 95.81 173 LEU B O 1
ATOM 3082 N N . ARG B 1 174 ? 21.844 -2.971 -13.805 1 93.88 174 ARG B N 1
ATOM 3083 C CA . ARG B 1 174 ? 22.719 -3.908 -13.109 1 93.88 174 ARG B CA 1
ATOM 3084 C C . ARG B 1 174 ? 21.953 -4.699 -12.055 1 93.88 174 ARG B C 1
ATOM 3086 O O . ARG B 1 174 ? 21.688 -4.188 -10.969 1 93.88 174 ARG B O 1
ATOM 3093 N N . ILE B 1 175 ? 21.625 -5.965 -12.43 1 94.38 175 ILE B N 1
ATOM 3094 C CA . ILE B 1 175 ? 20.766 -6.75 -11.547 1 94.38 175 ILE B CA 1
ATOM 3095 C C . ILE B 1 175 ? 20.953 -8.234 -11.852 1 94.38 175 ILE B C 1
ATOM 3097 O O . ILE B 1 175 ? 21.094 -8.625 -13.016 1 94.38 175 ILE B O 1
ATOM 3101 N N . THR B 1 176 ? 20.938 -9.055 -10.852 1 94.44 176 THR B N 1
ATOM 3102 C CA . THR B 1 176 ? 21.094 -10.492 -11.016 1 94.44 176 THR B CA 1
ATOM 3103 C C . THR B 1 176 ? 19.734 -11.164 -11.258 1 94.44 176 THR B C 1
ATOM 3105 O O . THR B 1 176 ? 18.688 -10.594 -10.922 1 94.44 176 THR B O 1
ATOM 3108 N N . ARG B 1 177 ? 19.75 -12.352 -11.828 1 94.88 177 ARG B N 1
ATOM 3109 C CA . ARG B 1 177 ? 18.547 -13.156 -11.992 1 94.88 177 ARG B CA 1
ATOM 3110 C C . ARG B 1 177 ? 17.891 -13.445 -10.648 1 94.88 177 ARG B C 1
ATOM 3112 O O . ARG B 1 177 ? 16.656 -13.492 -10.547 1 94.88 177 ARG B O 1
ATOM 3119 N N . GLN B 1 178 ? 18.75 -13.586 -9.656 1 94.44 178 GLN B N 1
ATOM 3120 C CA . GLN B 1 178 ? 18.25 -13.828 -8.305 1 94.44 178 GLN B CA 1
ATOM 3121 C C . GLN B 1 178 ? 17.453 -12.633 -7.793 1 94.44 178 GLN B C 1
ATOM 3123 O O . GLN B 1 178 ? 16.375 -12.805 -7.215 1 94.44 178 GLN B O 1
ATOM 3128 N N . GLU B 1 179 ? 17.969 -11.508 -8 1 94.62 179 GLU B N 1
ATOM 3129 C CA . GLU B 1 179 ? 17.297 -10.289 -7.555 1 94.62 179 GLU B CA 1
ATOM 3130 C C . GLU B 1 179 ? 16 -10.062 -8.312 1 94.62 179 GLU B C 1
ATOM 3132 O O . GLU B 1 179 ? 14.992 -9.664 -7.723 1 94.62 179 GLU B O 1
ATOM 3137 N N . ILE B 1 180 ? 16.031 -10.344 -9.57 1 95.69 180 ILE B N 1
ATOM 3138 C CA . ILE B 1 180 ? 14.82 -10.234 -10.367 1 95.69 180 ILE B CA 1
ATOM 3139 C C . ILE B 1 180 ? 13.75 -11.18 -9.812 1 95.69 180 ILE B C 1
ATOM 3141 O O . ILE B 1 180 ? 12.594 -10.789 -9.641 1 95.69 180 ILE B O 1
ATOM 3145 N N . GLY B 1 181 ? 14.195 -12.422 -9.547 1 95.44 181 GLY B N 1
ATOM 3146 C CA . GLY B 1 181 ? 13.273 -13.383 -8.953 1 95.44 181 GLY B CA 1
ATOM 3147 C C . GLY B 1 181 ? 12.648 -12.891 -7.66 1 95.44 181 GLY B C 1
ATOM 3148 O O . GLY B 1 181 ? 11.453 -13.078 -7.43 1 95.44 181 GLY B O 1
ATOM 3149 N N . ARG B 1 182 ? 13.414 -12.156 -6.82 1 94.88 182 ARG B N 1
ATOM 3150 C CA . ARG B 1 182 ? 12.961 -11.648 -5.527 1 94.88 182 ARG B CA 1
ATOM 3151 C C . ARG B 1 182 ? 11.984 -10.5 -5.699 1 94.88 182 ARG B C 1
ATOM 3153 O O . ARG B 1 182 ? 11.102 -10.297 -4.863 1 94.88 182 ARG B O 1
ATOM 3160 N N . ILE B 1 183 ? 12.102 -9.75 -6.781 1 95.25 183 ILE B N 1
ATOM 3161 C CA . ILE B 1 183 ? 11.211 -8.617 -7.031 1 95.25 183 ILE B CA 1
ATOM 3162 C C . ILE B 1 183 ? 9.883 -9.125 -7.582 1 95.25 183 ILE B C 1
ATOM 3164 O O . ILE B 1 183 ? 8.812 -8.648 -7.18 1 95.25 183 ILE B O 1
ATOM 3168 N N . VAL B 1 184 ? 9.953 -10.125 -8.398 1 93.88 184 VAL B N 1
ATOM 3169 C CA . VAL B 1 184 ? 8.797 -10.586 -9.156 1 93.88 184 VAL B CA 1
ATOM 3170 C C . VAL B 1 184 ? 8.062 -11.672 -8.367 1 93.88 184 VAL B C 1
ATOM 3172 O O . VAL B 1 184 ? 6.867 -11.891 -8.57 1 93.88 184 VAL B O 1
ATOM 3175 N N . GLY B 1 185 ? 8.688 -12.383 -7.523 1 91.88 185 GLY B N 1
ATOM 3176 C CA . GLY B 1 185 ? 8.117 -13.5 -6.801 1 91.88 185 GLY B CA 1
ATOM 3177 C C . GLY B 1 185 ? 8.211 -14.812 -7.555 1 91.88 185 GLY B C 1
ATOM 3178 O O . GLY B 1 185 ? 7.219 -15.531 -7.703 1 91.88 185 GLY B O 1
ATOM 3179 N N . CYS B 1 186 ? 9.359 -15.141 -8.125 1 92 186 CYS B N 1
ATOM 3180 C CA . CYS B 1 186 ? 9.617 -16.406 -8.797 1 92 186 CYS B CA 1
ATOM 3181 C C . CYS B 1 186 ? 11.031 -16.906 -8.508 1 92 186 CYS B C 1
ATOM 3183 O O . CYS B 1 186 ? 11.797 -16.234 -7.82 1 92 186 CYS B O 1
ATOM 3185 N N . SER B 1 187 ? 11.281 -18.094 -8.945 1 92.31 187 SER B N 1
ATOM 3186 C CA . SER B 1 187 ? 12.602 -18.672 -8.703 1 92.31 187 SER B CA 1
ATOM 3187 C C . SER B 1 187 ? 13.648 -18.031 -9.609 1 92.31 187 SER B C 1
ATOM 3189 O O . SER B 1 187 ? 13.32 -17.469 -10.656 1 92.31 187 SER B O 1
ATOM 3191 N N . ARG B 1 188 ? 14.883 -18.156 -9.203 1 93.81 188 ARG B N 1
ATOM 3192 C CA . ARG B 1 188 ? 16 -17.703 -10.023 1 93.81 188 ARG B CA 1
ATOM 3193 C C . ARG B 1 188 ? 16 -18.406 -11.375 1 93.81 188 ARG B C 1
ATOM 3195 O O . ARG B 1 188 ? 16.25 -17.781 -12.406 1 93.81 188 ARG B O 1
ATOM 3202 N N . GLU B 1 189 ? 15.75 -19.672 -11.359 1 95.62 189 GLU B N 1
ATOM 3203 C CA . GLU B 1 189 ? 15.734 -20.484 -12.578 1 95.62 189 GLU B CA 1
ATOM 3204 C C . GLU B 1 189 ? 14.672 -19.984 -13.555 1 95.62 189 GLU B C 1
ATOM 3206 O O . GLU B 1 189 ? 14.945 -19.844 -14.75 1 95.62 189 GLU B O 1
ATOM 3211 N N . MET B 1 190 ? 13.57 -19.688 -13.039 1 95.38 190 MET B N 1
ATOM 3212 C CA . MET B 1 190 ? 12.484 -19.172 -13.867 1 95.38 190 MET B CA 1
ATOM 3213 C C . MET B 1 190 ? 12.828 -17.781 -14.422 1 95.38 190 MET B C 1
ATOM 3215 O O . MET B 1 190 ? 12.594 -17.516 -15.594 1 95.38 190 MET B O 1
ATOM 3219 N N . ALA B 1 191 ? 13.398 -16.938 -13.633 1 95.94 191 ALA B N 1
ATOM 3220 C CA . ALA B 1 191 ? 13.844 -15.625 -14.078 1 95.94 191 ALA B CA 1
ATOM 3221 C C . ALA B 1 191 ? 14.836 -15.742 -15.227 1 95.94 191 ALA B C 1
ATOM 3223 O O . ALA B 1 191 ? 14.734 -15.016 -16.219 1 95.94 191 ALA B O 1
ATOM 3224 N N . GLY B 1 192 ? 15.766 -16.625 -15.102 1 96.12 192 GLY B N 1
ATOM 3225 C CA . GLY B 1 192 ? 16.75 -16.859 -16.141 1 96.12 192 GLY B CA 1
ATOM 3226 C C . GLY B 1 192 ? 16.125 -17.297 -17.453 1 96.12 192 GLY B C 1
ATOM 3227 O O . GLY B 1 192 ? 16.5 -16.797 -18.531 1 96.12 192 GLY B O 1
ATOM 3228 N N . ARG B 1 193 ? 15.227 -18.172 -17.328 1 96.94 193 ARG B N 1
ATOM 3229 C CA . ARG B 1 193 ? 14.539 -18.672 -18.516 1 96.94 193 ARG B CA 1
ATOM 3230 C C . ARG B 1 193 ? 13.789 -17.562 -19.219 1 96.94 193 ARG B C 1
ATOM 3232 O O . ARG B 1 193 ? 13.867 -17.422 -20.438 1 96.94 193 ARG B O 1
ATOM 3239 N N . VAL B 1 194 ? 13.07 -16.828 -18.5 1 97.12 194 VAL B N 1
ATOM 3240 C CA . VAL B 1 194 ? 12.258 -15.758 -19.078 1 97.12 194 VAL B CA 1
ATOM 3241 C C . VAL B 1 194 ? 13.164 -14.68 -19.672 1 97.12 194 VAL B C 1
ATOM 3243 O O . VAL B 1 194 ? 12.859 -14.141 -20.734 1 97.12 194 VAL B O 1
ATOM 3246 N N . LEU B 1 195 ? 14.258 -14.352 -19.016 1 96.88 195 LEU B N 1
ATOM 3247 C CA . LEU B 1 195 ? 15.195 -13.383 -19.547 1 96.88 195 LEU B CA 1
ATOM 3248 C C . LEU B 1 195 ? 15.758 -13.852 -20.891 1 96.88 195 LEU B C 1
ATOM 3250 O O . LEU B 1 195 ? 15.93 -13.055 -21.812 1 96.88 195 LEU B O 1
ATOM 3254 N N . LYS B 1 196 ? 16.047 -15.141 -20.953 1 96.94 196 LYS B N 1
ATOM 3255 C CA . LYS B 1 196 ? 16.516 -15.703 -22.203 1 96.94 196 LYS B CA 1
ATOM 3256 C C . LYS B 1 196 ? 15.453 -15.578 -23.297 1 96.94 196 LYS B C 1
ATOM 3258 O O . LYS B 1 196 ? 15.758 -15.242 -24.438 1 96.94 196 LYS B O 1
ATOM 3263 N N . GLU B 1 197 ? 14.258 -15.852 -22.922 1 97.12 197 GLU B N 1
ATOM 3264 C CA . GLU B 1 197 ? 13.148 -15.734 -23.859 1 97.12 197 GLU B CA 1
ATOM 3265 C C . GLU B 1 197 ? 12.992 -14.297 -24.359 1 97.12 197 GLU B C 1
ATOM 3267 O O . GLU B 1 197 ? 12.781 -14.07 -25.547 1 97.12 197 GLU B O 1
ATOM 3272 N N . LEU B 1 198 ? 13.062 -13.344 -23.453 1 96.81 198 LEU B N 1
ATOM 3273 C CA . LEU B 1 198 ? 12.945 -11.938 -23.812 1 96.81 198 LEU B CA 1
ATOM 3274 C C . LEU B 1 198 ? 14.102 -11.508 -24.703 1 96.81 198 LEU B C 1
ATOM 3276 O O . LEU B 1 198 ? 13.922 -10.695 -25.609 1 96.81 198 LEU B O 1
ATOM 3280 N N . GLU B 1 199 ? 15.242 -12.008 -24.438 1 96.94 199 GLU B N 1
ATOM 3281 C CA . GLU B 1 199 ? 16.406 -11.742 -25.281 1 96.94 199 GLU B CA 1
ATOM 3282 C C . GLU B 1 199 ? 16.219 -12.305 -26.672 1 96.94 199 GLU B C 1
ATOM 3284 O O . GLU B 1 199 ? 16.5 -11.641 -27.672 1 96.94 199 GLU B O 1
ATOM 3289 N N . ASP B 1 200 ? 15.734 -13.516 -26.719 1 96.94 200 ASP B N 1
ATOM 3290 C CA . ASP B 1 200 ? 15.484 -14.172 -28 1 96.94 200 ASP B CA 1
ATOM 3291 C C . ASP B 1 200 ? 14.461 -13.391 -28.828 1 96.94 200 ASP B C 1
ATOM 3293 O O . ASP B 1 200 ? 14.516 -13.391 -30.062 1 96.94 200 ASP B O 1
ATOM 3297 N N . LYS B 1 201 ? 13.562 -12.711 -28.156 1 96.19 201 LYS B N 1
ATOM 3298 C CA . LYS B 1 201 ? 12.539 -11.906 -28.812 1 96.19 201 LYS B CA 1
ATOM 3299 C C . LYS B 1 201 ? 13.078 -10.539 -29.219 1 96.19 201 LYS B C 1
ATOM 3301 O O . LYS B 1 201 ? 12.359 -9.734 -29.812 1 96.19 201 LYS B O 1
ATOM 3306 N N . GLY B 1 202 ? 14.273 -10.234 -28.812 1 95.06 202 GLY B N 1
ATOM 3307 C CA . GLY B 1 202 ? 14.922 -8.992 -29.188 1 95.06 202 GLY B CA 1
ATOM 3308 C C . GLY B 1 202 ? 14.461 -7.809 -28.344 1 95.06 202 GLY B C 1
ATOM 3309 O O . GLY B 1 202 ? 14.492 -6.664 -28.812 1 95.06 202 GLY B O 1
ATOM 3310 N N . LEU B 1 203 ? 14.016 -8.102 -27.141 1 96 203 LEU B N 1
ATOM 3311 C CA . LEU B 1 203 ? 13.484 -7.031 -26.297 1 96 203 LEU B CA 1
ATOM 3312 C C . LEU B 1 203 ? 14.539 -6.523 -25.328 1 96 203 LEU B C 1
ATOM 3314 O O . LEU B 1 203 ? 14.469 -5.383 -24.875 1 96 203 LEU B O 1
ATOM 3318 N N . ILE B 1 204 ? 15.492 -7.398 -25.031 1 97.5 204 ILE B N 1
ATOM 3319 C CA . ILE B 1 204 ? 16.547 -7.035 -24.094 1 97.5 204 ILE B CA 1
ATOM 3320 C C . ILE B 1 204 ? 17.859 -7.723 -24.5 1 97.5 204 ILE B C 1
ATOM 3322 O O . ILE B 1 204 ? 17.859 -8.594 -25.375 1 97.5 204 ILE B O 1
ATOM 3326 N N . THR B 1 205 ? 18.984 -7.301 -24.016 1 96.25 205 THR B N 1
ATOM 3327 C CA . THR B 1 205 ? 20.203 -8.102 -23.906 1 96.25 205 THR B CA 1
ATOM 3328 C C . THR B 1 205 ? 20.547 -8.375 -22.438 1 96.25 205 THR B C 1
ATOM 3330 O O . THR B 1 205 ? 20.422 -7.488 -21.594 1 96.25 205 THR B O 1
ATOM 3333 N N . ALA B 1 206 ? 20.859 -9.531 -22.172 1 94.31 206 ALA B N 1
ATOM 3334 C CA . ALA B 1 206 ? 21.234 -9.914 -20.812 1 94.31 206 ALA B CA 1
ATOM 3335 C C . ALA B 1 206 ? 22.594 -10.609 -20.797 1 94.31 206 ALA B C 1
ATOM 3337 O O . ALA B 1 206 ? 22.766 -11.664 -21.406 1 94.31 206 ALA B O 1
ATOM 3338 N N . HIS B 1 207 ? 23.578 -9.984 -20.188 1 91.12 207 HIS B N 1
ATOM 3339 C CA . HIS B 1 207 ? 24.922 -10.547 -20.016 1 91.12 207 HIS B CA 1
ATOM 3340 C C . HIS B 1 207 ? 25.406 -10.383 -18.578 1 91.12 207 HIS B C 1
ATOM 3342 O O . HIS B 1 207 ? 25.656 -9.266 -18.125 1 91.12 207 HIS B O 1
ATOM 3348 N N . GLY B 1 208 ? 25.531 -11.508 -17.891 1 89.31 208 GLY B N 1
ATOM 3349 C CA . GLY B 1 208 ? 25.906 -11.43 -16.5 1 89.31 208 GLY B CA 1
ATOM 3350 C C . GLY B 1 208 ? 24.906 -10.664 -15.648 1 89.31 208 GLY B C 1
ATOM 3351 O O . GLY B 1 208 ? 23.719 -11.023 -15.602 1 89.31 208 GLY B O 1
ATOM 3352 N N . LYS B 1 209 ? 25.438 -9.555 -15.031 1 92.38 209 LYS B N 1
ATOM 3353 C CA . LYS B 1 209 ? 24.562 -8.766 -14.156 1 92.38 209 LYS B CA 1
ATOM 3354 C C . LYS B 1 209 ? 24.031 -7.531 -14.883 1 92.38 209 LYS B C 1
ATOM 3356 O O . LYS B 1 209 ? 23.438 -6.648 -14.266 1 92.38 209 LYS B O 1
ATOM 3361 N N . THR B 1 210 ? 24.281 -7.52 -16.188 1 95.31 210 THR B N 1
ATOM 3362 C CA . THR B 1 210 ? 23.891 -6.34 -16.953 1 95.31 210 THR B CA 1
ATOM 3363 C C . THR B 1 210 ? 22.75 -6.672 -17.922 1 95.31 210 THR B C 1
ATOM 3365 O O . THR B 1 210 ? 22.844 -7.621 -18.688 1 95.31 210 THR B O 1
ATOM 3368 N N . ILE B 1 211 ? 21.688 -5.965 -17.797 1 97 211 ILE B N 1
ATOM 3369 C CA . ILE B 1 211 ? 20.547 -6.102 -18.688 1 97 211 ILE B CA 1
ATOM 3370 C C . ILE B 1 211 ? 20.266 -4.77 -19.375 1 97 211 ILE B C 1
ATOM 3372 O O . ILE B 1 211 ? 20.188 -3.727 -18.719 1 97 211 ILE B O 1
ATOM 3376 N N . VAL B 1 212 ? 20.203 -4.773 -20.672 1 97.38 212 VAL B N 1
ATOM 3377 C CA . VAL B 1 212 ? 19.812 -3.584 -21.422 1 97.38 212 VAL B CA 1
ATOM 3378 C C . VAL B 1 212 ? 18.375 -3.729 -21.906 1 97.38 212 VAL B C 1
ATOM 3380 O O . VAL B 1 212 ? 18.047 -4.672 -22.625 1 97.38 212 VAL B O 1
ATOM 3383 N N . VAL B 1 213 ? 17.5 -2.92 -21.484 1 97.25 213 VAL B N 1
ATOM 3384 C CA . VAL B 1 213 ? 16.094 -2.904 -21.891 1 97.25 213 VAL B CA 1
ATOM 3385 C C . VAL B 1 213 ? 15.914 -1.944 -23.062 1 97.25 213 VAL B C 1
ATOM 3387 O O . VAL B 1 213 ? 16.016 -0.727 -22.906 1 97.25 213 VAL B O 1
ATOM 3390 N N . PHE B 1 214 ? 15.523 -2.498 -24.203 1 95.31 214 PHE B N 1
ATOM 3391 C CA . PHE B 1 214 ? 15.5 -1.719 -25.438 1 95.31 214 PHE B CA 1
ATOM 3392 C C . PHE B 1 214 ? 14.297 -0.786 -25.469 1 95.31 214 PHE B C 1
ATOM 3394 O O . PHE B 1 214 ? 13.242 -1.104 -24.906 1 95.31 214 PHE B O 1
ATOM 3401 N N . GLY B 1 215 ? 14.445 0.39 -26.094 1 91.88 215 GLY B N 1
ATOM 3402 C CA . GLY B 1 215 ? 13.344 1.309 -26.344 1 91.88 215 GLY B CA 1
ATOM 3403 C C . GLY B 1 215 ? 12.891 2.064 -25.109 1 91.88 215 GLY B C 1
ATOM 3404 O O . GLY B 1 215 ? 11.742 2.5 -25.031 1 91.88 215 GLY B O 1
ATOM 3405 N N . THR B 1 216 ? 13.633 2.055 -24.047 1 86.88 216 THR B N 1
ATOM 3406 C CA . THR B 1 216 ? 13.203 2.691 -22.797 1 86.88 216 THR B CA 1
ATOM 3407 C C . THR B 1 216 ? 13.977 3.986 -22.562 1 86.88 216 THR B C 1
ATOM 3409 O O . THR B 1 216 ? 13.93 4.555 -21.469 1 86.88 216 THR B O 1
ATOM 3412 N N . ARG B 1 217 ? 14.609 4.523 -23.609 1 79.88 217 ARG B N 1
ATOM 3413 C CA . ARG B 1 217 ? 15.297 5.805 -23.484 1 79.88 217 ARG B CA 1
ATOM 3414 C C . ARG B 1 217 ? 14.305 6.961 -23.484 1 79.88 217 ARG B C 1
ATOM 3416 O O . ARG B 1 217 ? 13.305 6.926 -24.203 1 79.88 217 ARG B O 1
#

Organism: Methylotuvimicrobium buryatense (NCBI:txid95641)

Foldseek 3Di:
DPPVDDDPVLVVLVVLVLVQWDKDKDAAFDWPFDWFAFLWKKKAWQAAKKWKWAADPVGAIATLDMDGHGDMDSLVCLVPNDGTDHIIIGTHHITMMTMDTSVRVVVCCVPVSVVVNVSVNVSSVVNVVVSVVVNVVLVVCVVPHDLLVLLLVVVLVQQPDPQWDQDPFAIKFQAALCRSCNHNVHHSVVSVVSLVVCVVVVQWDDDGRMIGGGPHD/DPDVDDDPVLVVLVVLVLVQWDKDKDAAFDWPFDWFAFLWKKKAWQAAKKWKWAADPVGAIATLDMDGHGDMDSLVCLVPNDGTDHIIIGTRHITMMTMDTSVRVVVCCVPVSVVVNVSVVVSSVVNVVVSVVVNVVLVVCVVPHDLLVLLLVVVLVQQPDPQWDDDPFGTKFQAALCRSCNHNVHHSVVSVVSLVVCVVVVQWDDDGRMIGGGPHD

Solvent-accessible surface area (backbone atoms only — not comparable to full-atom values): 22507 Å² total; per-residue (Å²): 107,76,65,78,63,71,57,70,82,40,53,73,38,44,52,66,53,54,70,70,33,51,74,50,75,43,61,50,75,34,75,81,40,46,58,68,37,76,43,55,54,33,33,36,26,71,34,39,33,33,38,32,30,42,68,51,97,87,66,51,55,36,43,76,45,77,45,40,52,78,33,65,46,49,58,49,43,72,54,50,74,43,71,49,31,79,42,32,31,31,25,69,32,56,28,34,36,33,34,40,42,45,69,59,50,56,52,32,40,73,53,88,33,37,93,31,27,53,49,51,50,43,54,50,32,29,51,38,33,51,51,32,55,52,41,48,50,51,35,49,37,66,54,71,43,53,70,56,58,42,49,54,51,49,52,57,54,48,49,52,37,88,83,30,38,88,41,99,63,10,22,32,37,80,52,44,44,56,56,50,8,20,56,64,51,51,51,42,69,56,37,46,51,43,52,50,52,38,31,75,72,68,49,35,49,76,56,87,45,38,34,36,42,51,81,61,106,105,76,65,78,64,70,58,71,82,40,54,75,36,43,54,66,53,54,71,70,32,52,76,49,75,44,60,48,75,34,75,78,40,45,59,66,38,76,43,56,52,34,34,35,26,72,36,37,32,34,38,32,30,42,68,50,96,87,66,52,55,35,44,76,44,74,45,40,51,79,33,66,47,48,58,48,44,72,55,50,75,41,71,50,31,78,42,32,32,31,24,70,33,55,28,34,36,33,34,40,41,45,70,58,50,58,53,32,40,71,52,87,33,38,92,34,27,54,50,51,51,43,53,49,30,28,51,39,34,51,50,33,54,52,42,48,48,52,34,48,38,66,54,72,44,54,70,58,58,43,48,53,51,49,53,56,54,48,48,47,37,88,82,32,37,87,42,100,62,11,21,32,37,81,52,44,45,56,55,51,8,19,58,64,49,50,52,41,68,55,38,47,50,42,52,49,52,38,31,74,70,67,47,34,47,76,57,87,44,38,34,35,40,51,80,61,107

Nearest PDB structures (foldseek):
  3iwz-assembly2_C  TM=9.456E-01  e=7.123E-29  Xanthomonas campestris pv. campestris
  1o3s-assembly1_A-2  TM=9.393E-01  e=2.924E-29  Escherichia coli
  7ff0-assembly1_A  TM=9.248E-01  e=6.713E-29  Pseudomonas aeruginosa PAO1
  2z69-assembly1_B  TM=7.856E-01  e=3.763E-09  unclassified
  3dn7-assembly1_A  TM=8.050E-01  e=7.671E-09  Cytophaga hutchinsonii ATCC 33406

Sequence (434 aa):
MTPSKLNPAYRDALEPFLHLCHTKSYPAKTTIIRPGDTGDRLYFIIEGSVSIGVEDEDGRELILAYLNKHDFIGEIGVFKPTDTREVSVNTRTPCKLAEIGYERLKQALKKELLEYAPEILSMLGEQLASRLLITSRKFRDLAFMDVEGRIARTLLDLAKEPDAVTHPDGMQLRITRQEIGRIVGCSREMAGRVLKELEDKGLITAHGKTIVVFGTRMTPSKLNPAYRDALEPFLHLCHTKSYPAKTTIIRPGDTGDRLYFIIEGSVSIGVEDEDGRELILAYLNKHDFIGEIGVFKPTDTREVSVNTRTPCKLAEIGYERLKQALKKELLEYAPEILSMLGEQLASRLLITSRKFRDLAFMDVEGRIARTLLDLAKEPDAVTHPDGMQLRITRQEIGRIVGCSREMAGRVLKELEDKGLITAHGKTIVVFGTR

Radius of gyration: 22.44 Å; Cα contacts (8 Å, |Δi|>4): 815; chains: 2; bounding box: 56×60×49 Å

pLDDT: mean 93.5, std 8.84, range [26.44, 98.81]